Protein AF-A0A661Y2J3-F1 (afdb_monomer_lite)

Foldseek 3Di:
DDDDDDDDDDDDDDDDDDDDDDDDPDDDPPDDDDDPPDPPPPPPDPDPPDPPPDDDDDDDDDDDDDDDDDDDDDDDDDDDDDDDDDDDDDDDDDDDDPPVVVVVVVVVVVVVVVVVVVVVVVVVVVCVVPCLLVQFDLVLLVVLLLVLLDDDDPLLVLLLVLLLQLLVCQLVVHVPSNLVSLLSHSLVSLLLQCLVCLLQLNPVSNVSSVVSNVVSLVSSLVSLLVNCLVVPHPDGGPLLVVQLAAALVLLVLLQVLLLQQSSCCRRPVGGDSVSSSSLSVQASSLSSQLSNCVNVVNVSSNVRSVVSNVLSSLSSSNSSNVNCVVSPRHHDDDPDPVVRVVSNVVSVVVVVVSVPVNVVVSVVNVVVVLLVVLVVVLCVPQPCPDQKDFLDWDWADDPQAIEIETEIEGDDDDPVSLVVSQVCCVVSVRPRYHYHYDYPVVPPPDPCPVVVVVSNVVSVVVVVVVVVVVVVVVVVVVVVVVVVVVVVVVVVDDPPVVVFVVLCVVPVQWDDKDKDWDWDQDPVRDTDTAIEMETETDPPPPDDPVVVVVSQVVSQVVVCVVVVHPHYHYHYDD

Secondary structure (DSSP, 8-state):
--------------------------SSSSSS-S---SSSSS-SSSSSS---S---------------------------------------------HHHHHHHHHHHHHHHHHHHHHHHHHHHHHHHT-GGGG--HHHHHHHHHHHT---THHHHHHHHHHHHHHHHHHTT-HHHHHHHHHH--THHHHHHHHHHHHHT-HHHHHHHHHHHHHHHHHHHHHHHHHHHHS--SS--HHHHTTSS--HHHHHHHHHHHHHHHHHHHHHSS--HHHHHHHHHTTHHHHHHHHHHHHTT-HHHHHHHHHHHHHHHHHHHHHHHHHHHHTTPPPPPPSSHHHHHHHHHHHHHHHHHHHHHHHHHHHHHHHHHHHHHHHHHHIIIIITTSSEEEEEEEEEE-SS-EEEEEEEEESPPPHHHHHHHHHHGGGGT-TTEEEEEEETTTTTTSTTHHHHHHHHHHHHHHHHHHHHHHHHHHHHHHHHHHHHHHHHHHHHS--HHHHHHHHHHH-TTEEEEEEEEEEEE-TTS-EEEEEEEEEEETTTTTS-HHHHHHHHHHHHHHHHHHHT-S-EEEEE--

Radius of gyration: 40.14 Å; chains: 1; bounding box: 110×110×109 Å

Sequence (574 aa):
MADSKDPTIPEENNSNANKSDDKKKEGFSDQFKTDDNSADKKKEGYSDQFKAEDDSAGKSKSVDNKIESGETEKKKDDKDEKKSKLKVSPKSFDKDKTEEQKETEKIKKRMGNSFSAFFSNLYALLTDILDIRSGSNVEKTNEAILDDIEFRGANVWALVASIIIASIGLNINSTAVVIGAMLISPLMGPIIGVGWSVAVNDLDALKKSVKNFMVMVIISIITSTVYFFISPLSSPSAELIGRTSPTILDLFIAFFGGVAGIVSMSKTGKVNVILGVAIATALIPPLCTAGYGLAEGRMDFFVGAAYLFLINSVFISLASFIMIRYLRFPLKEYLDPKKDKKVKRLLFYFGILVMIPSAYTFYNSIMLFRFNSEAERFVKTEINHNGSKVLKMETITGDSINVIELYMIGVGIDSLTLARWNNKLSDYKLQNTMLHVYQDKDLSSGDLSGDLEHIVKTGIIEDLYRKNQDELETKDQQIRFLERTIAGYKSQALPIVDIGPEAKSIIPLIDKIALGESYTVNDSGRVDTIYSIMVTWQDDKKIRKKQKNEAKEKLGRWISVRLKKDTVLVLDVN

Structure (mmCIF, N/CA/C/O backbone):
data_AF-A0A661Y2J3-F1
#
_entry.id   AF-A0A661Y2J3-F1
#
loop_
_atom_site.group_PDB
_atom_site.id
_atom_site.type_symbol
_atom_site.label_atom_id
_atom_site.label_alt_id
_atom_site.label_comp_id
_atom_site.label_asym_id
_atom_site.label_entity_id
_atom_site.label_seq_id
_atom_site.pdbx_PDB_ins_code
_atom_site.Cartn_x
_atom_site.Cartn_y
_atom_site.Cartn_z
_atom_site.occupancy
_atom_site.B_iso_or_equiv
_atom_site.auth_seq_id
_atom_site.auth_comp_id
_atom_site.auth_asym_id
_atom_site.auth_atom_id
_atom_site.pdbx_PDB_model_num
ATOM 1 N N . MET A 1 1 ? -11.317 -51.327 -37.654 1.00 32.72 1 MET A N 1
ATOM 2 C CA . MET A 1 1 ? -9.883 -51.452 -37.987 1.00 32.72 1 MET A CA 1
ATOM 3 C C . MET A 1 1 ? -9.622 -50.546 -39.175 1.00 32.72 1 MET A C 1
ATOM 5 O O . MET A 1 1 ? -10.481 -50.490 -40.043 1.00 32.72 1 MET A O 1
ATOM 9 N N . ALA A 1 2 ? -8.531 -49.787 -39.087 1.00 36.66 2 ALA A N 1
ATOM 10 C CA . ALA A 1 2 ? -8.078 -48.681 -39.938 1.00 36.66 2 ALA A CA 1
ATOM 11 C C . ALA A 1 2 ? -8.082 -49.004 -41.460 1.00 36.66 2 ALA A C 1
ATOM 13 O O . ALA A 1 2 ? -8.162 -50.170 -41.825 1.00 36.66 2 ALA A O 1
ATOM 14 N N . ASP A 1 3 ? -7.990 -48.074 -42.412 1.00 34.38 3 ASP A N 1
ATOM 15 C CA . ASP A 1 3 ? -7.374 -46.749 -42.372 1.00 34.38 3 ASP A CA 1
ATOM 16 C C . ASP A 1 3 ? -7.780 -45.887 -43.593 1.00 34.38 3 ASP A C 1
ATOM 18 O O . ASP A 1 3 ? -8.351 -46.375 -44.568 1.00 34.38 3 ASP A O 1
ATOM 22 N N . SER A 1 4 ? -7.439 -44.607 -43.470 1.00 34.09 4 SER A N 1
ATOM 23 C CA . SER A 1 4 ? -7.637 -43.402 -44.290 1.00 34.09 4 SER A CA 1
ATOM 24 C C . SER A 1 4 ? -7.710 -43.453 -45.835 1.00 34.09 4 SER A C 1
ATOM 26 O O . SER A 1 4 ? -6.963 -44.139 -46.531 1.00 34.09 4 SER A O 1
ATOM 28 N N . LYS A 1 5 ? -8.543 -42.542 -46.369 1.00 32.00 5 LYS A N 1
ATOM 29 C CA . LYS A 1 5 ? -8.341 -41.814 -47.633 1.00 32.00 5 LYS A CA 1
ATOM 30 C C . LYS A 1 5 ? -8.809 -40.363 -47.465 1.00 32.00 5 LYS A C 1
ATOM 32 O O . LYS A 1 5 ? -9.936 -40.127 -47.042 1.00 32.00 5 LYS A O 1
ATOM 37 N N . ASP A 1 6 ? -7.928 -39.436 -47.823 1.00 39.19 6 ASP A N 1
ATOM 38 C CA . ASP A 1 6 ? -8.223 -38.043 -48.194 1.00 39.19 6 ASP A CA 1
ATOM 39 C C . ASP A 1 6 ? -9.244 -38.020 -49.357 1.00 39.19 6 ASP A C 1
ATOM 41 O O . ASP A 1 6 ? -9.241 -38.976 -50.153 1.00 39.19 6 ASP A O 1
ATOM 45 N N . PRO A 1 7 ? -10.134 -37.010 -49.492 1.00 45.25 7 PRO A N 1
ATOM 46 C CA . PRO A 1 7 ? -9.803 -35.919 -50.422 1.00 45.25 7 PRO A CA 1
ATOM 47 C C . PRO A 1 7 ? -10.486 -34.541 -50.193 1.00 45.25 7 PRO A C 1
ATOM 49 O O . PRO A 1 7 ? -11.571 -34.410 -49.631 1.00 45.25 7 PRO A O 1
ATOM 52 N N . THR A 1 8 ? -9.853 -33.523 -50.783 1.00 39.31 8 THR A N 1
ATOM 53 C CA . THR A 1 8 ? -10.383 -32.263 -51.357 1.00 39.31 8 THR A CA 1
ATOM 54 C C . THR A 1 8 ? -11.903 -32.138 -51.579 1.00 39.31 8 THR A C 1
ATOM 56 O O . THR A 1 8 ? -12.514 -33.007 -52.201 1.00 39.31 8 THR A O 1
ATOM 59 N N . ILE A 1 9 ? -12.467 -30.963 -51.249 1.00 32.31 9 ILE A N 1
ATOM 60 C CA . ILE A 1 9 ? -13.803 -30.495 -51.675 1.00 32.31 9 ILE A CA 1
ATOM 61 C C . ILE A 1 9 ? -13.719 -29.038 -52.193 1.00 32.31 9 ILE A C 1
ATOM 63 O O . ILE A 1 9 ? -13.176 -28.192 -51.478 1.00 32.31 9 ILE A O 1
ATOM 67 N N . PRO A 1 10 ? -14.267 -28.730 -53.389 1.00 35.34 10 PRO A N 1
ATOM 68 C CA . PRO A 1 10 ? -14.556 -27.380 -53.876 1.00 35.34 10 PRO A CA 1
ATOM 69 C C . PRO A 1 10 ? -16.052 -26.997 -53.759 1.00 35.34 10 PRO A C 1
ATOM 71 O O . PRO A 1 10 ? -16.905 -27.821 -53.439 1.00 35.34 10 PRO A O 1
ATOM 74 N N . GLU A 1 11 ? -16.321 -25.715 -54.024 1.00 33.22 11 GLU A N 1
ATOM 75 C CA . GLU A 1 11 ? -17.603 -24.988 -54.030 1.00 33.22 11 GLU A CA 1
ATOM 76 C C . GLU A 1 11 ? -18.765 -25.656 -54.793 1.00 33.22 11 GLU A C 1
ATOM 78 O O . GLU A 1 11 ? -18.551 -26.203 -55.870 1.00 33.22 11 GLU A O 1
ATOM 83 N N . GLU A 1 12 ? -20.011 -25.439 -54.334 1.00 28.33 12 GLU A N 1
ATOM 84 C CA . GLU A 1 12 ? -21.115 -25.076 -55.241 1.00 28.33 12 GLU A CA 1
ATOM 85 C C . GLU A 1 12 ? -22.329 -24.410 -54.551 1.00 28.33 12 GLU A C 1
ATOM 87 O O . GLU A 1 12 ? -22.697 -24.700 -53.413 1.00 28.33 12 GLU A O 1
ATOM 92 N N . ASN A 1 13 ? -22.927 -23.496 -55.318 1.00 28.88 13 ASN A N 1
ATOM 93 C CA . ASN A 1 13 ? -24.131 -22.686 -55.117 1.00 28.88 13 ASN A CA 1
ATOM 94 C C . ASN A 1 13 ? -25.420 -23.486 -54.845 1.00 28.88 13 ASN A C 1
ATOM 96 O O . ASN A 1 13 ? -25.621 -24.532 -55.451 1.00 28.88 13 ASN A O 1
ATOM 100 N N . ASN A 1 14 ? -26.410 -22.867 -54.175 1.00 27.14 14 ASN A N 1
ATOM 101 C CA . ASN A 1 14 ? -27.689 -22.601 -54.855 1.00 27.14 14 ASN A CA 1
ATOM 102 C C . ASN A 1 14 ? -28.555 -21.504 -54.206 1.00 27.14 14 ASN A C 1
ATOM 104 O O . ASN A 1 14 ? -28.699 -21.390 -52.992 1.00 27.14 14 ASN A O 1
ATOM 108 N N . SER A 1 15 ? -29.158 -20.743 -55.108 1.00 28.70 15 SER A N 1
ATOM 109 C CA . SER A 1 15 ? -30.084 -19.623 -54.998 1.00 28.70 15 SER A CA 1
ATOM 110 C C . SER A 1 15 ? -31.521 -19.986 -54.605 1.00 28.70 15 SER A C 1
ATOM 112 O O . SER A 1 15 ? -31.996 -21.066 -54.947 1.00 28.70 15 SER A O 1
ATOM 114 N N . ASN A 1 16 ? -32.233 -19.018 -54.008 1.00 27.05 16 ASN A N 1
ATOM 115 C CA . ASN A 1 16 ? -33.622 -18.576 -54.289 1.00 27.05 16 ASN A CA 1
ATOM 116 C C . ASN A 1 16 ? -34.169 -17.803 -53.069 1.00 27.05 16 ASN A C 1
ATOM 118 O O . ASN A 1 16 ? -33.815 -18.124 -51.945 1.00 27.05 16 ASN A O 1
ATOM 122 N N . ALA A 1 17 ? -35.122 -16.875 -53.120 1.00 28.19 17 ALA A N 1
ATOM 123 C CA . ALA A 1 17 ? -35.631 -15.922 -54.100 1.00 28.19 17 ALA A CA 1
ATOM 124 C C . ALA A 1 17 ? -36.696 -15.086 -53.345 1.00 28.19 17 ALA A C 1
ATOM 126 O O . ALA A 1 17 ? -37.572 -15.654 -52.703 1.00 28.19 17 ALA A O 1
ATOM 127 N N . ASN A 1 18 ? -36.587 -13.755 -53.420 1.00 26.78 18 ASN A N 1
ATOM 128 C CA . ASN A 1 18 ? -37.645 -12.727 -53.453 1.00 26.78 18 ASN A CA 1
ATOM 129 C C . ASN A 1 18 ? -39.027 -12.978 -52.802 1.00 26.78 18 ASN A C 1
ATOM 131 O O . ASN A 1 18 ? -39.802 -13.794 -53.299 1.00 26.78 18 ASN A O 1
ATOM 135 N N . LYS A 1 19 ? -39.432 -12.071 -51.892 1.00 27.02 19 LYS A N 1
ATOM 136 C CA . LYS A 1 19 ? -40.594 -11.151 -52.048 1.00 27.02 19 LYS A CA 1
ATOM 137 C C . LYS A 1 19 ? -40.919 -10.421 -50.737 1.00 27.02 19 LYS A C 1
ATOM 139 O O . LYS A 1 19 ? -41.319 -11.074 -49.785 1.00 27.02 19 LYS A O 1
ATOM 144 N N . SER A 1 20 ? -40.848 -9.088 -50.746 1.00 27.19 20 SER A N 1
ATOM 145 C CA . SER A 1 20 ? -42.000 -8.179 -50.561 1.00 27.19 20 SER A CA 1
ATOM 146 C C . SER A 1 20 ? -41.533 -6.790 -50.115 1.00 27.19 20 SER A C 1
ATOM 148 O O . SER A 1 20 ? -40.967 -6.638 -49.033 1.00 27.19 20 SER A O 1
ATOM 150 N N . ASP A 1 21 ? -41.812 -5.807 -50.965 1.00 28.44 21 ASP A N 1
ATOM 151 C CA . ASP A 1 21 ? -41.641 -4.377 -50.740 1.00 28.44 21 ASP A CA 1
ATOM 152 C C . ASP A 1 21 ? -42.516 -3.814 -49.608 1.00 28.44 21 ASP A C 1
ATOM 154 O O . ASP A 1 21 ? -43.593 -4.324 -49.297 1.00 28.44 21 ASP A O 1
ATOM 158 N N . ASP A 1 22 ? -42.039 -2.679 -49.092 1.00 27.36 22 ASP A N 1
ATOM 159 C CA . ASP A 1 22 ? -42.801 -1.535 -48.590 1.00 27.36 22 ASP A CA 1
ATOM 160 C C . ASP A 1 22 ? -43.814 -1.737 -47.455 1.00 27.36 22 ASP A C 1
ATOM 162 O O . ASP A 1 22 ? -44.999 -2.007 -47.663 1.00 27.36 22 ASP A O 1
ATOM 166 N N . LYS A 1 23 ? -43.382 -1.363 -46.240 1.00 27.06 23 LYS A N 1
ATOM 167 C CA . LYS A 1 23 ? -44.000 -0.264 -45.467 1.00 27.06 23 LYS A CA 1
ATOM 168 C C . LYS A 1 23 ? -43.235 0.017 -44.168 1.00 27.06 23 LYS A C 1
ATOM 170 O O . LYS A 1 23 ? -42.925 -0.897 -43.415 1.00 27.06 23 LYS A O 1
ATOM 175 N N . LYS A 1 24 ? -43.064 1.314 -43.878 1.00 29.41 24 LYS A N 1
ATOM 176 C CA . LYS A 1 24 ? -42.575 1.934 -42.625 1.00 29.41 24 LYS A CA 1
ATOM 177 C C . LYS A 1 24 ? -41.053 1.984 -42.417 1.00 29.41 24 LYS A C 1
ATOM 179 O O . LYS A 1 24 ? -40.520 1.460 -41.448 1.00 29.41 24 LYS A O 1
ATOM 184 N N . LYS A 1 25 ? -40.375 2.751 -43.276 1.00 28.38 25 LYS A N 1
ATOM 185 C CA . LYS A 1 25 ? -39.227 3.579 -42.867 1.00 28.38 25 LYS A CA 1
ATOM 186 C C . LYS A 1 25 ? -39.737 4.978 -42.506 1.00 28.38 25 LYS A C 1
ATOM 188 O O . LYS A 1 25 ? -39.645 5.892 -43.307 1.00 28.38 25 LYS A O 1
ATOM 193 N N . GLU A 1 26 ? -40.300 5.115 -41.313 1.00 30.78 26 GLU A N 1
ATOM 194 C CA . GLU A 1 26 ? -40.467 6.392 -40.612 1.00 30.78 26 GLU A CA 1
ATOM 195 C C . GLU A 1 26 ? -40.304 6.097 -39.121 1.00 30.78 26 GLU A C 1
ATOM 197 O O . GLU A 1 26 ? -40.976 5.213 -38.588 1.00 30.78 26 GLU A O 1
ATOM 202 N N . GLY A 1 27 ? -39.383 6.810 -38.472 1.00 32.47 27 GLY A N 1
ATOM 203 C CA . GLY A 1 27 ? -39.150 6.723 -37.032 1.00 32.47 27 GLY A CA 1
ATOM 204 C C . GLY A 1 27 ? -37.829 6.066 -36.645 1.00 32.47 27 GLY A C 1
ATOM 205 O O . GLY A 1 27 ? -37.849 4.988 -36.071 1.00 32.47 27 GLY A O 1
ATOM 206 N N . PHE A 1 28 ? -36.700 6.712 -36.959 1.00 28.92 28 PHE A N 1
ATOM 207 C CA . PHE A 1 28 ? -35.539 6.852 -36.056 1.00 28.92 28 PHE A CA 1
ATOM 208 C C . PHE A 1 28 ? -34.475 7.757 -36.714 1.00 28.92 28 PHE A C 1
ATOM 210 O O . PHE A 1 28 ? -33.352 7.351 -36.995 1.00 28.92 28 PHE A O 1
ATOM 217 N N . SER A 1 29 ? -34.852 8.995 -37.040 1.00 28.89 29 SER A N 1
ATOM 218 C CA . SER A 1 29 ? -33.919 10.031 -37.521 1.00 28.89 29 SER A CA 1
ATOM 219 C C . SER A 1 29 ? -34.057 11.353 -36.764 1.00 28.89 29 SER A C 1
ATOM 221 O O . SER A 1 29 ? -33.586 12.373 -37.247 1.00 28.89 29 SER A O 1
ATOM 223 N N . ASP A 1 30 ? -34.652 11.323 -35.569 1.00 31.59 30 ASP A N 1
ATOM 224 C CA . ASP A 1 30 ? -34.814 12.477 -34.681 1.00 31.59 30 ASP A CA 1
ATOM 225 C C . ASP A 1 30 ? -34.463 12.075 -33.246 1.00 31.59 30 ASP A C 1
ATOM 227 O O . ASP A 1 30 ? -35.344 11.866 -32.419 1.00 31.59 30 ASP A O 1
ATOM 231 N N . GLN A 1 31 ? -33.168 11.896 -32.958 1.00 29.05 31 GLN A N 1
ATOM 232 C CA . GLN A 1 31 ? -32.638 11.919 -31.583 1.00 29.05 31 GLN A CA 1
ATOM 233 C C . GLN A 1 31 ? -31.100 11.995 -31.539 1.00 29.05 31 GLN A C 1
ATOM 235 O O . GLN A 1 31 ? -30.454 11.307 -30.768 1.00 29.05 31 GLN A O 1
ATOM 240 N N . PHE A 1 32 ? -30.488 12.837 -32.375 1.00 28.34 32 PHE A N 1
ATOM 241 C CA . PHE A 1 32 ? -29.086 13.260 -32.205 1.00 28.34 32 PHE A CA 1
ATOM 242 C C . PHE A 1 32 ? -28.913 14.696 -32.714 1.00 28.34 32 PHE A C 1
ATOM 244 O O . PHE A 1 32 ? -28.112 14.987 -33.594 1.00 28.34 32 PHE A O 1
ATOM 251 N N . LYS A 1 33 ? -29.735 15.605 -32.186 1.00 33.44 33 LYS A N 1
ATOM 252 C CA . LYS A 1 33 ? -29.551 17.058 -32.273 1.00 33.44 33 LYS A CA 1
ATOM 253 C C . LYS A 1 33 ? -30.217 17.697 -31.062 1.00 33.44 33 LYS A C 1
ATOM 255 O O . LYS A 1 33 ? -31.361 18.103 -31.164 1.00 33.44 33 LYS A O 1
ATOM 260 N N . THR A 1 34 ? -29.497 17.754 -29.950 1.00 29.95 34 THR A N 1
ATOM 261 C CA . THR A 1 34 ? -29.583 18.798 -28.916 1.00 29.95 34 THR A CA 1
ATOM 262 C C . THR A 1 34 ? -28.571 18.457 -27.832 1.00 29.95 34 THR A C 1
ATOM 264 O O . THR A 1 34 ? -28.604 17.349 -27.309 1.00 29.95 34 THR A O 1
ATOM 267 N N . ASP A 1 35 ? -27.695 19.424 -27.560 1.00 29.58 35 ASP A N 1
ATOM 268 C CA . ASP A 1 35 ? -26.847 19.605 -26.366 1.00 29.58 35 ASP A CA 1
ATOM 269 C C . ASP A 1 35 ? -25.351 19.766 -26.672 1.00 29.58 35 ASP A C 1
ATOM 271 O O . ASP A 1 35 ? -24.484 19.277 -25.961 1.00 29.58 35 ASP A O 1
ATOM 275 N N . ASP A 1 36 ? -25.053 20.576 -27.693 1.00 29.14 36 ASP A N 1
ATOM 276 C CA . ASP A 1 36 ? -23.746 21.231 -27.883 1.00 29.14 36 ASP A CA 1
ATOM 277 C C . ASP A 1 36 ? -23.689 22.606 -27.171 1.00 29.14 36 ASP A C 1
ATOM 279 O O . ASP A 1 36 ? -22.925 23.502 -27.519 1.00 29.14 36 ASP A O 1
ATOM 283 N N . ASN A 1 37 ? -24.533 22.791 -26.150 1.00 31.84 37 ASN A N 1
ATOM 284 C CA . ASN A 1 37 ? -24.694 24.032 -25.390 1.00 31.84 37 ASN A CA 1
ATOM 285 C C . ASN A 1 37 ? -24.408 23.804 -23.895 1.00 31.84 37 ASN A C 1
ATOM 287 O O . ASN A 1 37 ? -25.242 24.052 -23.028 1.00 31.84 37 ASN A O 1
ATOM 291 N N . SER A 1 38 ? -23.200 23.341 -23.563 1.00 30.22 38 SER A N 1
ATOM 292 C CA . SER A 1 38 ? -22.682 23.477 -22.189 1.00 30.22 38 SER A CA 1
ATOM 293 C C . SER A 1 38 ? -21.168 23.704 -22.081 1.00 30.22 38 SER A C 1
ATOM 295 O O . SER A 1 38 ? -20.637 23.715 -20.970 1.00 30.22 38 SER A O 1
ATOM 297 N N . ALA A 1 39 ? -20.462 23.923 -23.195 1.00 30.14 39 ALA A N 1
ATOM 298 C CA . ALA A 1 39 ? -19.018 24.183 -23.192 1.00 30.14 39 ALA A CA 1
ATOM 299 C C . ALA A 1 39 ? -18.645 25.681 -23.112 1.00 30.14 39 ALA A C 1
ATOM 301 O O . ALA A 1 39 ? -17.479 26.003 -22.893 1.00 30.14 39 ALA A O 1
ATOM 302 N N . ASP A 1 40 ? -19.621 26.593 -23.198 1.00 31.33 40 ASP A N 1
ATOM 303 C CA . ASP A 1 40 ? -19.382 28.043 -23.335 1.00 31.33 40 ASP A CA 1
ATOM 304 C C . ASP A 1 40 ? -19.633 28.880 -22.062 1.00 31.33 40 ASP A C 1
ATOM 306 O O . ASP A 1 40 ? -19.786 30.097 -22.114 1.00 31.33 40 ASP A O 1
ATOM 310 N N . LYS A 1 41 ? -19.629 28.254 -20.875 1.00 32.38 41 LYS A N 1
ATOM 311 C CA . LYS A 1 41 ? -19.732 28.969 -19.579 1.00 32.38 41 LYS A CA 1
ATOM 312 C C . LYS A 1 41 ? -18.591 28.723 -18.584 1.00 32.38 41 LYS A C 1
ATOM 314 O O . LYS A 1 41 ? -18.729 29.026 -17.404 1.00 32.38 41 LYS A O 1
ATOM 319 N N . LYS A 1 42 ? -17.440 28.211 -19.034 1.00 32.59 42 LYS A N 1
ATOM 320 C CA . LYS A 1 42 ? -16.237 28.036 -18.186 1.00 32.59 42 LYS A CA 1
ATOM 321 C C . LYS A 1 42 ? -14.950 28.608 -18.799 1.00 32.59 42 LYS A C 1
ATOM 323 O O . LYS A 1 42 ? -13.865 28.083 -18.572 1.00 32.59 42 LYS A O 1
ATOM 328 N N . LYS A 1 43 ? -15.063 29.705 -19.552 1.00 30.48 43 LYS A N 1
ATOM 329 C CA . LYS A 1 43 ? -13.925 30.518 -20.021 1.00 30.48 43 LYS A CA 1
ATOM 330 C C . LYS A 1 43 ? -13.945 31.935 -19.436 1.00 30.48 43 LYS A C 1
ATOM 332 O O . LYS A 1 43 ? -13.626 32.896 -20.114 1.00 30.48 43 LYS A O 1
ATOM 337 N N . GLU A 1 44 ? -14.295 32.063 -18.164 1.00 33.66 44 GLU A N 1
ATOM 338 C CA . GLU A 1 44 ? -14.023 33.267 -17.375 1.00 33.66 44 GLU A CA 1
ATOM 339 C C . GLU A 1 44 ? -13.528 32.789 -16.009 1.00 33.66 44 GLU A C 1
ATOM 341 O O . GLU A 1 44 ? -14.267 32.130 -15.281 1.00 33.66 44 GLU A O 1
ATOM 346 N N . GLY A 1 45 ? -12.250 33.027 -15.700 1.00 32.28 45 GLY A N 1
ATOM 347 C CA . GLY A 1 45 ? -11.672 32.667 -14.399 1.00 32.28 45 GLY A CA 1
ATOM 348 C C . GLY A 1 45 ? -10.295 32.002 -14.411 1.00 32.28 45 GLY A C 1
ATOM 349 O O . GLY A 1 45 ? -9.975 31.321 -13.448 1.00 32.28 45 GLY A O 1
ATOM 350 N N . TYR A 1 46 ? -9.481 32.166 -15.457 1.00 31.23 46 TYR A N 1
ATOM 351 C CA . TYR A 1 46 ? -8.063 31.766 -15.440 1.00 31.23 46 TYR A CA 1
ATOM 352 C C . TYR A 1 46 ? -7.229 32.708 -16.325 1.00 31.23 46 TYR A C 1
ATOM 354 O O . TYR A 1 46 ? -6.656 32.308 -17.334 1.00 31.23 46 TYR A O 1
ATOM 362 N N . SER A 1 47 ? -7.205 33.999 -15.989 1.00 28.89 47 SER A N 1
ATOM 363 C CA . SER A 1 47 ? -6.326 34.979 -16.651 1.00 28.89 47 SER A CA 1
ATOM 364 C C . SER A 1 47 ? -5.665 35.989 -15.706 1.00 28.89 47 SER A C 1
ATOM 366 O O . SER A 1 47 ? -5.019 36.906 -16.197 1.00 28.89 47 SER A O 1
ATOM 368 N N . ASP A 1 48 ? -5.752 35.806 -14.382 1.00 33.31 48 ASP A N 1
ATOM 369 C CA . ASP A 1 48 ? -5.267 36.793 -13.396 1.00 33.31 48 ASP A CA 1
ATOM 370 C C . ASP A 1 48 ? -4.231 36.252 -12.395 1.00 33.31 48 ASP A C 1
ATOM 372 O O . ASP A 1 48 ? -4.123 36.736 -11.273 1.00 33.31 48 ASP A O 1
ATOM 376 N N . GLN A 1 49 ? -3.415 35.273 -12.784 1.00 31.80 49 GLN A N 1
ATOM 377 C CA . GLN A 1 49 ? -2.213 34.908 -12.024 1.00 31.80 49 GLN A CA 1
ATOM 378 C C . GLN A 1 49 ? -1.121 34.453 -12.986 1.00 31.80 49 GLN A C 1
ATOM 380 O O . GLN A 1 49 ? -1.014 33.269 -13.245 1.00 31.80 49 GLN A O 1
ATOM 385 N N . PHE A 1 50 ? -0.396 35.400 -13.583 1.00 29.58 50 PHE A N 1
ATOM 386 C CA . PHE A 1 50 ? 1.023 35.316 -13.985 1.00 29.58 50 PHE A CA 1
ATOM 387 C C . PHE A 1 50 ? 1.362 36.601 -14.762 1.00 29.58 50 PHE A C 1
ATOM 389 O O . PHE A 1 50 ? 1.505 36.630 -15.980 1.00 29.58 50 PHE A O 1
ATOM 396 N N . LYS A 1 51 ? 1.413 37.710 -14.021 1.00 31.09 51 LYS A N 1
ATOM 397 C CA . LYS A 1 51 ? 1.977 38.996 -14.445 1.00 31.09 51 LYS A CA 1
ATOM 398 C C . LYS A 1 51 ? 2.710 39.585 -13.242 1.00 31.09 51 LYS A C 1
ATOM 400 O O . LYS A 1 51 ? 2.144 40.395 -12.521 1.00 31.09 51 LYS A O 1
ATOM 405 N N . ALA A 1 52 ? 3.920 39.096 -12.988 1.00 32.56 52 ALA A N 1
ATOM 406 C CA . ALA A 1 52 ? 4.949 39.769 -12.193 1.00 32.56 52 ALA A CA 1
ATOM 407 C C . ALA A 1 52 ? 6.207 38.891 -12.166 1.00 32.56 52 ALA A C 1
ATOM 409 O O . ALA A 1 52 ? 6.460 38.244 -11.162 1.00 32.56 52 ALA A O 1
ATOM 410 N N . GLU A 1 53 ? 6.943 38.826 -13.275 1.00 30.17 53 GLU A N 1
ATOM 411 C CA . GLU A 1 53 ? 8.375 38.477 -13.301 1.00 30.17 53 GLU A CA 1
ATOM 412 C C . GLU A 1 53 ? 8.870 38.592 -14.745 1.00 30.17 53 GLU A C 1
ATOM 414 O O . GLU A 1 53 ? 8.995 37.610 -15.459 1.00 30.17 53 GLU A O 1
ATOM 419 N N . ASP A 1 54 ? 9.038 39.829 -15.205 1.00 26.84 54 ASP A N 1
ATOM 420 C CA . ASP A 1 54 ? 9.974 40.175 -16.278 1.00 26.84 54 ASP A CA 1
ATOM 421 C C . ASP A 1 54 ? 10.048 41.701 -16.346 1.00 26.84 54 ASP A C 1
ATOM 423 O O . ASP A 1 54 ? 9.300 42.347 -17.066 1.00 26.84 54 ASP A O 1
ATOM 427 N N . ASP A 1 55 ? 10.904 42.275 -15.501 1.00 27.08 55 ASP A N 1
ATOM 428 C CA . ASP A 1 55 ? 11.416 43.639 -15.647 1.00 27.08 55 ASP A CA 1
ATOM 429 C C . ASP A 1 55 ? 12.682 43.783 -14.787 1.00 27.08 55 ASP A C 1
ATOM 431 O O . ASP A 1 55 ? 12.643 44.302 -13.676 1.00 27.08 55 ASP A O 1
ATOM 435 N N . SER A 1 56 ? 13.822 43.289 -15.288 1.00 25.48 56 SER A N 1
ATOM 436 C CA . SER A 1 56 ? 15.123 43.970 -15.147 1.00 25.48 56 SER A CA 1
ATOM 437 C C . SER A 1 56 ? 16.255 43.181 -15.819 1.00 25.48 56 SER A C 1
ATOM 439 O O . SER A 1 56 ? 16.959 42.400 -15.181 1.00 25.48 56 SER A O 1
ATOM 441 N N . ALA A 1 57 ? 16.510 43.452 -17.097 1.00 25.92 57 ALA A N 1
ATOM 442 C CA . ALA A 1 57 ? 17.822 43.231 -17.698 1.00 25.92 57 ALA A CA 1
ATOM 443 C C . ALA A 1 57 ? 18.245 44.511 -18.422 1.00 25.92 57 ALA A C 1
ATOM 445 O O . ALA A 1 57 ? 17.647 44.910 -19.417 1.00 25.92 57 ALA A O 1
ATOM 446 N N . GLY A 1 58 ? 19.276 45.183 -17.904 1.00 24.27 58 GLY A N 1
ATOM 447 C CA . GLY A 1 58 ? 19.791 46.396 -18.527 1.00 24.27 58 GLY A CA 1
ATOM 448 C C . GLY A 1 58 ? 20.970 47.024 -17.796 1.00 24.27 58 GLY A C 1
ATOM 449 O O . GLY A 1 58 ? 20.805 48.072 -17.180 1.00 24.27 58 GLY A O 1
ATOM 450 N N . LYS A 1 59 ? 22.157 46.403 -17.894 1.00 25.69 59 LYS A N 1
ATOM 451 C CA . LYS A 1 59 ? 23.458 47.067 -18.153 1.00 25.69 59 LYS A CA 1
ATOM 452 C C . LYS A 1 59 ? 24.610 46.061 -18.055 1.00 25.69 59 LYS A C 1
ATOM 454 O O . LYS A 1 59 ? 25.059 45.719 -16.970 1.00 25.69 59 LYS A O 1
ATOM 459 N N . SER A 1 60 ? 25.117 45.645 -19.214 1.00 23.70 60 SER A N 1
ATOM 460 C CA . SER A 1 60 ? 26.432 45.020 -19.362 1.00 23.70 60 SER A CA 1
ATOM 461 C C . SER A 1 60 ? 27.425 46.082 -19.841 1.00 23.70 60 SER A C 1
ATOM 463 O O . SER A 1 60 ? 27.155 46.789 -20.815 1.00 23.70 60 SER A O 1
ATOM 465 N N . LYS A 1 61 ? 28.560 46.205 -19.148 1.00 27.17 61 LYS A N 1
ATOM 466 C CA . LYS A 1 61 ? 29.793 46.785 -19.686 1.00 27.17 61 LYS A CA 1
ATOM 467 C C . LYS A 1 61 ? 30.952 45.843 -19.359 1.00 27.17 61 LYS A C 1
ATOM 469 O O . LYS A 1 61 ? 31.223 45.554 -18.199 1.00 27.17 61 LYS A O 1
ATOM 474 N N . SER A 1 62 ? 31.568 45.394 -20.446 1.00 24.97 62 SER A N 1
ATOM 475 C CA . SER A 1 62 ? 32.879 44.772 -20.641 1.00 24.97 62 SER A CA 1
ATOM 476 C C . SER A 1 62 ? 33.964 45.119 -19.619 1.00 24.97 62 SER A C 1
ATOM 478 O O . SER A 1 62 ? 34.211 46.306 -19.409 1.00 24.97 62 SER A O 1
ATOM 480 N N . VAL A 1 63 ? 34.710 44.110 -19.152 1.00 27.66 63 VAL A N 1
ATOM 481 C CA . VAL A 1 63 ? 36.165 44.213 -18.935 1.00 27.66 63 VAL A CA 1
ATOM 482 C C . VAL A 1 63 ? 36.826 42.871 -19.265 1.00 27.66 63 VAL A C 1
ATOM 484 O O . VAL A 1 63 ? 36.348 41.810 -18.868 1.00 27.66 63 VAL A O 1
ATOM 487 N N . ASP A 1 64 ? 37.908 42.980 -20.029 1.00 25.70 64 ASP A N 1
ATOM 488 C CA . ASP A 1 64 ? 38.749 41.944 -20.611 1.00 25.70 64 ASP A CA 1
ATOM 489 C C . ASP A 1 64 ? 39.534 41.089 -19.604 1.00 25.70 64 ASP A C 1
ATOM 491 O O . ASP A 1 64 ? 39.988 41.552 -18.557 1.00 25.70 64 ASP A O 1
ATOM 495 N N . ASN A 1 65 ? 39.774 39.841 -20.009 1.00 25.28 65 ASN A N 1
ATOM 496 C CA . ASN A 1 65 ? 40.752 38.928 -19.426 1.00 25.28 65 ASN A CA 1
ATOM 497 C C . ASN A 1 65 ? 42.169 39.305 -19.883 1.00 25.28 65 ASN A C 1
ATOM 499 O O . ASN A 1 65 ? 42.416 39.448 -21.082 1.00 25.28 65 ASN A O 1
ATOM 503 N N . LYS A 1 66 ? 43.129 39.338 -18.952 1.00 24.55 66 LYS A N 1
ATOM 504 C CA . LYS A 1 66 ? 44.555 39.247 -19.282 1.00 24.55 66 LYS A CA 1
ATOM 505 C C . LYS A 1 66 ? 45.273 38.287 -18.336 1.00 24.55 66 LYS A C 1
ATOM 507 O O . LYS A 1 66 ? 45.147 38.363 -17.120 1.00 24.55 66 LYS A O 1
ATOM 512 N N . ILE A 1 67 ? 45.980 37.370 -18.981 1.00 27.50 67 ILE A N 1
ATOM 513 C CA . ILE A 1 67 ? 46.846 36.306 -18.479 1.00 27.50 67 ILE A CA 1
ATOM 514 C C . ILE A 1 67 ? 48.095 36.914 -17.833 1.00 27.50 67 ILE A C 1
ATOM 516 O O . ILE A 1 67 ? 48.688 37.803 -18.439 1.00 27.50 67 ILE A O 1
ATOM 520 N N . GLU A 1 68 ? 48.555 36.366 -16.705 1.00 26.27 68 GLU A N 1
ATOM 521 C CA . GLU A 1 68 ? 49.994 36.224 -16.450 1.00 26.27 68 GLU A CA 1
ATOM 522 C C . GLU A 1 68 ? 50.313 35.091 -15.459 1.00 26.27 68 GLU A C 1
ATOM 524 O O . GLU A 1 68 ? 49.556 34.764 -14.549 1.00 26.27 68 GLU A O 1
ATOM 529 N N . SER A 1 69 ? 51.436 34.455 -15.763 1.00 24.39 69 SER A N 1
ATOM 530 C CA . SER A 1 69 ? 52.036 33.209 -15.291 1.00 24.39 69 SER A CA 1
ATOM 531 C C . SER A 1 69 ? 52.906 33.354 -14.037 1.00 24.39 69 SER A C 1
ATOM 533 O O . SER A 1 69 ? 53.437 34.431 -13.785 1.00 24.39 69 SER A O 1
ATOM 535 N N . GLY A 1 70 ? 53.199 32.239 -13.352 1.00 24.22 70 GLY A N 1
ATOM 536 C CA . GLY A 1 70 ? 54.365 32.151 -12.461 1.00 24.22 70 GLY A CA 1
ATOM 537 C C . GLY A 1 70 ? 54.474 30.859 -11.640 1.00 24.22 70 GLY A C 1
ATOM 538 O O . GLY A 1 70 ? 53.846 30.739 -10.594 1.00 24.22 70 GLY A O 1
ATOM 539 N N . GLU A 1 71 ? 55.305 29.920 -12.105 1.00 27.53 71 GLU A N 1
ATOM 540 C CA . GLU A 1 71 ? 55.923 28.821 -11.331 1.00 27.53 71 GLU A CA 1
ATOM 541 C C . GLU A 1 71 ? 56.775 29.395 -10.169 1.00 27.53 71 GLU A C 1
ATOM 543 O O . GLU A 1 71 ? 57.275 30.511 -10.271 1.00 27.53 71 GLU A O 1
ATOM 548 N N . THR A 1 72 ? 57.031 28.730 -9.034 1.00 26.25 72 THR A N 1
ATOM 549 C CA . THR A 1 72 ? 58.073 27.689 -8.885 1.00 26.25 72 THR A CA 1
ATOM 550 C C . THR A 1 72 ? 58.137 27.135 -7.447 1.00 26.25 72 THR A C 1
ATOM 552 O O . THR A 1 72 ? 57.823 27.810 -6.469 1.00 26.25 72 THR A O 1
ATOM 555 N N . GLU A 1 73 ? 58.602 25.887 -7.344 1.00 25.33 73 GLU A N 1
ATOM 556 C CA . GLU A 1 73 ? 58.968 25.123 -6.142 1.00 25.33 73 GLU A CA 1
ATOM 557 C C . GLU A 1 73 ? 60.148 25.711 -5.327 1.00 25.33 73 GLU A C 1
ATOM 559 O O . GLU A 1 73 ? 61.095 26.218 -5.923 1.00 25.33 73 GLU A O 1
ATOM 564 N N . LYS A 1 74 ? 60.202 25.462 -3.998 1.00 25.30 74 LYS A N 1
ATOM 565 C CA . LYS A 1 74 ? 61.200 24.580 -3.313 1.00 25.30 74 LYS A CA 1
ATOM 566 C C . LYS A 1 74 ? 61.291 24.758 -1.778 1.00 25.30 74 LYS A C 1
ATOM 568 O O . LYS A 1 74 ? 61.511 25.853 -1.288 1.00 25.30 74 LYS A O 1
ATOM 573 N N . LYS A 1 75 ? 61.234 23.600 -1.086 1.00 24.94 75 LYS A N 1
ATOM 574 C CA . LYS A 1 75 ? 62.106 23.054 0.000 1.00 24.94 75 LYS A CA 1
ATOM 575 C C . LYS A 1 75 ? 62.559 23.965 1.168 1.00 24.94 75 LYS A C 1
ATOM 577 O O . LYS A 1 75 ? 63.238 24.951 0.950 1.00 24.94 75 LYS A O 1
ATOM 582 N N . LYS A 1 76 ? 62.157 23.625 2.409 1.00 25.14 76 LYS A N 1
ATOM 583 C CA . LYS A 1 76 ? 62.867 22.818 3.455 1.00 25.14 76 LYS A CA 1
ATOM 584 C C . LYS A 1 76 ? 63.974 23.587 4.200 1.00 25.14 76 LYS A C 1
ATOM 586 O O . LYS A 1 76 ? 64.939 23.979 3.566 1.00 25.14 76 LYS A O 1
ATOM 591 N N . ASP A 1 77 ? 63.869 23.692 5.529 1.00 25.06 77 ASP A N 1
ATOM 592 C CA . ASP A 1 77 ? 64.757 22.977 6.469 1.00 25.06 77 ASP A CA 1
ATOM 593 C C . ASP A 1 77 ? 64.405 23.234 7.951 1.00 25.06 77 ASP A C 1
ATOM 595 O O . ASP A 1 77 ? 63.906 24.292 8.333 1.00 25.06 77 ASP A O 1
ATOM 599 N N . ASP A 1 78 ? 64.649 22.190 8.747 1.00 25.77 78 ASP A N 1
ATOM 600 C CA . ASP A 1 78 ? 64.516 22.050 10.201 1.00 25.77 78 ASP A CA 1
ATOM 601 C C . ASP A 1 78 ? 65.491 22.932 11.006 1.00 25.77 78 ASP A C 1
ATOM 603 O O . ASP A 1 78 ? 66.618 23.160 10.566 1.00 25.77 78 ASP A O 1
ATOM 607 N N . LYS A 1 79 ? 65.131 23.274 12.258 1.00 26.73 79 LYS A N 1
ATOM 608 C CA . LYS A 1 79 ? 65.770 22.735 13.489 1.00 26.73 79 LYS A CA 1
ATOM 609 C C . LYS A 1 79 ? 65.422 23.513 14.769 1.00 26.73 79 LYS A C 1
ATOM 611 O O . LYS A 1 79 ? 65.603 24.721 14.852 1.00 26.73 79 LYS A O 1
ATOM 616 N N . ASP A 1 80 ? 64.965 22.737 15.755 1.00 26.30 80 ASP A N 1
ATOM 617 C CA . ASP A 1 80 ? 65.393 22.670 17.163 1.00 26.30 80 ASP A CA 1
ATOM 618 C C . ASP A 1 80 ? 65.817 23.950 17.917 1.00 26.30 80 ASP A C 1
ATOM 620 O O . ASP A 1 80 ? 66.859 24.520 17.633 1.00 26.30 80 ASP A O 1
ATOM 624 N N . GLU A 1 81 ? 65.149 24.254 19.043 1.00 27.58 81 GLU A N 1
ATOM 625 C CA . GLU A 1 81 ? 65.732 23.975 20.373 1.00 27.58 81 GLU A CA 1
ATOM 626 C C . GLU A 1 81 ? 64.747 24.171 21.546 1.00 27.58 81 GLU A C 1
ATOM 628 O O . GLU A 1 81 ? 63.982 25.130 21.638 1.00 27.58 81 GLU A O 1
ATOM 633 N N . LYS A 1 82 ? 64.818 23.232 22.495 1.00 27.47 82 LYS A N 1
ATOM 634 C CA . LYS A 1 82 ? 64.178 23.239 23.819 1.00 27.47 82 LYS A CA 1
ATOM 635 C C . LYS A 1 82 ? 64.740 24.357 24.709 1.00 27.47 82 LYS A C 1
ATOM 637 O O . LYS A 1 82 ? 65.956 24.489 24.792 1.00 27.47 82 LYS A O 1
ATOM 642 N N . LYS A 1 83 ? 63.908 24.922 25.599 1.00 29.27 83 LYS A N 1
ATOM 643 C CA . LYS A 1 83 ? 64.201 24.938 27.053 1.00 29.27 83 LYS A CA 1
ATOM 644 C C . LYS A 1 83 ? 63.002 25.334 27.922 1.00 29.27 83 LYS A C 1
ATOM 646 O O . LYS A 1 83 ? 62.329 26.334 27.733 1.00 29.27 83 LYS A O 1
ATOM 651 N N . SER A 1 84 ? 62.798 24.483 28.918 1.00 24.25 84 SER A N 1
ATOM 652 C CA . SER A 1 84 ? 61.900 24.562 30.066 1.00 24.25 84 SER A CA 1
ATOM 653 C C . SER A 1 84 ? 62.207 25.725 31.023 1.00 24.25 84 SER A C 1
ATOM 655 O O . SER A 1 84 ? 63.385 25.923 31.318 1.00 24.25 84 SER A O 1
ATOM 657 N N . LYS A 1 85 ? 61.188 26.319 31.668 1.00 26.27 85 LYS A N 1
ATOM 658 C CA . LYS A 1 85 ? 60.904 26.194 33.123 1.00 26.27 85 LYS A CA 1
ATOM 659 C C . LYS A 1 85 ? 59.984 27.302 33.674 1.00 26.27 85 LYS A C 1
ATOM 661 O O . LYS A 1 85 ? 60.175 28.477 33.413 1.00 26.27 85 LYS A O 1
ATOM 666 N N . LEU A 1 86 ? 59.135 26.838 34.596 1.00 24.16 86 LEU A N 1
ATOM 667 C CA . LEU A 1 86 ? 58.586 27.481 35.799 1.00 24.16 86 LEU A CA 1
ATOM 668 C C . LEU A 1 86 ? 57.353 28.411 35.726 1.00 24.16 86 LEU A C 1
ATOM 670 O O . LEU A 1 86 ? 57.352 29.494 35.159 1.00 24.16 86 LEU A O 1
ATOM 674 N N . LYS A 1 87 ? 56.335 27.929 36.457 1.00 28.03 87 LYS A N 1
ATOM 675 C CA . LYS A 1 87 ? 55.154 28.573 37.053 1.00 28.03 87 LYS A CA 1
ATOM 676 C C . LYS A 1 87 ? 55.364 30.036 37.470 1.00 28.03 87 LYS A C 1
ATOM 678 O O . LYS A 1 87 ? 56.383 30.339 38.075 1.00 28.03 87 LYS A O 1
ATOM 683 N N . VAL A 1 88 ? 54.307 30.845 37.343 1.00 27.97 88 VAL A N 1
ATOM 684 C CA . VAL A 1 88 ? 53.502 31.422 38.448 1.00 27.97 88 VAL A CA 1
ATOM 685 C C . VAL A 1 88 ? 52.362 32.250 37.825 1.00 27.97 88 VAL A C 1
ATOM 687 O O . VAL A 1 88 ? 52.593 33.079 36.954 1.00 27.97 88 VAL A O 1
ATOM 690 N N . SER A 1 89 ? 51.125 32.020 38.270 1.00 29.52 89 SER A N 1
ATOM 691 C CA . SER A 1 89 ? 50.021 32.986 38.154 1.00 29.52 89 SER A CA 1
ATOM 692 C C . SER A 1 89 ? 49.852 33.634 39.532 1.00 29.52 89 SER A C 1
ATOM 694 O O . SER A 1 89 ? 50.059 32.939 40.534 1.00 29.52 89 SER A O 1
ATOM 696 N N . PRO A 1 90 ? 49.478 34.922 39.620 1.00 36.34 90 PRO A N 1
ATOM 697 C CA . PRO A 1 90 ? 48.072 35.158 39.946 1.00 36.34 90 PRO A CA 1
ATOM 698 C C . PRO A 1 90 ? 47.440 36.425 39.328 1.00 36.34 90 PRO A C 1
ATOM 700 O O . PRO A 1 90 ? 48.043 37.488 39.269 1.00 36.34 90 PRO A O 1
ATOM 703 N N . LYS A 1 91 ? 46.141 36.280 39.033 1.00 26.89 91 LYS A N 1
ATOM 704 C CA . LYS A 1 91 ? 45.038 37.236 39.279 1.00 26.89 91 LYS A CA 1
ATOM 705 C C . LYS A 1 91 ? 44.959 38.574 38.509 1.00 26.89 91 LYS A C 1
ATOM 707 O O . LYS A 1 91 ? 45.601 39.557 38.841 1.00 26.89 91 LYS A O 1
ATOM 712 N N . SER A 1 92 ? 43.959 38.584 37.618 1.00 30.61 92 SER A N 1
ATOM 713 C CA . SER A 1 92 ? 42.841 39.545 37.506 1.00 30.61 92 SER A CA 1
ATOM 714 C C . SER A 1 92 ? 43.131 41.047 37.407 1.00 30.61 92 SER A C 1
ATOM 716 O O . SER A 1 92 ? 43.358 41.681 38.429 1.00 30.61 92 SER A O 1
ATOM 718 N N . PHE A 1 93 ? 42.868 41.623 36.230 1.00 27.00 93 PHE A N 1
ATOM 719 C CA . PHE A 1 93 ? 42.043 42.828 36.080 1.00 27.00 93 PHE A CA 1
ATOM 720 C C . PHE A 1 93 ? 41.294 42.752 34.740 1.00 27.00 93 PHE A C 1
ATOM 722 O O . PHE A 1 93 ? 41.865 42.420 33.706 1.00 27.00 93 PHE A O 1
ATOM 729 N N . ASP A 1 94 ? 39.985 42.954 34.824 1.00 36.72 94 ASP A N 1
ATOM 730 C CA . ASP A 1 94 ? 38.985 42.833 33.765 1.00 36.72 94 ASP A CA 1
ATOM 731 C C . ASP A 1 94 ? 38.792 44.182 33.043 1.00 36.72 94 ASP A C 1
ATOM 733 O O . ASP A 1 94 ? 39.071 45.231 33.627 1.00 36.72 94 ASP A O 1
ATOM 737 N N . LYS A 1 95 ? 38.184 44.117 31.849 1.00 38.84 95 LYS A N 1
ATOM 738 C CA . LYS A 1 95 ? 37.642 45.198 30.995 1.00 38.84 95 LYS A CA 1
ATOM 739 C C . LYS A 1 95 ? 38.600 45.916 30.035 1.00 38.84 95 LYS A C 1
ATOM 741 O O . LYS A 1 95 ? 39.138 46.966 30.350 1.00 38.84 95 LYS A O 1
ATOM 746 N N . ASP A 1 96 ? 38.574 45.468 28.780 1.00 34.72 96 ASP A N 1
ATOM 747 C CA . ASP A 1 96 ? 37.897 46.268 27.751 1.00 34.72 96 ASP A CA 1
ATOM 748 C C . ASP A 1 96 ? 37.385 45.365 26.614 1.00 34.72 96 ASP A C 1
ATOM 750 O O . ASP A 1 96 ? 38.155 44.761 25.872 1.00 34.72 96 ASP A O 1
ATOM 754 N N . LYS A 1 97 ? 36.058 45.201 26.514 1.00 41.84 97 LYS A N 1
ATOM 755 C CA . LYS A 1 97 ? 3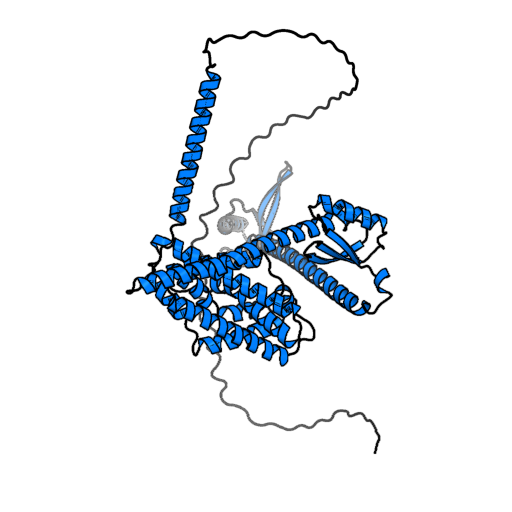5.429 44.558 25.349 1.00 41.84 97 LYS A CA 1
ATOM 756 C C . LYS A 1 97 ? 35.219 45.645 24.300 1.00 41.84 97 LYS A C 1
ATOM 758 O O . LYS A 1 97 ? 34.331 46.481 24.490 1.00 41.84 97 LYS A O 1
ATOM 763 N N . THR A 1 98 ? 36.014 45.598 23.234 1.00 50.94 98 THR A N 1
ATOM 764 C CA . THR A 1 98 ? 35.947 46.466 22.050 1.00 50.94 98 THR A CA 1
ATOM 765 C C . THR A 1 98 ? 34.502 46.599 21.555 1.00 50.94 98 THR A C 1
ATOM 767 O O . THR A 1 98 ? 33.764 45.611 21.523 1.00 50.94 98 THR A O 1
ATOM 770 N N . GLU A 1 99 ? 34.074 47.815 21.202 1.00 51.66 99 GLU A N 1
ATOM 771 C CA . GLU A 1 99 ? 32.685 48.137 20.825 1.00 51.66 99 GLU A CA 1
ATOM 772 C C . GLU A 1 99 ? 32.130 47.232 19.709 1.00 51.66 99 GLU A C 1
ATOM 774 O O . GLU A 1 99 ? 30.970 46.817 19.783 1.00 51.66 99 GLU A O 1
ATOM 779 N N . GLU A 1 100 ? 32.986 46.788 18.786 1.00 47.88 100 GLU A N 1
ATOM 780 C CA . GLU A 1 100 ? 32.672 45.802 17.742 1.00 47.88 100 GLU A CA 1
ATOM 781 C C . GLU A 1 100 ? 32.131 44.469 18.284 1.00 47.88 100 GLU A C 1
ATOM 783 O O . GLU A 1 100 ? 31.202 43.900 17.707 1.00 47.88 100 GLU A O 1
ATOM 788 N N . GLN A 1 101 ? 32.655 43.966 19.410 1.00 49.50 101 GLN A N 1
ATOM 789 C CA . GLN A 1 101 ? 32.205 42.697 20.001 1.00 49.50 101 GLN A CA 1
ATOM 790 C C . GLN A 1 101 ? 30.828 42.828 20.663 1.00 49.50 101 GLN A C 1
ATOM 792 O O . GLN A 1 101 ? 30.028 41.891 20.643 1.00 49.50 101 GLN A O 1
ATOM 797 N N . LYS A 1 102 ? 30.510 44.002 21.225 1.00 51.81 102 LYS A N 1
ATOM 798 C CA . LYS A 1 102 ? 29.178 44.279 21.790 1.00 51.81 102 LYS A CA 1
ATOM 799 C C . LYS A 1 102 ? 28.134 44.463 20.693 1.00 51.81 102 LYS A C 1
ATOM 801 O O . LYS A 1 102 ? 26.974 44.103 20.894 1.00 51.81 102 LYS A O 1
ATOM 806 N N . GLU A 1 103 ? 28.520 45.025 19.552 1.00 54.69 103 GLU A N 1
ATOM 807 C CA . GLU A 1 103 ? 27.622 45.239 18.419 1.00 54.69 103 GLU A CA 1
ATOM 808 C C . GLU A 1 103 ? 27.327 43.931 17.672 1.00 54.69 103 GLU A C 1
ATOM 810 O O . GLU A 1 103 ? 26.161 43.614 17.430 1.00 54.69 103 GLU A O 1
ATOM 815 N N . THR A 1 104 ? 28.339 43.085 17.450 1.00 57.56 104 THR A N 1
ATOM 816 C CA . THR A 1 104 ? 28.151 41.732 16.890 1.00 57.56 104 THR A CA 1
ATOM 817 C C . THR A 1 104 ? 27.365 40.799 17.816 1.00 57.56 104 THR A C 1
ATOM 819 O O . THR A 1 104 ? 26.500 40.066 17.332 1.00 57.56 104 THR A O 1
ATOM 822 N N . GLU A 1 105 ? 27.553 40.851 19.143 1.00 64.00 105 GLU A N 1
ATOM 823 C CA . GLU A 1 105 ? 26.690 40.113 20.084 1.00 64.00 105 GLU A CA 1
ATOM 824 C C . GLU A 1 105 ? 25.238 40.615 20.054 1.00 64.00 105 GLU A C 1
ATOM 826 O O . GLU A 1 105 ? 24.303 39.809 20.073 1.00 64.00 105 GLU A O 1
ATOM 831 N N . LYS A 1 106 ? 25.018 41.934 19.961 1.00 63.38 106 LYS A N 1
ATOM 832 C CA . LYS A 1 106 ? 23.671 42.518 19.840 1.00 63.38 106 LYS A CA 1
ATOM 833 C C . LYS A 1 106 ? 22.996 42.133 18.525 1.00 63.38 106 LYS A C 1
ATOM 835 O O . LYS A 1 106 ? 21.807 41.812 18.547 1.00 63.38 106 LYS A O 1
ATOM 840 N N . ILE A 1 107 ? 23.727 42.118 17.410 1.00 64.69 107 ILE A N 1
ATOM 841 C CA . ILE A 1 107 ? 23.222 41.689 16.097 1.00 64.69 107 ILE A CA 1
ATOM 842 C C . ILE A 1 107 ? 22.902 40.193 16.119 1.00 64.69 107 ILE A C 1
ATOM 844 O O . ILE A 1 107 ? 21.801 39.810 15.738 1.00 64.69 107 ILE A O 1
ATOM 848 N N . LYS A 1 108 ? 23.783 39.344 16.665 1.00 63.91 108 LYS A N 1
ATOM 849 C CA . LYS A 1 108 ? 23.540 37.898 16.803 1.00 63.91 108 LYS A CA 1
ATOM 850 C C . LYS A 1 108 ? 22.335 37.596 17.701 1.00 63.91 108 LYS A C 1
ATOM 852 O O . LYS A 1 108 ? 21.550 36.705 17.390 1.00 63.91 108 LYS A O 1
ATOM 857 N N . LYS A 1 109 ? 22.135 38.376 18.770 1.00 66.12 109 LYS A N 1
ATOM 858 C CA . LYS A 1 109 ? 20.979 38.257 19.673 1.00 66.12 109 LYS A CA 1
ATOM 859 C C . LYS A 1 109 ? 19.679 38.766 19.039 1.00 66.12 109 LYS A C 1
ATOM 861 O O . LYS A 1 109 ? 18.648 38.121 19.188 1.00 66.12 109 LYS A O 1
ATOM 866 N N . ARG A 1 110 ? 19.712 39.876 18.290 1.00 62.78 110 ARG A N 1
ATOM 867 C CA . ARG A 1 110 ? 18.556 40.370 17.514 1.00 62.78 110 ARG A CA 1
ATOM 868 C C . ARG A 1 110 ? 18.179 39.417 16.383 1.00 62.78 110 ARG A C 1
ATOM 870 O O . ARG A 1 110 ? 17.000 39.156 16.191 1.00 62.78 110 ARG A O 1
ATOM 877 N N . MET A 1 111 ? 19.165 38.864 15.686 1.00 60.75 111 MET A N 1
ATOM 878 C CA . MET A 1 111 ? 18.971 37.897 14.610 1.00 60.75 111 MET A CA 1
ATOM 879 C C . MET A 1 111 ? 18.450 36.564 15.162 1.00 60.75 111 MET A C 1
ATOM 881 O O . MET A 1 111 ? 17.471 36.050 14.640 1.00 60.75 111 MET A O 1
ATOM 885 N N . GLY A 1 112 ? 18.988 36.066 16.281 1.00 67.62 112 GLY A N 1
ATOM 886 C CA . GLY A 1 112 ? 18.450 34.894 16.984 1.00 67.62 112 GLY A CA 1
ATOM 887 C C . GLY A 1 112 ? 17.016 35.093 17.488 1.00 67.62 112 GLY A C 1
ATOM 888 O O . GLY A 1 112 ? 16.181 34.209 17.320 1.00 67.62 112 GLY A O 1
ATOM 889 N N . ASN A 1 113 ? 16.691 36.275 18.024 1.00 70.50 113 ASN A N 1
ATOM 890 C CA . ASN A 1 113 ? 15.323 36.608 18.431 1.00 70.50 113 ASN A CA 1
ATOM 891 C C . ASN A 1 113 ? 14.373 36.760 17.230 1.00 70.50 113 ASN A C 1
ATOM 893 O O . ASN A 1 113 ? 13.218 36.370 17.337 1.00 70.50 113 ASN A O 1
ATOM 897 N N . SER A 1 114 ? 14.849 37.280 16.094 1.00 71.56 114 SER A N 1
ATOM 898 C CA . SER A 1 114 ? 14.061 37.425 14.862 1.00 71.56 114 SER A CA 1
ATOM 899 C C . SER A 1 114 ? 13.809 36.077 14.176 1.00 71.56 114 SER A C 1
ATOM 901 O O . SER A 1 114 ? 12.686 35.792 13.778 1.00 71.56 114 SER A O 1
ATOM 903 N N . PHE A 1 115 ? 14.815 35.195 14.122 1.00 68.69 115 PHE A N 1
ATOM 904 C CA . PHE A 1 115 ? 14.655 33.814 13.654 1.00 68.69 115 PHE A CA 1
ATOM 905 C C . PHE A 1 115 ? 13.738 33.007 14.575 1.00 68.69 115 PHE A C 1
ATOM 907 O O . PHE A 1 115 ? 12.885 32.277 14.086 1.00 68.69 115 PHE A O 1
ATOM 914 N N . SER A 1 116 ? 13.869 33.164 15.895 1.00 75.56 116 SER A N 1
ATOM 915 C CA . SER A 1 116 ? 12.967 32.533 16.864 1.00 75.56 116 SER A CA 1
ATOM 916 C C . SER A 1 116 ? 11.529 33.036 16.709 1.00 75.56 116 SER A C 1
ATOM 918 O O . SER A 1 116 ? 10.609 32.228 16.664 1.00 75.56 116 SER A O 1
ATOM 920 N N . ALA A 1 117 ? 11.335 34.347 16.524 1.00 78.25 117 ALA A N 1
ATOM 921 C CA . ALA A 1 117 ? 10.024 34.942 16.265 1.00 78.25 117 ALA A CA 1
ATOM 922 C C . ALA A 1 117 ? 9.429 34.489 14.919 1.00 78.25 117 ALA A C 1
ATOM 924 O O . ALA A 1 117 ? 8.234 34.221 14.822 1.00 78.25 117 ALA A O 1
ATOM 925 N N . PHE A 1 118 ? 10.255 34.353 13.879 1.00 77.69 118 PHE A N 1
ATOM 926 C CA . PHE A 1 118 ? 9.838 33.789 12.598 1.00 77.69 118 PHE A CA 1
ATOM 927 C C . PHE A 1 118 ? 9.427 32.323 12.747 1.00 77.69 118 PHE A C 1
ATOM 929 O O . PHE A 1 118 ? 8.355 31.955 12.288 1.00 77.69 118 PHE A O 1
ATOM 936 N N . PHE A 1 119 ? 10.217 31.500 13.444 1.00 79.44 119 PHE A N 1
ATOM 937 C CA . PHE A 1 119 ? 9.870 30.105 13.713 1.00 79.44 119 PHE A CA 1
ATOM 938 C C . PHE A 1 119 ? 8.629 29.971 14.591 1.00 79.44 119 PHE A C 1
ATOM 940 O O . PHE A 1 119 ? 7.823 29.087 14.335 1.00 79.44 119 PHE A O 1
ATOM 947 N N . SER A 1 120 ? 8.428 30.838 15.586 1.00 80.50 120 SER A N 1
ATOM 948 C CA . SER A 1 120 ? 7.217 30.812 16.408 1.00 80.50 120 SER A CA 1
ATOM 949 C C . SER A 1 120 ? 5.985 31.234 15.616 1.00 80.50 120 SER A C 1
ATOM 951 O O . SER A 1 120 ? 4.934 30.629 15.782 1.00 80.50 120 SER A O 1
ATOM 953 N N . ASN A 1 121 ? 6.109 32.223 14.726 1.00 81.69 121 ASN A N 1
ATOM 954 C CA . ASN A 1 121 ? 5.016 32.661 13.855 1.00 81.69 121 ASN A CA 1
ATOM 955 C C . ASN A 1 121 ? 4.718 31.636 12.755 1.00 81.69 121 ASN A C 1
ATOM 957 O O . ASN A 1 121 ? 3.558 31.378 12.454 1.00 81.69 121 ASN A O 1
ATOM 961 N N . LEU A 1 122 ? 5.753 31.012 12.190 1.00 72.88 122 LEU A N 1
ATOM 962 C CA . LEU A 1 122 ? 5.629 29.916 11.236 1.00 72.88 122 LEU A CA 1
ATOM 963 C C . LEU A 1 122 ? 5.011 28.688 11.905 1.00 72.88 122 LEU A C 1
ATOM 965 O O . LEU A 1 122 ? 4.125 28.075 11.328 1.00 72.88 122 LEU A O 1
ATOM 969 N N . TYR A 1 123 ? 5.426 28.362 13.131 1.00 80.62 123 TYR A N 1
ATOM 970 C CA . TYR A 1 123 ? 4.825 27.300 13.932 1.00 80.62 123 TYR A CA 1
ATOM 971 C C . TYR A 1 123 ? 3.366 27.619 14.261 1.00 80.62 123 TYR A C 1
ATOM 973 O O . TYR A 1 123 ? 2.532 26.741 14.103 1.00 80.62 123 TYR A O 1
ATOM 981 N N . ALA A 1 124 ? 3.043 28.863 14.632 1.00 76.69 124 ALA A N 1
ATOM 982 C CA . ALA A 1 124 ? 1.671 29.303 14.882 1.00 76.69 124 ALA A CA 1
ATOM 983 C C . ALA A 1 124 ? 0.789 29.185 13.626 1.00 76.69 124 ALA A C 1
ATOM 985 O O . ALA A 1 124 ? -0.291 28.605 13.699 1.00 76.69 124 ALA A O 1
ATOM 986 N N . LEU A 1 125 ? 1.271 29.645 12.465 1.00 73.38 125 LEU A N 1
ATOM 987 C CA . LEU A 1 125 ? 0.574 29.495 11.182 1.00 73.38 125 LEU A CA 1
ATOM 988 C C . LEU A 1 125 ? 0.432 28.030 10.763 1.00 73.38 125 LEU A C 1
ATOM 990 O O . LEU A 1 125 ? -0.642 27.622 10.338 1.00 73.38 125 LEU A O 1
ATOM 994 N N . LEU A 1 126 ? 1.486 27.223 10.908 1.00 71.62 126 LEU A N 1
ATOM 995 C CA . LEU A 1 126 ? 1.426 25.782 10.657 1.00 71.62 126 LEU A CA 1
ATOM 996 C C . LEU A 1 126 ? 0.407 25.120 11.576 1.00 71.62 126 LEU A C 1
ATOM 998 O O . LEU A 1 126 ? -0.376 24.307 11.104 1.00 71.62 126 LEU A O 1
ATOM 1002 N N . THR A 1 127 ? 0.389 25.468 12.863 1.00 73.31 127 THR A N 1
ATOM 1003 C CA . THR A 1 127 ? -0.570 24.900 13.811 1.00 73.31 127 THR A CA 1
ATOM 1004 C C . THR A 1 127 ? -2.000 25.322 13.521 1.00 73.31 127 THR A C 1
ATOM 1006 O O . THR A 1 127 ? -2.881 24.504 13.736 1.00 73.31 127 THR A O 1
ATOM 1009 N N . ASP A 1 128 ? -2.224 26.535 13.012 1.00 74.31 128 ASP A N 1
ATOM 1010 C CA . ASP A 1 128 ? -3.549 27.041 12.639 1.00 74.31 128 ASP A CA 1
ATOM 1011 C C . ASP A 1 128 ? -4.055 26.385 11.341 1.00 74.31 128 ASP A C 1
ATOM 1013 O O . ASP A 1 128 ? -5.157 25.845 11.299 1.00 74.31 128 ASP A O 1
ATOM 1017 N N . ILE A 1 129 ? -3.206 26.301 10.309 1.00 72.31 129 ILE A N 1
ATOM 1018 C CA . ILE A 1 129 ? -3.523 25.634 9.032 1.00 72.31 129 ILE A CA 1
ATOM 1019 C C . ILE A 1 129 ? -3.718 24.120 9.216 1.00 72.31 129 ILE A C 1
ATOM 1021 O O . ILE A 1 129 ? -4.569 23.517 8.561 1.00 72.31 129 ILE A O 1
ATOM 1025 N N . LEU A 1 130 ? -2.936 23.491 10.099 1.00 68.50 130 LEU A N 1
ATOM 1026 C CA . LEU A 1 130 ? -3.058 22.068 10.425 1.00 68.50 130 LEU A CA 1
ATOM 1027 C C . LEU A 1 130 ? -4.141 21.787 11.481 1.00 68.50 130 LEU A C 1
ATOM 1029 O O . LEU A 1 130 ? -4.346 20.613 11.807 1.00 68.50 130 LEU A O 1
ATOM 1033 N N . ASP A 1 131 ? -4.852 22.796 12.011 1.00 71.25 131 ASP A N 1
ATOM 1034 C CA . ASP A 1 131 ? -5.911 22.570 13.002 1.00 71.25 131 ASP A CA 1
ATOM 1035 C C . ASP A 1 131 ? -7.206 22.058 12.358 1.00 71.25 131 ASP A C 1
ATOM 1037 O O . ASP A 1 131 ? -8.206 22.754 12.170 1.00 71.25 131 ASP A O 1
ATOM 1041 N N . ILE A 1 132 ? -7.196 20.763 12.064 1.00 69.56 132 ILE A N 1
ATOM 1042 C CA . ILE A 1 132 ? -8.330 20.027 11.499 1.00 69.56 132 ILE A CA 1
ATOM 1043 C C . ILE A 1 132 ? -9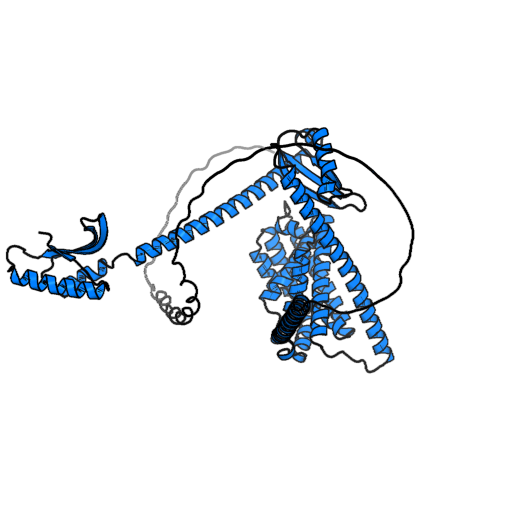.461 19.852 12.537 1.00 69.56 132 ILE A C 1
ATOM 1045 O O . ILE A 1 132 ? -10.583 19.494 12.175 1.00 69.56 132 ILE A O 1
ATOM 1049 N N . ARG A 1 133 ? -9.219 20.138 13.828 1.00 65.69 133 ARG A N 1
ATOM 1050 C CA . ARG A 1 133 ? -10.195 19.903 14.911 1.00 65.69 133 ARG A CA 1
ATOM 1051 C C . ARG A 1 133 ? -11.398 20.838 14.829 1.00 65.69 133 ARG A C 1
ATOM 1053 O O . ARG A 1 133 ? -12.495 20.456 15.221 1.00 65.69 133 ARG A O 1
ATOM 1060 N N . SER A 1 134 ? -11.208 22.046 14.301 1.00 61.72 134 SER A N 1
ATOM 1061 C CA . SER A 1 134 ? -12.257 23.070 14.204 1.00 61.72 134 SER A CA 1
ATOM 1062 C C . SER A 1 134 ? -13.404 22.678 13.258 1.00 61.72 134 SER A C 1
ATOM 1064 O O . SER A 1 134 ? -14.531 23.134 13.437 1.00 61.72 134 SER A O 1
ATOM 1066 N N . GLY A 1 135 ? -13.139 21.798 12.283 1.00 65.25 135 GLY A N 1
ATOM 1067 C CA . GLY A 1 135 ? -14.114 21.311 11.301 1.00 65.25 135 GLY A CA 1
ATOM 1068 C C . GLY A 1 135 ? -14.513 19.837 11.439 1.00 65.25 135 GLY A C 1
ATOM 1069 O O . GLY A 1 135 ? -15.214 19.333 10.560 1.00 65.25 135 GLY A O 1
ATOM 1070 N N . SER A 1 136 ? -14.059 19.128 12.481 1.00 73.56 136 SER A N 1
ATOM 1071 C CA . SER A 1 136 ? -14.337 17.697 12.647 1.00 73.56 136 SER A CA 1
ATOM 1072 C C . SER A 1 136 ? -15.648 17.452 13.392 1.00 73.56 136 SER A C 1
ATOM 1074 O O . SER A 1 136 ? -15.848 17.990 14.479 1.00 73.56 136 SER A O 1
ATOM 1076 N N . ASN A 1 137 ? -16.514 16.598 12.845 1.00 82.12 137 ASN A N 1
ATOM 1077 C CA . ASN A 1 137 ? -17.724 16.133 13.521 1.00 82.12 137 ASN A CA 1
ATOM 1078 C C . ASN A 1 137 ? -17.482 14.742 14.121 1.00 82.12 137 ASN A C 1
ATOM 1080 O O . ASN A 1 137 ? -17.571 13.725 13.430 1.00 82.12 137 ASN A O 1
ATOM 1084 N N . VAL A 1 138 ? -17.127 14.713 15.403 1.00 82.88 138 VAL A N 1
ATOM 1085 C CA . VAL A 1 138 ? -16.685 13.500 16.102 1.00 82.88 138 VAL A CA 1
ATOM 1086 C C . VAL A 1 138 ? -17.806 12.462 16.180 1.00 82.88 138 VAL A C 1
ATOM 1088 O O . VAL A 1 138 ? -17.567 11.288 15.904 1.00 82.88 138 VAL A O 1
ATOM 1091 N N . GLU A 1 139 ? -19.034 12.885 16.477 1.00 83.38 139 GLU A N 1
ATOM 1092 C CA . GLU A 1 139 ? -20.201 12.007 16.588 1.00 83.38 139 GLU A CA 1
ATOM 1093 C C . GLU A 1 139 ? -20.498 11.296 15.265 1.00 83.38 139 GLU A C 1
ATOM 1095 O O . GLU A 1 139 ? -20.529 10.066 15.226 1.00 83.38 139 GLU A O 1
ATOM 1100 N N . LYS A 1 140 ? -20.605 12.049 14.160 1.00 84.75 140 LYS A N 1
ATOM 1101 C CA . LYS A 1 140 ? -20.838 11.466 12.826 1.00 84.75 140 LYS A CA 1
ATOM 1102 C C . LYS A 1 140 ? -19.718 10.524 12.400 1.00 84.75 140 LYS A C 1
ATOM 1104 O O . LYS A 1 140 ? -19.961 9.538 11.715 1.00 84.75 140 LYS A O 1
ATOM 1109 N N . THR A 1 141 ? -18.486 10.832 12.792 1.00 87.00 141 THR A N 1
ATOM 1110 C CA . THR A 1 141 ? -17.319 10.004 12.460 1.00 87.00 141 THR A CA 1
ATOM 1111 C C . THR A 1 141 ? -17.340 8.685 13.217 1.00 87.00 141 THR A C 1
ATOM 1113 O O . THR A 1 141 ? -17.012 7.649 12.647 1.00 87.00 141 THR A O 1
ATOM 1116 N N . ASN A 1 142 ? -17.746 8.707 14.488 1.00 88.50 142 ASN A N 1
ATOM 1117 C CA . ASN A 1 142 ? -17.896 7.497 15.289 1.00 88.50 142 ASN A CA 1
ATOM 1118 C C . ASN A 1 142 ? -18.976 6.579 14.716 1.00 88.50 142 ASN A C 1
ATOM 1120 O O . ASN A 1 142 ? -18.730 5.385 14.575 1.00 88.50 142 ASN A O 1
ATOM 1124 N N . GLU A 1 143 ? -20.137 7.132 14.357 1.00 87.62 143 GLU A N 1
ATOM 1125 C CA . GLU A 1 143 ? -21.217 6.371 13.714 1.00 87.62 143 GLU A CA 1
ATOM 1126 C C . GLU A 1 143 ? -20.746 5.754 12.392 1.00 87.62 143 GLU A C 1
ATOM 1128 O O . GLU A 1 143 ? -20.873 4.547 12.208 1.00 87.62 143 GLU A O 1
ATOM 1133 N N . ALA A 1 144 ? -20.093 6.540 11.529 1.00 88.25 144 ALA A N 1
ATOM 1134 C CA . ALA A 1 144 ? -19.571 6.051 10.254 1.00 88.25 144 ALA A CA 1
ATOM 1135 C C . ALA A 1 144 ? -18.562 4.899 10.418 1.00 88.25 144 ALA A C 1
ATOM 1137 O O . ALA A 1 144 ? -18.651 3.896 9.716 1.00 88.25 144 ALA A O 1
ATOM 1138 N N . ILE A 1 145 ? -17.623 5.002 11.369 1.00 90.00 145 ILE A N 1
ATOM 1139 C CA . ILE A 1 145 ? -16.648 3.930 11.630 1.00 90.00 145 ILE A CA 1
ATOM 1140 C C . ILE A 1 145 ? -17.346 2.673 12.169 1.00 90.00 145 ILE A C 1
ATOM 1142 O O . ILE A 1 145 ? -16.990 1.560 11.786 1.00 90.00 145 ILE A O 1
ATOM 1146 N N . LEU A 1 146 ? -18.328 2.826 13.061 1.00 90.06 146 LEU A N 1
ATOM 1147 C CA . LEU A 1 146 ? -19.069 1.700 13.635 1.00 90.06 146 LEU A CA 1
ATOM 1148 C C . LEU A 1 146 ? -19.917 0.958 12.597 1.00 90.06 146 LEU A C 1
ATOM 1150 O O . LEU A 1 146 ? -19.971 -0.277 12.648 1.00 90.06 146 LEU A O 1
ATOM 1154 N N . ASP A 1 147 ? -20.515 1.693 11.661 1.00 89.06 147 ASP A N 1
ATOM 1155 C CA . ASP A 1 147 ? -21.260 1.139 10.531 1.00 89.06 147 ASP A CA 1
ATOM 1156 C C . ASP A 1 147 ? -20.321 0.413 9.555 1.00 89.06 147 ASP A C 1
ATOM 1158 O O . ASP A 1 147 ? -20.588 -0.728 9.174 1.00 89.06 147 ASP A O 1
ATOM 1162 N N . ASP A 1 148 ? -19.164 1.001 9.237 1.00 88.00 148 ASP A N 1
ATOM 1163 C CA . ASP A 1 148 ? -18.163 0.399 8.344 1.00 88.00 148 ASP A CA 1
ATOM 1164 C C . ASP A 1 148 ? -17.506 -0.867 8.934 1.00 88.00 148 ASP A C 1
ATOM 1166 O O . ASP A 1 148 ? -17.018 -1.730 8.198 1.00 88.00 148 ASP A O 1
ATOM 1170 N N . ILE A 1 149 ? -17.503 -1.034 10.263 1.00 90.38 149 ILE A N 1
ATOM 1171 C CA . ILE A 1 149 ? -17.061 -2.281 10.908 1.00 90.38 149 ILE A CA 1
ATOM 1172 C C . ILE A 1 149 ? -18.031 -3.435 10.596 1.00 90.38 149 ILE A C 1
ATOM 1174 O O . ILE A 1 149 ? -17.632 -4.602 10.672 1.00 90.38 149 ILE A O 1
ATOM 1178 N N . GLU A 1 150 ? -19.304 -3.175 10.280 1.00 86.00 150 GLU A N 1
ATOM 1179 C CA . GLU A 1 150 ? -20.291 -4.230 10.045 1.00 86.00 150 GLU A CA 1
ATOM 1180 C C . GLU A 1 150 ? -20.054 -4.995 8.735 1.00 86.00 150 GLU A C 1
ATOM 1182 O O . GLU A 1 150 ? -20.268 -4.514 7.623 1.00 86.00 150 GLU A O 1
ATOM 1187 N N . PHE A 1 151 ? -19.696 -6.273 8.865 1.00 83.81 151 PHE A N 1
ATOM 1188 C CA . PHE A 1 151 ? -19.542 -7.173 7.728 1.00 83.81 151 PHE A CA 1
ATOM 1189 C C . PHE A 1 151 ? -20.733 -8.135 7.619 1.00 83.81 151 PHE A C 1
ATOM 1191 O O . PHE A 1 151 ? -20.742 -9.207 8.230 1.00 83.81 151 PHE A O 1
ATOM 1198 N N . ARG A 1 152 ? -21.778 -7.733 6.878 1.00 83.94 152 ARG A N 1
ATOM 1199 C CA . ARG A 1 152 ? -22.987 -8.542 6.621 1.00 83.94 152 ARG A CA 1
ATOM 1200 C C . ARG A 1 152 ? -23.565 -8.292 5.226 1.00 83.94 152 ARG A C 1
ATOM 1202 O O . ARG A 1 152 ? -23.444 -7.199 4.681 1.00 83.94 152 ARG A O 1
ATOM 1209 N N . GLY A 1 153 ? -24.239 -9.304 4.675 1.00 87.25 153 GLY A N 1
ATOM 1210 C CA . GLY A 1 153 ? -25.067 -9.184 3.469 1.00 87.25 153 GLY A CA 1
ATOM 1211 C C . GLY A 1 153 ? -24.306 -8.655 2.250 1.00 87.25 153 GLY A C 1
ATOM 1212 O O . GLY A 1 153 ? -23.416 -9.329 1.733 1.00 87.25 153 GLY A O 1
ATOM 1213 N N . ALA A 1 154 ? -24.666 -7.448 1.804 1.00 87.62 154 ALA A N 1
ATOM 1214 C CA . ALA A 1 154 ? -24.115 -6.804 0.610 1.00 87.62 154 ALA A CA 1
ATOM 1215 C C . ALA A 1 154 ? -22.585 -6.648 0.655 1.00 87.62 154 ALA A C 1
ATOM 1217 O O . ALA A 1 154 ? -21.929 -6.887 -0.355 1.00 87.62 154 ALA A O 1
ATOM 1218 N N . ASN A 1 155 ? -22.006 -6.350 1.824 1.00 89.06 155 ASN A N 1
ATOM 1219 C CA . ASN A 1 155 ? -20.555 -6.177 1.976 1.00 89.06 155 ASN A CA 1
ATOM 1220 C C . ASN A 1 155 ? -19.777 -7.474 1.692 1.00 89.06 155 ASN A C 1
ATOM 1222 O O . ASN A 1 155 ? -18.653 -7.426 1.197 1.00 89.06 155 ASN A O 1
ATOM 1226 N N . VAL A 1 156 ? -20.380 -8.641 1.955 1.00 91.75 156 VAL A N 1
ATOM 1227 C CA . VAL A 1 156 ? -19.770 -9.949 1.659 1.00 91.75 156 VAL A CA 1
ATOM 1228 C C . VAL A 1 156 ? -19.724 -10.186 0.153 1.00 91.75 156 VAL A C 1
ATOM 1230 O O . VAL A 1 156 ? -18.679 -10.541 -0.384 1.00 91.75 156 VAL A O 1
ATOM 1233 N N . TRP A 1 157 ? -20.842 -9.948 -0.536 1.00 93.75 157 TRP A N 1
ATOM 1234 C CA . TRP A 1 157 ? -20.925 -10.092 -1.990 1.00 93.75 157 TRP A CA 1
ATOM 1235 C C . TRP A 1 157 ? -20.037 -9.086 -2.720 1.00 93.75 157 TRP A C 1
ATOM 1237 O O . TRP A 1 157 ? -19.351 -9.464 -3.665 1.00 93.75 157 TRP A O 1
ATOM 1247 N N . ALA A 1 158 ? -19.995 -7.837 -2.247 1.00 92.94 158 ALA A N 1
ATOM 1248 C CA . ALA A 1 158 ? -19.094 -6.814 -2.767 1.00 92.94 158 ALA A CA 1
ATOM 1249 C C . ALA A 1 158 ? -17.625 -7.230 -2.612 1.00 92.94 158 ALA A C 1
ATOM 1251 O O . ALA A 1 158 ? -16.854 -7.103 -3.560 1.00 92.94 158 ALA A O 1
ATOM 1252 N N . LEU A 1 159 ? -17.247 -7.795 -1.457 1.00 93.75 159 LEU A N 1
ATOM 1253 C CA . LEU A 1 159 ? -15.899 -8.315 -1.238 1.00 93.75 159 LEU A CA 1
ATOM 1254 C C . LEU A 1 159 ? -15.570 -9.450 -2.215 1.00 93.75 159 LEU A C 1
ATOM 1256 O O . LEU A 1 159 ? -14.571 -9.359 -2.922 1.00 93.75 159 LEU A O 1
ATOM 1260 N N . VAL A 1 160 ? -16.415 -10.480 -2.304 1.00 95.44 160 VAL A N 1
ATOM 1261 C CA . VAL A 1 160 ? -16.202 -11.622 -3.213 1.00 95.44 160 VAL A CA 1
ATOM 1262 C C . VAL A 1 160 ? -16.079 -11.148 -4.663 1.00 95.44 160 VAL A C 1
ATOM 1264 O O . VAL A 1 160 ? -15.118 -11.504 -5.343 1.00 95.44 160 VAL A O 1
ATOM 1267 N N . ALA A 1 161 ? -16.990 -10.284 -5.120 1.00 95.25 161 ALA A N 1
ATOM 1268 C CA . ALA A 1 161 ? -16.933 -9.711 -6.460 1.00 95.25 161 ALA A CA 1
ATOM 1269 C C . ALA A 1 161 ? -15.646 -8.899 -6.682 1.00 95.25 161 ALA A C 1
ATOM 1271 O O . ALA A 1 161 ? -14.983 -9.082 -7.700 1.00 95.25 161 ALA A O 1
ATOM 1272 N N . SER A 1 162 ? -15.250 -8.057 -5.719 1.00 94.81 162 SER A N 1
ATOM 1273 C CA . SER A 1 162 ? -14.015 -7.269 -5.810 1.00 94.81 162 SER A CA 1
ATOM 1274 C C . SER A 1 162 ? -12.771 -8.155 -5.919 1.00 94.81 162 SER A C 1
ATOM 1276 O O . SER A 1 162 ? -11.906 -7.877 -6.740 1.00 94.81 162 SER A O 1
ATOM 1278 N N . ILE A 1 163 ? -12.698 -9.261 -5.173 1.00 95.75 163 ILE A N 1
ATOM 1279 C CA . ILE A 1 163 ? -11.557 -10.183 -5.218 1.00 95.75 163 ILE A CA 1
ATOM 1280 C C . ILE A 1 163 ? -11.496 -10.930 -6.550 1.00 95.75 163 ILE A C 1
ATOM 1282 O O . ILE A 1 163 ? -10.409 -11.088 -7.105 1.00 95.75 163 ILE A O 1
ATOM 1286 N N . ILE A 1 164 ? -12.639 -11.341 -7.104 1.00 95.44 164 ILE A N 1
ATOM 1287 C CA . ILE A 1 164 ? -12.686 -11.963 -8.434 1.00 95.44 164 ILE A CA 1
ATOM 1288 C C . ILE A 1 164 ? -12.231 -10.960 -9.501 1.00 95.44 164 ILE A C 1
ATOM 1290 O O . ILE A 1 164 ? -11.343 -11.276 -10.288 1.00 95.44 164 ILE A O 1
ATOM 1294 N N . ILE A 1 165 ? -12.773 -9.736 -9.503 1.00 94.62 165 ILE A N 1
ATOM 1295 C CA . ILE A 1 165 ? -12.395 -8.694 -10.474 1.00 94.62 165 ILE A CA 1
ATOM 1296 C C . ILE A 1 165 ? -10.911 -8.337 -10.336 1.00 94.62 165 ILE A C 1
ATOM 1298 O O . ILE A 1 165 ? -10.219 -8.216 -11.344 1.00 94.62 165 ILE A O 1
ATOM 1302 N N . ALA A 1 166 ? -10.399 -8.217 -9.109 1.00 93.69 166 ALA A N 1
ATOM 1303 C CA . ALA A 1 166 ? -8.983 -7.970 -8.859 1.00 93.69 166 ALA A CA 1
ATOM 1304 C C . ALA A 1 166 ? -8.113 -9.121 -9.379 1.00 93.69 166 ALA A C 1
ATOM 1306 O O . ALA A 1 166 ? -7.112 -8.868 -10.040 1.00 93.69 166 ALA A O 1
ATOM 1307 N N . SER A 1 167 ? -8.510 -10.374 -9.147 1.00 92.88 167 SER A N 1
ATOM 1308 C CA . SER A 1 167 ? -7.765 -11.548 -9.619 1.00 92.88 167 SER A CA 1
ATOM 1309 C C . SER A 1 167 ? -7.772 -11.656 -11.149 1.00 92.88 167 SER A C 1
ATOM 1311 O O . SER A 1 167 ? -6.752 -11.998 -11.743 1.00 92.88 167 SER A O 1
ATOM 1313 N N . ILE A 1 168 ? -8.879 -11.286 -11.807 1.00 91.38 168 ILE A N 1
ATOM 1314 C CA . ILE A 1 168 ? -8.945 -11.126 -13.269 1.00 91.38 168 ILE A CA 1
ATOM 1315 C C . ILE A 1 168 ? -8.004 -10.013 -13.725 1.00 91.38 168 ILE A C 1
ATOM 1317 O O . ILE A 1 168 ? -7.199 -10.239 -14.621 1.00 91.38 168 ILE A O 1
ATOM 1321 N N . GLY A 1 169 ? -8.065 -8.839 -13.091 1.00 89.75 169 GLY A N 1
ATOM 1322 C CA . GLY A 1 169 ? -7.206 -7.699 -13.404 1.00 89.75 169 GLY A CA 1
ATOM 1323 C C . GLY A 1 169 ? -5.718 -8.029 -13.282 1.00 89.75 169 GLY A C 1
ATOM 1324 O O . GLY A 1 169 ? -4.944 -7.667 -14.161 1.00 89.75 169 GLY A O 1
ATOM 1325 N N . LEU A 1 170 ? -5.329 -8.771 -12.244 1.00 87.88 170 LEU A N 1
ATOM 1326 C CA . LEU A 1 170 ? -3.961 -9.255 -12.050 1.00 87.88 170 LEU A CA 1
ATOM 1327 C C . LEU A 1 170 ? -3.560 -10.301 -13.097 1.00 87.88 170 LEU A C 1
ATOM 1329 O O . LEU A 1 170 ? -2.428 -10.267 -13.574 1.00 87.88 170 LEU A O 1
ATOM 1333 N N . ASN A 1 171 ? -4.477 -11.196 -13.481 1.00 86.75 171 ASN A N 1
ATOM 1334 C CA . ASN A 1 171 ? -4.252 -12.199 -14.526 1.00 86.75 171 ASN A CA 1
ATOM 1335 C C . ASN A 1 171 ? -3.967 -11.524 -15.883 1.00 86.75 171 ASN A C 1
ATOM 1337 O O . ASN A 1 171 ? -2.966 -11.817 -16.528 1.00 86.75 171 ASN A O 1
ATOM 1341 N N . ILE A 1 172 ? -4.772 -10.528 -16.268 1.00 85.62 172 ILE A N 1
ATOM 1342 C CA . ILE A 1 172 ? -4.582 -9.784 -17.527 1.00 85.62 172 ILE A CA 1
ATOM 1343 C C . ILE A 1 172 ? -3.579 -8.621 -17.422 1.00 85.62 172 ILE A C 1
ATOM 1345 O O . ILE A 1 172 ? -3.476 -7.824 -18.354 1.00 85.62 172 ILE A O 1
ATOM 1349 N N . ASN A 1 173 ? -2.876 -8.486 -16.292 1.00 84.19 173 ASN A N 1
ATOM 1350 C CA . ASN A 1 173 ? -1.915 -7.413 -16.019 1.00 84.19 173 ASN A CA 1
ATOM 1351 C C . ASN A 1 173 ? -2.484 -5.989 -16.248 1.00 84.19 173 ASN A C 1
ATOM 1353 O O . ASN A 1 173 ? -1.825 -5.124 -16.822 1.00 84.19 173 ASN A O 1
ATOM 1357 N N . SER A 1 174 ? -3.735 -5.747 -15.832 1.00 86.25 174 SER A N 1
ATOM 1358 C CA . SER A 1 174 ? -4.444 -4.471 -16.000 1.00 86.25 174 SER A CA 1
ATOM 1359 C C . SER A 1 174 ? -4.620 -3.731 -14.676 1.00 86.25 174 SER A C 1
ATOM 1361 O O . SER A 1 174 ? -5.574 -3.963 -13.925 1.00 86.25 174 SER A O 1
ATOM 1363 N N . THR A 1 175 ? -3.748 -2.753 -14.429 1.00 86.12 175 THR A N 1
ATOM 1364 C CA . THR A 1 175 ? -3.798 -1.898 -13.233 1.00 86.12 175 THR A CA 1
ATOM 1365 C C . THR A 1 175 ? -5.133 -1.148 -13.115 1.00 86.12 175 THR A C 1
ATOM 1367 O O . THR A 1 175 ? -5.651 -0.979 -12.015 1.00 86.12 175 THR A O 1
ATOM 1370 N N . ALA A 1 176 ? -5.754 -0.749 -14.234 1.00 87.19 176 ALA A N 1
ATOM 1371 C CA . ALA A 1 176 ? -7.042 -0.047 -14.229 1.00 87.19 176 ALA A CA 1
ATOM 1372 C C . ALA A 1 176 ? -8.190 -0.911 -13.673 1.00 87.19 176 ALA A C 1
ATOM 1374 O O . ALA A 1 176 ? -8.987 -0.435 -12.864 1.00 87.19 176 ALA A O 1
ATOM 1375 N N . VAL A 1 177 ? -8.255 -2.191 -14.059 1.00 88.44 177 VAL A N 1
ATOM 1376 C CA . VAL A 1 177 ? -9.259 -3.139 -13.539 1.00 88.44 177 VAL A CA 1
ATOM 1377 C C . VAL A 1 177 ? -9.012 -3.420 -12.059 1.00 88.44 177 VAL A C 1
ATOM 1379 O O . VAL A 1 177 ? -9.950 -3.443 -11.261 1.00 88.44 177 VAL A O 1
ATOM 1382 N N . VAL A 1 178 ? -7.741 -3.563 -11.682 1.00 88.69 178 VAL A N 1
ATOM 1383 C CA . VAL A 1 178 ? -7.315 -3.758 -10.293 1.00 88.69 178 VAL A CA 1
ATOM 1384 C C . VAL A 1 178 ? -7.723 -2.562 -9.415 1.00 88.69 178 VAL A C 1
ATOM 1386 O O . VAL A 1 178 ? -8.301 -2.760 -8.347 1.00 88.69 178 VAL A O 1
ATOM 1389 N N . ILE A 1 179 ? -7.542 -1.326 -9.893 1.00 87.31 179 ILE A N 1
ATOM 1390 C CA . ILE A 1 179 ? -8.012 -0.103 -9.216 1.00 87.31 179 ILE A CA 1
ATOM 1391 C C . ILE A 1 179 ? -9.547 -0.057 -9.132 1.00 87.31 179 ILE A C 1
ATOM 1393 O O . ILE A 1 179 ? -10.102 0.317 -8.099 1.00 87.31 179 ILE A O 1
ATOM 1397 N N . GLY A 1 180 ? -10.254 -0.469 -10.187 1.00 87.38 180 GLY A N 1
ATOM 1398 C CA . GLY A 1 180 ? -11.717 -0.560 -10.173 1.00 87.38 180 GLY A CA 1
ATOM 1399 C C . GLY A 1 180 ? -12.233 -1.514 -9.091 1.00 87.38 180 GLY A C 1
ATOM 1400 O O . GLY A 1 180 ? -13.147 -1.168 -8.345 1.00 87.38 180 GLY A O 1
ATOM 1401 N N . ALA A 1 181 ? -11.604 -2.682 -8.942 1.00 90.62 181 ALA A N 1
ATOM 1402 C CA . ALA A 1 181 ? -11.921 -3.631 -7.876 1.00 90.62 181 ALA A CA 1
ATOM 1403 C C . ALA A 1 181 ? -11.659 -3.055 -6.476 1.00 90.62 181 ALA A C 1
ATOM 1405 O O . ALA A 1 181 ? -12.446 -3.271 -5.552 1.00 90.62 181 ALA A O 1
ATOM 1406 N N . MET A 1 182 ? -10.576 -2.289 -6.325 1.00 90.44 182 MET A N 1
ATOM 1407 C CA . MET A 1 182 ? -10.202 -1.654 -5.062 1.00 90.44 182 MET A CA 1
ATOM 1408 C C . MET A 1 182 ? -11.249 -0.691 -4.520 1.00 90.44 182 MET A C 1
ATOM 1410 O O . MET A 1 182 ? -11.474 -0.650 -3.314 1.00 90.44 182 MET A O 1
ATOM 1414 N N . LEU A 1 183 ? -11.922 0.036 -5.411 1.00 85.56 183 LEU A N 1
ATOM 1415 C CA . LEU A 1 183 ? -12.969 0.993 -5.061 1.00 85.56 183 LEU A CA 1
ATOM 1416 C C . LEU A 1 183 ? -14.239 0.356 -4.497 1.00 85.56 183 LEU A C 1
ATOM 1418 O O . LEU A 1 183 ? -14.991 1.010 -3.779 1.00 85.56 183 LEU A O 1
ATOM 1422 N N . ILE A 1 184 ? -14.490 -0.902 -4.847 1.00 86.94 184 ILE A N 1
ATOM 1423 C CA . ILE A 1 184 ? -15.708 -1.625 -4.470 1.00 86.94 184 ILE A CA 1
ATOM 1424 C C . ILE A 1 184 ? -15.549 -2.279 -3.090 1.00 86.94 184 ILE A C 1
ATOM 1426 O O . ILE A 1 184 ? -16.533 -2.534 -2.397 1.00 86.94 184 ILE A O 1
ATOM 1430 N N . SER A 1 185 ? -14.314 -2.585 -2.689 1.00 86.75 185 SER A N 1
ATOM 1431 C CA . SER A 1 185 ? -14.047 -3.453 -1.547 1.00 86.75 185 SER A CA 1
ATOM 1432 C C . SER A 1 185 ? -14.246 -2.754 -0.192 1.00 86.75 185 SER A C 1
ATOM 1434 O O . SER A 1 185 ? -13.619 -1.726 0.071 1.00 86.75 185 SER A O 1
ATOM 1436 N N . PRO A 1 186 ? -15.014 -3.348 0.741 1.00 86.56 186 PRO A N 1
ATOM 1437 C CA . PRO A 1 186 ? -15.262 -2.767 2.064 1.00 86.56 186 PRO A CA 1
ATOM 1438 C C . PRO A 1 186 ? -14.154 -3.058 3.098 1.00 86.56 186 PRO A C 1
ATOM 1440 O O . PRO A 1 186 ? -14.368 -2.918 4.300 1.00 86.56 186 PRO A O 1
ATOM 1443 N N . LEU A 1 187 ? -12.965 -3.499 2.672 1.00 85.75 187 LEU A N 1
ATOM 1444 C CA . LEU A 1 187 ? -11.936 -4.057 3.565 1.00 85.75 187 LEU A CA 1
ATOM 1445 C C . LEU A 1 187 ? -11.344 -3.045 4.567 1.00 85.75 187 LEU A C 1
ATOM 1447 O O . LEU A 1 187 ? -10.775 -3.434 5.585 1.00 85.75 187 LEU A O 1
ATOM 1451 N N . MET A 1 188 ? -11.515 -1.746 4.315 1.00 87.31 188 MET A N 1
ATOM 1452 C CA . MET A 1 188 ? -10.982 -0.680 5.171 1.00 87.31 188 MET A CA 1
ATOM 1453 C C . MET A 1 188 ? -11.700 -0.525 6.499 1.00 87.31 188 MET A C 1
ATOM 1455 O O . MET A 1 188 ? -11.049 -0.199 7.491 1.00 87.31 188 MET A O 1
ATOM 1459 N N . GLY A 1 189 ? -13.017 -0.739 6.520 1.00 89.00 189 GLY A N 1
ATOM 1460 C CA . GLY A 1 189 ? -13.857 -0.442 7.677 1.00 89.00 189 GLY A CA 1
ATOM 1461 C C . GLY A 1 189 ? -13.348 -1.117 8.950 1.00 89.00 189 GLY A C 1
ATOM 1462 O O . GLY A 1 189 ? -12.986 -0.427 9.905 1.00 89.00 189 GLY A O 1
ATOM 1463 N N . PRO A 1 190 ? -13.182 -2.453 8.954 1.00 92.50 190 PRO A N 1
ATOM 1464 C CA . PRO A 1 190 ? -12.631 -3.157 10.106 1.00 92.50 190 PRO A CA 1
ATOM 1465 C C . PRO A 1 190 ? -11.192 -2.765 10.470 1.00 92.50 190 PRO A C 1
ATOM 1467 O O . PRO A 1 190 ? -10.873 -2.746 11.655 1.00 92.50 190 PRO A O 1
ATOM 1470 N N . ILE A 1 191 ? -10.324 -2.422 9.509 1.00 93.38 191 ILE A N 1
ATOM 1471 C CA . ILE A 1 191 ? -8.931 -2.017 9.795 1.00 93.38 191 ILE A CA 1
ATOM 1472 C C . ILE A 1 191 ? -8.900 -0.673 10.531 1.00 93.38 191 ILE A C 1
ATOM 1474 O O . ILE A 1 191 ? -8.257 -0.542 11.575 1.00 93.38 191 ILE A O 1
ATOM 1478 N N . ILE A 1 192 ? -9.630 0.315 10.009 1.00 92.31 192 ILE A N 1
ATOM 1479 C CA . ILE A 1 192 ? -9.806 1.621 10.652 1.00 92.31 192 ILE A CA 1
ATOM 1480 C C . ILE A 1 192 ? -10.472 1.436 12.022 1.00 92.31 192 ILE A C 1
ATOM 1482 O O . ILE A 1 192 ? -10.046 2.032 13.014 1.00 92.31 192 ILE A O 1
ATOM 1486 N N . GLY A 1 193 ? -11.460 0.541 12.096 1.00 93.06 193 GLY A N 1
ATOM 1487 C CA . GLY A 1 193 ? -12.163 0.165 13.313 1.00 93.06 193 GLY A CA 1
ATOM 1488 C C . GLY A 1 193 ? -11.259 -0.385 14.413 1.00 93.06 193 GLY A C 1
ATOM 1489 O O . GLY A 1 193 ? -11.445 -0.025 15.576 1.00 93.06 193 GLY A O 1
ATOM 1490 N N . VAL A 1 194 ? -10.238 -1.188 14.086 1.00 94.56 194 VAL A N 1
ATOM 1491 C CA . VAL A 1 194 ? -9.234 -1.645 15.067 1.00 94.56 194 VAL A CA 1
ATOM 1492 C C . VAL A 1 194 ? -8.493 -0.450 15.671 1.00 94.56 194 VAL A C 1
ATOM 1494 O O . VAL A 1 194 ? -8.449 -0.319 16.896 1.00 94.56 194 VAL A O 1
ATOM 1497 N N . GLY A 1 195 ? -7.973 0.454 14.836 1.00 93.44 195 GLY A N 1
ATOM 1498 C CA . GLY A 1 195 ? -7.256 1.647 15.297 1.00 93.44 195 GLY A CA 1
ATOM 1499 C C . GLY A 1 195 ? -8.130 2.570 16.147 1.00 93.44 195 GLY A C 1
ATOM 1500 O O . GLY A 1 195 ? -7.708 3.025 17.214 1.00 93.44 195 GLY A O 1
ATOM 1501 N N . TRP A 1 196 ? -9.377 2.779 15.719 1.00 94.38 196 TRP A N 1
ATOM 1502 C CA . TRP A 1 196 ? -10.372 3.566 16.447 1.00 94.38 196 TRP A CA 1
ATOM 1503 C C . TRP A 1 196 ? -10.734 2.956 17.800 1.00 94.38 196 TRP A C 1
ATOM 1505 O O . TRP A 1 196 ? -10.702 3.646 18.819 1.00 94.38 196 TRP A O 1
ATOM 1515 N N . SER A 1 197 ? -10.987 1.648 17.839 1.00 94.25 197 SER A N 1
ATOM 1516 C CA . SER A 1 197 ? -11.389 0.940 19.058 1.00 94.25 197 SER A CA 1
ATOM 1517 C C . SER A 1 197 ? -10.315 1.017 20.145 1.00 94.25 197 SER A C 1
ATOM 1519 O O . SER A 1 197 ? -10.622 1.224 21.321 1.00 94.25 197 SER A O 1
ATOM 1521 N N . VAL A 1 198 ? -9.039 0.904 19.757 1.00 93.06 198 VAL A N 1
ATOM 1522 C CA . VAL A 1 198 ? -7.907 1.063 20.683 1.00 93.06 198 VAL A CA 1
ATOM 1523 C C . VAL A 1 198 ? -7.772 2.518 21.143 1.00 93.06 198 VAL A C 1
ATOM 1525 O O . VAL A 1 198 ? -7.505 2.756 22.318 1.00 93.06 198 VAL A O 1
ATOM 1528 N N . ALA A 1 199 ? -7.994 3.498 20.260 1.00 92.06 199 ALA A N 1
ATOM 1529 C CA . ALA A 1 199 ? -7.885 4.919 20.601 1.00 92.06 199 ALA A CA 1
ATOM 1530 C C . ALA A 1 199 ? -8.983 5.397 21.567 1.00 92.06 199 ALA A C 1
ATOM 1532 O O . ALA A 1 199 ? -8.701 6.191 22.465 1.00 92.06 199 ALA A O 1
ATOM 1533 N N . VAL A 1 200 ? -10.210 4.895 21.401 1.00 91.94 200 VAL A N 1
ATOM 1534 C CA . VAL A 1 200 ? -11.404 5.264 22.188 1.00 91.94 200 VAL A CA 1
ATOM 1535 C C . VAL A 1 200 ? -11.587 4.392 23.441 1.00 91.94 200 VAL A C 1
ATOM 1537 O O . VAL A 1 200 ? -12.418 4.684 24.294 1.00 91.94 200 VAL A O 1
ATOM 1540 N N . ASN A 1 201 ? -10.763 3.362 23.634 1.00 91.62 201 ASN A N 1
ATOM 1541 C CA . ASN A 1 201 ? -10.892 2.365 24.702 1.00 91.62 201 ASN A CA 1
ATOM 1542 C C . ASN A 1 201 ? -12.148 1.459 24.620 1.00 91.62 201 ASN A C 1
ATOM 1544 O O . ASN A 1 201 ? -12.670 0.996 25.642 1.00 91.62 201 ASN A O 1
ATOM 1548 N N . ASP A 1 202 ? -12.630 1.157 23.412 1.00 93.00 202 ASP A N 1
ATOM 1549 C CA . ASP A 1 202 ? -13.790 0.283 23.203 1.00 93.00 202 ASP A CA 1
ATOM 1550 C C . ASP A 1 202 ? -13.382 -1.167 22.884 1.00 93.00 202 ASP A C 1
ATOM 1552 O O . ASP A 1 202 ? -12.981 -1.504 21.771 1.00 93.00 202 ASP A O 1
ATOM 1556 N N . LEU A 1 203 ? -13.509 -2.063 23.869 1.00 92.31 203 LEU A N 1
ATOM 1557 C CA . LEU A 1 203 ? -13.155 -3.473 23.704 1.00 92.31 203 LEU A CA 1
ATOM 1558 C C . LEU A 1 203 ? -14.164 -4.243 22.845 1.00 92.31 203 LEU A C 1
ATOM 1560 O O . LEU A 1 203 ? -13.784 -5.202 22.170 1.00 92.31 203 LEU A O 1
ATOM 1564 N N . ASP A 1 204 ? -15.440 -3.865 22.886 1.00 92.38 204 ASP A N 1
ATOM 1565 C CA . ASP A 1 204 ? -16.485 -4.564 22.139 1.00 92.38 204 ASP A CA 1
ATOM 1566 C C . ASP A 1 204 ? -16.337 -4.269 20.646 1.00 92.38 204 ASP A C 1
ATOM 1568 O O . ASP A 1 204 ? -16.349 -5.190 19.821 1.00 92.38 204 ASP A O 1
ATOM 1572 N N . ALA A 1 205 ? -16.077 -3.002 20.314 1.00 93.06 205 ALA A N 1
ATOM 1573 C CA . ALA A 1 205 ? -15.743 -2.594 18.957 1.00 93.06 205 ALA A CA 1
ATOM 1574 C C . ALA A 1 205 ? -14.424 -3.217 18.477 1.00 93.06 205 ALA A C 1
ATOM 1576 O O . ALA A 1 205 ? -14.369 -3.696 17.342 1.00 93.06 205 ALA A O 1
ATOM 1577 N N . LEU A 1 206 ? -13.401 -3.328 19.339 1.00 94.69 206 LEU A N 1
ATOM 1578 C CA . LEU A 1 206 ? -12.142 -3.985 18.972 1.00 94.69 206 LEU A CA 1
ATOM 1579 C C . LEU A 1 206 ? -12.377 -5.447 18.582 1.00 94.69 206 LEU A C 1
ATOM 1581 O O . LEU A 1 206 ? -11.929 -5.892 17.527 1.00 94.69 206 LEU A O 1
ATOM 1585 N N . LYS A 1 207 ? -13.111 -6.201 19.410 1.00 94.75 207 LYS A N 1
ATOM 1586 C CA . LYS A 1 207 ? -13.433 -7.609 19.130 1.00 94.75 207 LYS A CA 1
ATOM 1587 C C . LYS A 1 207 ? -14.226 -7.763 17.837 1.00 94.75 207 LYS A C 1
ATOM 1589 O O . LYS A 1 207 ? -13.936 -8.671 17.061 1.00 94.75 207 LYS A O 1
ATOM 1594 N N . LYS A 1 208 ? -15.214 -6.891 17.605 1.00 94.81 208 LYS A N 1
ATOM 1595 C CA . LYS A 1 208 ? -16.027 -6.891 16.381 1.00 94.81 208 LYS A CA 1
ATOM 1596 C C . LYS A 1 208 ? -15.161 -6.605 15.150 1.00 94.81 208 LYS A C 1
ATOM 1598 O O . LYS A 1 208 ? -15.232 -7.361 14.185 1.00 94.81 208 LYS A O 1
ATOM 1603 N N . SER A 1 209 ? -14.296 -5.593 15.228 1.00 95.06 209 SER A N 1
ATOM 1604 C CA . SER A 1 209 ? -13.377 -5.187 14.157 1.00 95.06 209 SER A CA 1
ATOM 1605 C C . SER A 1 209 ? -12.386 -6.295 13.811 1.00 95.06 209 SER A C 1
ATOM 1607 O O . SER A 1 209 ? -12.315 -6.708 12.660 1.00 95.06 209 SER A O 1
ATOM 1609 N N . VAL A 1 210 ? -11.690 -6.860 14.805 1.00 95.12 210 VAL A N 1
ATOM 1610 C CA . VAL A 1 210 ? -10.728 -7.957 14.586 1.00 95.12 210 VAL A CA 1
ATOM 1611 C C . VAL A 1 210 ? -11.421 -9.198 14.024 1.00 95.12 210 VAL A C 1
ATOM 1613 O O . VAL A 1 210 ? -10.913 -9.814 13.090 1.00 95.12 210 VAL A O 1
ATOM 1616 N N . LYS A 1 211 ? -12.597 -9.565 14.553 1.00 95.62 211 LYS A N 1
ATOM 1617 C CA . LYS A 1 211 ? -13.359 -10.717 14.054 1.00 95.62 211 LYS A CA 1
ATOM 1618 C C . LYS A 1 211 ? -13.757 -10.527 12.591 1.00 95.62 211 LYS A C 1
ATOM 1620 O O . LYS A 1 211 ? -13.526 -11.425 11.788 1.00 95.62 211 LYS A O 1
ATOM 1625 N N . ASN A 1 212 ? -14.350 -9.384 12.249 1.00 94.75 212 ASN A N 1
ATOM 1626 C CA . ASN A 1 212 ? -14.806 -9.119 10.886 1.00 94.75 212 ASN A CA 1
ATOM 1627 C C . ASN A 1 212 ? -13.625 -9.002 9.920 1.00 94.75 212 ASN A C 1
ATOM 1629 O O . ASN A 1 212 ? -13.671 -9.610 8.857 1.00 94.75 212 ASN A O 1
ATOM 1633 N N . PHE A 1 213 ? -12.538 -8.339 10.324 1.00 94.56 213 PHE A N 1
ATOM 1634 C CA . PHE A 1 213 ? -11.291 -8.293 9.560 1.00 94.56 213 PHE A CA 1
ATOM 1635 C C . PHE A 1 213 ? -10.780 -9.700 9.217 1.00 94.56 213 PHE A C 1
ATOM 1637 O O . PHE A 1 213 ? -10.565 -10.005 8.048 1.00 94.56 213 PHE A O 1
ATOM 1644 N N . MET A 1 214 ? -10.669 -10.593 10.207 1.00 95.31 214 MET A N 1
ATOM 1645 C CA . MET A 1 214 ? -10.202 -11.967 9.974 1.00 95.31 214 MET A CA 1
ATOM 1646 C C . MET A 1 214 ? -11.130 -12.754 9.044 1.00 95.31 214 MET A C 1
ATOM 1648 O O . MET A 1 214 ? -10.657 -13.467 8.163 1.00 95.31 214 MET A O 1
ATOM 1652 N N . VAL A 1 215 ? -12.449 -12.600 9.194 1.00 94.75 215 VAL A N 1
ATOM 1653 C CA . VAL A 1 215 ? -13.422 -13.231 8.289 1.00 94.75 215 VAL A CA 1
ATOM 1654 C C . VAL A 1 215 ? -13.249 -12.721 6.854 1.00 94.75 215 VAL A C 1
ATOM 1656 O O . VAL A 1 215 ? -13.248 -13.525 5.926 1.00 94.75 215 VAL A O 1
ATOM 1659 N N . MET A 1 216 ? -13.053 -11.414 6.660 1.00 94.56 216 MET A N 1
ATOM 1660 C CA . MET A 1 216 ? -12.829 -10.826 5.334 1.00 94.56 216 MET A CA 1
ATOM 1661 C C . MET A 1 216 ? -11.535 -11.323 4.695 1.00 94.56 216 MET A C 1
ATOM 1663 O O . MET A 1 216 ? -11.536 -11.651 3.511 1.00 94.56 216 MET A O 1
ATOM 1667 N N . VAL A 1 217 ? -10.452 -11.430 5.467 1.00 95.38 217 VAL A N 1
ATOM 1668 C CA . VAL A 1 217 ? -9.172 -11.980 4.997 1.00 95.38 217 VAL A CA 1
ATOM 1669 C C . VAL A 1 217 ? -9.342 -13.422 4.533 1.00 95.38 217 VAL A C 1
ATOM 1671 O O . VAL A 1 217 ? -8.957 -13.751 3.415 1.00 95.38 217 VAL A O 1
ATOM 1674 N N . ILE A 1 218 ? -9.983 -14.265 5.347 1.00 96.06 218 ILE A N 1
ATOM 1675 C CA . ILE A 1 218 ? -10.219 -15.675 5.015 1.00 96.06 218 ILE A CA 1
ATOM 1676 C C . ILE A 1 218 ? -11.071 -15.799 3.748 1.00 96.06 218 ILE A C 1
ATOM 1678 O O . ILE A 1 218 ? -10.700 -16.532 2.836 1.00 96.06 218 ILE A O 1
ATOM 1682 N N . ILE A 1 219 ? -12.179 -15.057 3.653 1.00 95.75 219 ILE A N 1
ATOM 1683 C CA . ILE A 1 219 ? -13.038 -15.069 2.460 1.00 95.75 219 ILE A CA 1
ATOM 1684 C C . ILE A 1 219 ? -12.260 -14.606 1.230 1.00 95.75 219 ILE A C 1
ATOM 1686 O O . ILE A 1 219 ? -12.387 -15.219 0.173 1.00 95.75 219 ILE A O 1
ATOM 1690 N N . SER A 1 220 ? -11.444 -13.559 1.361 1.00 95.81 220 SER A N 1
ATOM 1691 C CA . SER A 1 220 ? -10.649 -13.027 0.252 1.00 95.81 220 SER A CA 1
ATOM 1692 C C . SER A 1 220 ? -9.643 -14.053 -0.253 1.00 95.81 220 SER A C 1
ATOM 1694 O O . SER A 1 220 ? -9.627 -14.336 -1.444 1.00 95.81 220 SER A O 1
ATOM 1696 N N . ILE A 1 221 ? -8.871 -14.664 0.652 1.00 96.50 221 ILE A N 1
ATOM 1697 C CA . ILE A 1 221 ? -7.880 -15.689 0.307 1.00 96.50 221 ILE A CA 1
ATOM 1698 C C . ILE A 1 221 ? -8.562 -16.905 -0.321 1.00 96.50 221 ILE A C 1
ATOM 1700 O O . ILE A 1 221 ? -8.109 -17.379 -1.356 1.00 96.50 221 ILE A O 1
ATOM 1704 N N . ILE A 1 222 ? -9.665 -17.400 0.252 1.00 97.06 222 ILE A N 1
ATOM 1705 C CA . ILE A 1 222 ? -10.405 -18.537 -0.319 1.00 97.06 222 ILE A CA 1
ATOM 1706 C C . ILE A 1 222 ? -10.910 -18.189 -1.721 1.00 97.06 222 ILE A C 1
ATOM 1708 O O . ILE A 1 222 ? -10.746 -18.982 -2.642 1.00 97.06 222 ILE A O 1
ATOM 1712 N N . THR A 1 223 ? -11.493 -17.003 -1.901 1.00 96.25 223 THR A N 1
ATOM 1713 C CA . THR A 1 223 ? -12.063 -16.576 -3.186 1.00 96.25 223 THR A CA 1
ATOM 1714 C C . THR A 1 223 ? -10.989 -16.469 -4.268 1.00 96.25 223 THR A C 1
ATOM 1716 O O . THR A 1 223 ? -11.177 -17.012 -5.356 1.00 96.25 223 THR A O 1
ATOM 1719 N N . SER A 1 224 ? -9.858 -15.814 -3.985 1.00 95.38 224 SER A N 1
ATOM 1720 C CA . SER A 1 224 ? -8.754 -15.713 -4.947 1.00 95.38 224 SER A CA 1
ATOM 1721 C C . SER A 1 224 ? -8.105 -17.072 -5.213 1.00 95.38 224 SER A C 1
ATOM 1723 O O . SER A 1 224 ? -7.847 -17.394 -6.368 1.00 95.38 224 SER A O 1
ATOM 1725 N N . THR A 1 225 ? -7.926 -17.910 -4.186 1.00 95.06 225 THR A N 1
ATOM 1726 C CA . THR A 1 225 ? -7.402 -19.280 -4.347 1.00 95.06 225 THR A CA 1
ATOM 1727 C C . THR A 1 225 ? -8.297 -20.104 -5.271 1.00 95.06 225 THR A C 1
ATOM 1729 O O . THR A 1 225 ? -7.802 -20.714 -6.210 1.00 95.06 225 THR A O 1
ATOM 1732 N N . VAL A 1 226 ? -9.618 -20.094 -5.056 1.00 95.81 226 VAL A N 1
ATOM 1733 C CA . VAL A 1 226 ? -10.577 -20.813 -5.914 1.00 95.81 226 VAL A CA 1
ATOM 1734 C C . VAL A 1 226 ? -10.524 -20.295 -7.349 1.00 95.81 226 VAL A C 1
ATOM 1736 O O . VAL A 1 226 ? -10.526 -21.093 -8.282 1.00 95.81 226 VAL A O 1
ATOM 1739 N N . TYR A 1 227 ? -10.439 -18.977 -7.540 1.00 94.69 227 TYR A N 1
ATOM 1740 C CA . TYR A 1 227 ? -10.315 -18.390 -8.872 1.00 94.69 227 TYR A CA 1
ATOM 1741 C C . TYR A 1 227 ? -9.047 -18.864 -9.599 1.00 94.69 227 TYR A C 1
ATOM 1743 O O . TYR A 1 227 ? -9.150 -19.362 -10.718 1.00 94.69 227 TYR A O 1
ATOM 1751 N N . PHE A 1 228 ? -7.870 -18.758 -8.974 1.00 91.75 228 PHE A N 1
ATOM 1752 C CA . PHE A 1 228 ? -6.603 -19.159 -9.600 1.00 91.75 228 PHE A CA 1
ATOM 1753 C C . PHE A 1 228 ? -6.477 -20.674 -9.764 1.00 91.75 228 PHE A C 1
ATOM 1755 O O . PHE A 1 228 ? -5.889 -21.130 -10.735 1.00 91.75 228 PHE A O 1
ATOM 1762 N N . PHE A 1 229 ? -7.104 -21.458 -8.888 1.00 91.06 229 PHE A N 1
ATOM 1763 C CA . PHE A 1 229 ? -7.172 -22.908 -9.044 1.00 91.06 229 PHE A CA 1
ATOM 1764 C C . PHE A 1 229 ? -7.998 -23.326 -10.274 1.00 91.06 229 PHE A C 1
ATOM 1766 O O . PHE A 1 229 ? -7.663 -24.299 -10.945 1.00 91.06 229 PHE A O 1
ATOM 1773 N N . ILE A 1 230 ? -9.077 -22.596 -10.589 1.00 90.75 230 ILE A N 1
ATOM 1774 C CA . ILE A 1 230 ? -9.915 -22.853 -11.776 1.00 90.75 230 ILE A CA 1
ATOM 1775 C C . ILE A 1 230 ? -9.292 -22.255 -13.045 1.00 90.75 230 ILE A C 1
ATOM 1777 O O . ILE A 1 230 ? -9.446 -22.813 -14.130 1.00 90.75 230 ILE A O 1
ATOM 1781 N N . SER A 1 231 ? -8.601 -21.122 -12.915 1.00 85.94 231 SER A N 1
ATOM 1782 C CA . SER A 1 231 ? -7.922 -20.410 -13.998 1.00 85.94 231 SER A CA 1
ATOM 1783 C C . SER A 1 231 ? -6.400 -20.448 -13.793 1.00 85.94 231 SER A C 1
ATOM 1785 O O . SER A 1 231 ? -5.816 -19.394 -13.506 1.00 85.94 231 SER A O 1
ATOM 1787 N N . PRO A 1 232 ? -5.752 -21.621 -13.936 1.00 70.69 232 PRO A N 1
ATOM 1788 C CA . PRO A 1 232 ? -4.316 -21.740 -13.733 1.00 70.69 232 PRO A CA 1
ATOM 1789 C C . PRO A 1 232 ? -3.566 -20.856 -14.731 1.00 70.69 232 PRO A C 1
ATOM 1791 O O . PRO A 1 232 ? -3.828 -20.861 -15.938 1.00 70.69 232 PRO A O 1
ATOM 1794 N N . LEU A 1 233 ? -2.640 -20.068 -14.200 1.00 67.94 233 LEU A N 1
ATOM 1795 C CA . LEU A 1 233 ? -1.769 -19.186 -14.964 1.00 67.94 233 LEU A CA 1
ATOM 1796 C C . LEU A 1 233 ? -0.547 -19.978 -15.426 1.00 67.94 233 LEU A C 1
ATOM 1798 O O . LEU A 1 233 ? 0.116 -20.619 -14.622 1.00 67.94 233 LEU A O 1
ATOM 1802 N N . SER A 1 234 ? -0.180 -19.883 -16.705 1.00 59.75 234 SER A N 1
ATOM 1803 C CA . SER A 1 234 ? 1.069 -20.497 -17.186 1.00 59.75 234 SER A CA 1
ATOM 1804 C C . SER A 1 234 ? 2.320 -19.777 -16.662 1.00 59.75 234 SER A C 1
ATOM 1806 O O . SER A 1 234 ? 3.405 -20.352 -16.655 1.00 59.75 234 SER A O 1
ATOM 1808 N N . SER A 1 235 ? 2.201 -18.510 -16.244 1.00 68.12 235 SER A N 1
ATOM 1809 C CA . SER A 1 235 ? 3.294 -17.718 -15.667 1.00 68.12 235 SER A CA 1
ATOM 1810 C C . SER A 1 235 ? 2.755 -16.593 -14.769 1.00 68.12 235 SER A C 1
ATOM 1812 O O . SER A 1 235 ? 1.726 -16.000 -15.104 1.00 68.12 235 SER A O 1
ATOM 1814 N N . PRO A 1 236 ? 3.427 -16.264 -13.647 1.00 73.19 236 PRO A N 1
ATOM 1815 C CA . PRO A 1 236 ? 3.024 -15.158 -12.780 1.00 73.19 236 PRO A CA 1
ATOM 1816 C C . PRO A 1 236 ? 3.180 -13.812 -13.504 1.00 73.19 236 PRO A C 1
ATOM 1818 O O . PRO A 1 236 ? 4.233 -13.531 -14.076 1.00 73.19 236 PRO A O 1
ATOM 1821 N N . SER A 1 237 ? 2.149 -12.965 -13.460 1.00 74.88 237 SER A N 1
ATOM 1822 C CA . SER A 1 237 ? 2.197 -11.618 -14.042 1.00 74.88 237 SER A CA 1
ATOM 1823 C C . SER A 1 237 ? 3.100 -10.677 -13.234 1.00 74.88 237 SER A C 1
ATOM 1825 O O . SER A 1 237 ? 3.302 -10.862 -12.030 1.00 74.88 237 SER A O 1
ATOM 1827 N N . ALA A 1 238 ? 3.630 -9.637 -13.886 1.00 72.44 238 ALA A N 1
ATOM 1828 C CA . ALA A 1 238 ? 4.494 -8.642 -13.244 1.00 72.44 238 ALA A CA 1
ATOM 1829 C C . ALA A 1 238 ? 3.795 -7.940 -12.064 1.00 72.44 238 ALA A C 1
ATOM 1831 O O . ALA A 1 238 ? 4.394 -7.768 -11.002 1.00 72.44 238 ALA A O 1
ATOM 1832 N N . GLU A 1 239 ? 2.501 -7.624 -12.205 1.00 75.69 239 GLU A N 1
ATOM 1833 C CA . GLU A 1 239 ? 1.680 -7.074 -11.117 1.00 75.69 239 GLU A CA 1
ATOM 1834 C C . GLU A 1 239 ? 1.549 -8.029 -9.922 1.00 75.69 239 GLU A C 1
ATOM 1836 O O . GLU A 1 239 ? 1.385 -7.576 -8.792 1.00 75.69 239 GLU A O 1
ATOM 1841 N N . LEU A 1 240 ? 1.650 -9.346 -10.127 1.00 77.94 240 LEU A N 1
ATOM 1842 C CA . LEU A 1 240 ? 1.636 -10.318 -9.036 1.00 77.94 240 LEU A CA 1
ATOM 1843 C C . LEU A 1 240 ? 2.973 -10.352 -8.292 1.00 77.94 240 LEU A C 1
ATOM 1845 O O . LEU A 1 240 ? 3.003 -10.331 -7.060 1.00 77.94 240 LEU A O 1
ATOM 1849 N N . ILE A 1 241 ? 4.069 -10.384 -9.055 1.00 78.06 241 ILE A N 1
ATOM 1850 C CA . ILE A 1 241 ? 5.446 -10.438 -8.547 1.00 78.06 241 ILE A CA 1
ATOM 1851 C C . ILE A 1 241 ? 5.764 -9.170 -7.748 1.00 78.06 241 ILE A C 1
ATOM 1853 O O . ILE A 1 241 ? 6.321 -9.243 -6.657 1.00 78.06 241 ILE A O 1
ATOM 1857 N N . GLY A 1 242 ? 5.327 -8.001 -8.225 1.00 75.94 242 GLY A N 1
ATOM 1858 C CA . GLY A 1 242 ? 5.514 -6.728 -7.524 1.00 75.94 242 GLY A CA 1
ATOM 1859 C C . GLY A 1 242 ? 4.810 -6.634 -6.162 1.00 75.94 242 GLY A C 1
ATOM 1860 O O . GLY A 1 242 ? 4.993 -5.651 -5.450 1.00 75.94 242 GLY A O 1
ATOM 1861 N N . ARG A 1 243 ? 3.997 -7.631 -5.780 1.00 82.62 243 ARG A N 1
ATOM 1862 C CA . ARG A 1 243 ? 3.205 -7.654 -4.536 1.00 82.62 243 ARG A CA 1
ATOM 1863 C C . ARG A 1 243 ? 3.605 -8.780 -3.582 1.00 82.62 243 ARG A C 1
ATOM 1865 O O . ARG A 1 243 ? 2.862 -9.064 -2.646 1.00 82.62 243 ARG A O 1
ATOM 1872 N N . THR A 1 244 ? 4.763 -9.410 -3.792 1.00 79.25 244 THR A N 1
ATOM 1873 C CA . THR A 1 244 ? 5.297 -10.454 -2.898 1.00 79.25 244 THR A CA 1
ATOM 1874 C C . THR A 1 244 ? 6.279 -9.924 -1.861 1.00 79.25 244 THR A C 1
ATOM 1876 O O . THR A 1 244 ? 6.538 -10.608 -0.878 1.00 79.25 244 THR A O 1
ATOM 1879 N N . SER A 1 245 ? 6.826 -8.723 -2.045 1.00 75.19 245 SER A N 1
ATOM 1880 C CA . SER A 1 245 ? 7.882 -8.194 -1.179 1.00 75.19 245 SER A CA 1
ATOM 1881 C C . SER A 1 245 ? 7.491 -6.824 -0.637 1.00 75.19 245 SER A C 1
ATOM 1883 O O . SER A 1 245 ? 7.183 -5.932 -1.426 1.00 75.19 245 SER A O 1
ATOM 1885 N N . PRO A 1 246 ? 7.496 -6.617 0.690 1.00 77.12 246 PRO A N 1
ATOM 1886 C CA . PRO A 1 246 ? 7.144 -5.328 1.255 1.00 77.12 246 PRO A CA 1
ATOM 1887 C C . PRO A 1 246 ? 8.226 -4.285 1.015 1.00 77.12 246 PRO A C 1
ATOM 1889 O O . PRO A 1 246 ? 9.402 -4.506 1.309 1.00 77.12 246 PRO A O 1
ATOM 1892 N N . THR A 1 247 ? 7.809 -3.108 0.558 1.00 82.38 247 THR A N 1
ATOM 1893 C CA . THR A 1 247 ? 8.694 -1.953 0.425 1.00 82.38 247 THR A CA 1
ATOM 1894 C C . THR A 1 247 ? 8.407 -0.913 1.501 1.00 82.38 247 THR A C 1
ATOM 1896 O O . THR A 1 247 ? 7.318 -0.836 2.074 1.00 82.38 247 THR A O 1
ATOM 1899 N N . ILE A 1 248 ? 9.389 -0.052 1.770 1.00 84.25 248 ILE A N 1
ATOM 1900 C CA . ILE A 1 248 ? 9.167 1.095 2.655 1.00 84.25 248 ILE A CA 1
ATOM 1901 C C . ILE A 1 248 ? 8.155 2.094 2.070 1.00 84.25 248 ILE A C 1
ATOM 1903 O O . ILE A 1 248 ? 7.488 2.813 2.813 1.00 84.25 248 ILE A O 1
ATOM 1907 N N . LEU A 1 249 ? 8.016 2.134 0.742 1.00 84.31 249 LEU A N 1
ATOM 1908 C CA . LEU A 1 249 ? 7.074 3.019 0.064 1.00 84.31 249 LEU A CA 1
ATOM 1909 C C . LEU A 1 249 ? 5.630 2.583 0.323 1.00 84.31 249 LEU A C 1
ATOM 1911 O O . LEU A 1 249 ? 4.808 3.431 0.668 1.00 84.31 249 LEU A O 1
ATOM 1915 N N . ASP A 1 250 ? 5.344 1.278 0.260 1.00 84.62 250 ASP A N 1
ATOM 1916 C CA . ASP A 1 250 ? 4.021 0.726 0.597 1.00 84.62 250 ASP A CA 1
ATOM 1917 C C . ASP A 1 250 ? 3.600 1.121 2.015 1.00 84.62 250 ASP A C 1
ATOM 1919 O O . ASP A 1 250 ? 2.452 1.487 2.266 1.00 84.62 250 ASP A O 1
ATOM 1923 N N . LEU A 1 251 ? 4.566 1.137 2.932 1.00 86.50 251 LEU A N 1
ATOM 1924 C CA . LEU A 1 251 ? 4.350 1.498 4.322 1.00 86.50 251 LEU A CA 1
ATOM 1925 C C . LEU A 1 251 ? 3.976 2.968 4.517 1.00 86.50 251 LEU A C 1
ATOM 1927 O O . LEU A 1 251 ? 3.067 3.288 5.287 1.00 86.50 251 LEU A O 1
ATOM 1931 N N . PHE A 1 252 ? 4.673 3.869 3.820 1.00 88.12 252 PHE A N 1
ATOM 1932 C CA . PHE A 1 252 ? 4.336 5.289 3.834 1.00 88.12 252 PHE A CA 1
ATOM 1933 C C . PHE A 1 252 ? 2.963 5.531 3.211 1.00 88.12 252 PHE A C 1
ATOM 1935 O O . PHE A 1 252 ? 2.171 6.286 3.776 1.00 88.12 252 PHE A O 1
ATOM 1942 N N . ILE A 1 253 ? 2.655 4.856 2.100 1.00 88.44 253 ILE A N 1
ATOM 1943 C CA . ILE A 1 253 ? 1.341 4.932 1.453 1.00 88.44 253 ILE A CA 1
ATOM 1944 C C . ILE A 1 253 ? 0.248 4.462 2.421 1.00 88.44 253 ILE A C 1
ATOM 1946 O O . ILE A 1 253 ? -0.739 5.171 2.611 1.00 88.44 253 ILE A O 1
ATOM 1950 N N . ALA A 1 254 ? 0.440 3.328 3.099 1.00 89.44 254 ALA A N 1
ATOM 1951 C CA . ALA A 1 254 ? -0.500 2.798 4.085 1.00 89.44 254 ALA A CA 1
ATOM 1952 C C . ALA A 1 254 ? -0.701 3.756 5.275 1.00 89.44 254 ALA A C 1
ATOM 1954 O O . ALA A 1 254 ? -1.836 4.040 5.669 1.00 89.44 254 ALA A O 1
ATOM 1955 N N . PHE A 1 255 ? 0.387 4.301 5.826 1.00 90.94 255 PHE A N 1
ATOM 1956 C CA . PHE A 1 255 ? 0.336 5.224 6.959 1.00 90.94 255 PHE A CA 1
ATOM 1957 C C . PHE A 1 255 ? -0.368 6.539 6.607 1.00 90.94 255 PHE A C 1
ATOM 1959 O O . PHE A 1 255 ? -1.347 6.916 7.253 1.00 90.94 255 PHE A O 1
ATOM 1966 N N . PHE A 1 256 ? 0.094 7.239 5.567 1.00 90.56 256 PHE A N 1
ATOM 1967 C CA . PHE A 1 256 ? -0.493 8.519 5.166 1.00 90.56 256 PHE A CA 1
ATOM 1968 C C . PHE A 1 256 ? -1.893 8.350 4.574 1.00 90.56 256 PHE A C 1
ATOM 1970 O O . PHE A 1 256 ? -2.746 9.206 4.802 1.00 90.56 256 PHE A O 1
ATOM 1977 N N . GLY A 1 257 ? -2.160 7.227 3.901 1.00 89.06 257 GLY A N 1
ATOM 1978 C CA . GLY A 1 257 ? -3.501 6.823 3.494 1.00 89.06 257 GLY A CA 1
ATOM 1979 C C . GLY A 1 257 ? -4.434 6.715 4.699 1.00 89.06 257 GLY A C 1
ATOM 1980 O O . GLY A 1 257 ? -5.484 7.350 4.707 1.00 89.06 257 GLY A O 1
ATOM 1981 N N . GLY A 1 258 ? -4.023 6.015 5.762 1.00 89.75 258 GLY A N 1
ATOM 1982 C CA . GLY A 1 258 ? -4.786 5.925 7.012 1.00 89.75 258 GLY A CA 1
ATOM 1983 C C . GLY A 1 258 ? -5.031 7.284 7.682 1.00 89.75 258 GLY A C 1
ATOM 1984 O O . GLY A 1 258 ? -6.161 7.576 8.079 1.00 89.75 258 GLY A O 1
ATOM 1985 N N . VAL A 1 259 ? -4.011 8.152 7.750 1.00 90.62 259 VAL A N 1
ATOM 1986 C CA . VAL A 1 259 ? -4.159 9.529 8.267 1.00 90.62 259 VAL A CA 1
ATOM 1987 C C . VAL A 1 259 ? -5.197 10.299 7.449 1.00 90.62 259 VAL A C 1
ATOM 1989 O O . VAL A 1 259 ? -6.148 10.846 8.010 1.00 90.62 259 VAL A O 1
ATOM 1992 N N . ALA A 1 260 ? -5.048 10.314 6.124 1.00 88.75 260 ALA A N 1
ATOM 1993 C CA . ALA A 1 260 ? -5.953 11.017 5.224 1.00 88.75 260 ALA A CA 1
ATOM 1994 C C . ALA A 1 260 ? -7.379 10.439 5.277 1.00 88.75 260 ALA A C 1
ATOM 1996 O O . ALA A 1 260 ? -8.349 11.195 5.231 1.00 88.75 260 ALA A O 1
ATOM 1997 N N . GLY A 1 261 ? -7.513 9.120 5.438 1.00 88.31 261 GLY A N 1
ATOM 1998 C CA . GLY A 1 261 ? -8.785 8.427 5.623 1.00 88.31 261 GLY A CA 1
ATOM 1999 C C . GLY A 1 261 ? -9.544 8.943 6.843 1.00 88.31 261 GLY A C 1
ATOM 2000 O O . GLY A 1 261 ? -10.690 9.372 6.707 1.00 88.31 261 GLY A O 1
ATOM 2001 N N . ILE A 1 262 ? -8.889 9.009 8.010 1.00 89.06 262 ILE A N 1
ATOM 2002 C CA . ILE A 1 262 ? -9.499 9.578 9.222 1.00 89.06 262 ILE A CA 1
ATOM 2003 C C . ILE A 1 262 ? -9.804 11.065 9.056 1.00 89.06 262 ILE A C 1
ATOM 2005 O O . ILE A 1 262 ? -10.880 11.501 9.458 1.00 89.06 262 ILE A O 1
ATOM 2009 N N . VAL A 1 263 ? -8.905 11.854 8.461 1.00 87.50 263 VAL A N 1
ATOM 2010 C CA . VAL A 1 263 ? -9.138 13.290 8.215 1.00 87.50 263 VAL A CA 1
ATOM 2011 C C . VAL A 1 263 ? -10.374 13.505 7.335 1.00 87.50 263 VAL A C 1
ATOM 2013 O O . VAL A 1 263 ? -11.232 14.329 7.653 1.00 87.50 263 VAL A O 1
ATOM 2016 N N . SER A 1 264 ? -10.500 12.736 6.252 1.00 85.88 264 SER A N 1
ATOM 2017 C CA . SER A 1 264 ? -11.649 12.790 5.344 1.00 85.88 264 SER A CA 1
ATOM 2018 C C . SER A 1 264 ? -12.944 12.383 6.039 1.00 85.88 264 SER A C 1
ATOM 2020 O O . SER A 1 264 ? -13.955 13.086 5.918 1.00 85.88 264 SER A O 1
ATOM 2022 N N . MET A 1 265 ? -12.901 11.278 6.788 1.00 85.44 265 MET A N 1
ATOM 2023 C CA . MET A 1 265 ? -14.041 10.778 7.552 1.00 85.44 265 MET A CA 1
ATOM 2024 C C . MET A 1 265 ? -14.487 11.811 8.591 1.00 85.44 265 MET A C 1
ATOM 2026 O O . MET A 1 265 ? -15.670 12.120 8.680 1.00 85.44 265 MET A O 1
ATOM 2030 N N . SER A 1 266 ? -13.527 12.441 9.273 1.00 84.88 266 SER A N 1
ATOM 2031 C CA . SER A 1 266 ? -13.766 13.460 10.302 1.00 84.88 266 SER A CA 1
ATOM 2032 C C . SER A 1 266 ? -14.517 14.684 9.783 1.00 84.88 266 SER A C 1
ATOM 2034 O O . SER A 1 266 ? -15.266 15.316 10.528 1.00 84.88 266 SER A O 1
ATOM 2036 N N . LYS A 1 267 ? -14.331 15.024 8.503 1.00 82.06 267 LYS A N 1
ATOM 2037 C CA . LYS A 1 267 ? -14.952 16.193 7.871 1.00 82.06 267 LYS A CA 1
ATOM 2038 C C . LYS A 1 267 ? -16.290 15.878 7.202 1.00 82.06 267 LYS A C 1
ATOM 2040 O O . LYS A 1 267 ? -17.206 16.692 7.251 1.00 82.06 267 LYS A O 1
ATOM 2045 N N . THR A 1 268 ? -16.393 14.734 6.527 1.00 75.69 268 THR A N 1
ATOM 2046 C CA . THR A 1 268 ? -17.523 14.433 5.624 1.00 75.69 268 THR A CA 1
ATOM 2047 C C . THR A 1 268 ? -18.396 13.266 6.081 1.00 75.69 268 THR A C 1
ATOM 2049 O O . THR A 1 268 ? -19.451 13.038 5.496 1.00 75.69 268 THR A O 1
ATOM 2052 N N . GLY A 1 269 ? -17.981 12.533 7.118 1.00 73.00 269 GLY A N 1
ATOM 2053 C CA . GLY A 1 269 ? -18.625 11.293 7.555 1.00 73.00 269 GLY A CA 1
ATOM 2054 C C . GLY A 1 269 ? -18.423 10.117 6.594 1.00 73.00 269 GLY A C 1
ATOM 2055 O O . GLY A 1 269 ? -19.059 9.088 6.779 1.00 73.00 269 GLY A O 1
ATOM 2056 N N . LYS A 1 270 ? -17.586 10.264 5.552 1.00 73.44 270 LYS A N 1
ATOM 2057 C CA . LYS A 1 270 ? -17.201 9.194 4.618 1.00 73.44 270 LYS A CA 1
ATOM 2058 C C . LYS A 1 270 ? -15.714 9.282 4.267 1.00 73.44 270 LYS A C 1
ATOM 2060 O O . LYS A 1 270 ? -15.123 10.368 4.230 1.00 73.44 270 LYS A O 1
ATOM 2065 N N . VAL A 1 271 ? -15.096 8.144 3.957 1.00 72.75 271 VAL A N 1
ATOM 2066 C CA . VAL A 1 271 ? -13.769 8.144 3.327 1.00 72.75 271 VAL A CA 1
ATOM 2067 C C . VAL A 1 271 ? -13.923 8.655 1.895 1.00 72.75 271 VAL A C 1
ATOM 2069 O O . VAL A 1 271 ? -14.773 8.179 1.145 1.00 72.75 271 VAL A O 1
ATOM 2072 N N . ASN A 1 272 ? -13.113 9.639 1.501 1.00 76.12 272 ASN A N 1
ATOM 2073 C CA . ASN A 1 272 ? -13.059 10.081 0.113 1.00 76.12 272 ASN A CA 1
ATOM 2074 C C . ASN A 1 272 ? -12.630 8.900 -0.765 1.00 76.12 272 ASN A C 1
ATOM 2076 O O . ASN A 1 272 ? -11.596 8.288 -0.508 1.00 76.12 272 ASN A O 1
ATOM 2080 N N . VAL A 1 273 ? -13.403 8.631 -1.816 1.00 72.50 273 VAL A N 1
ATOM 2081 C CA . VAL A 1 273 ? -13.178 7.560 -2.797 1.00 72.50 273 VAL A CA 1
ATOM 2082 C C . VAL A 1 273 ? -11.721 7.515 -3.269 1.00 72.50 273 VAL A C 1
ATOM 2084 O O . VAL A 1 273 ? -11.133 6.444 -3.317 1.00 72.50 273 VAL A O 1
ATOM 2087 N N . ILE A 1 274 ? -11.100 8.671 -3.524 1.00 67.56 274 ILE A N 1
ATOM 2088 C CA . ILE A 1 274 ? -9.704 8.766 -3.987 1.00 67.56 274 ILE A CA 1
ATOM 2089 C C . ILE A 1 274 ? -8.717 8.258 -2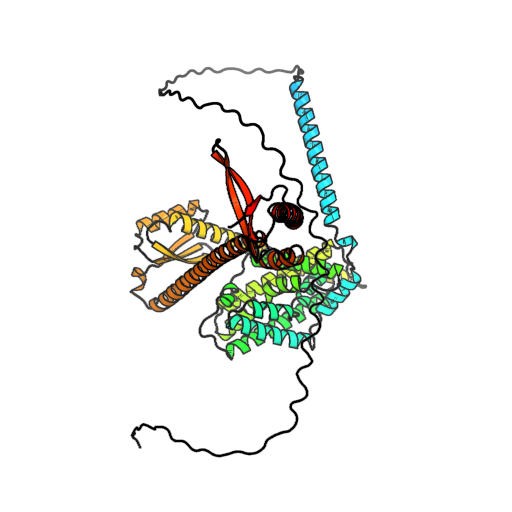.923 1.00 67.56 274 ILE A C 1
ATOM 2091 O O . ILE A 1 274 ? -7.766 7.547 -3.238 1.00 67.56 274 ILE A O 1
ATOM 2095 N N . LEU A 1 275 ? -8.956 8.580 -1.651 1.00 74.44 275 LEU A N 1
ATOM 2096 C CA . LEU A 1 275 ? -8.141 8.086 -0.535 1.00 74.44 275 LEU A CA 1
ATOM 2097 C C . LEU A 1 275 ? -8.409 6.598 -0.276 1.00 74.44 275 LEU A C 1
ATOM 2099 O O . LEU A 1 275 ? -7.489 5.849 0.048 1.00 74.44 275 LEU A O 1
ATOM 2103 N N . GLY A 1 276 ? -9.652 6.167 -0.501 1.00 75.00 276 GLY A N 1
ATOM 2104 C CA . GLY A 1 276 ? -10.041 4.763 -0.553 1.00 75.00 276 GLY A CA 1
ATOM 2105 C C . GLY A 1 276 ? -9.339 3.988 -1.675 1.00 75.00 276 GLY A C 1
ATOM 2106 O O . GLY A 1 276 ? -9.035 2.819 -1.506 1.00 75.00 276 GLY A O 1
ATOM 2107 N N . VAL A 1 277 ? -8.963 4.605 -2.796 1.00 71.38 277 VAL A N 1
ATOM 2108 C CA . VAL A 1 277 ? -8.093 3.912 -3.766 1.00 71.38 277 VAL A CA 1
ATOM 2109 C C . VAL A 1 277 ? -6.723 3.656 -3.147 1.00 71.38 277 VAL A C 1
ATOM 2111 O O . VAL A 1 277 ? -6.280 2.515 -3.111 1.00 71.38 277 VAL A O 1
ATOM 2114 N N . ALA A 1 278 ? -6.072 4.694 -2.615 1.00 72.56 278 ALA A N 1
ATOM 2115 C CA . ALA A 1 278 ? -4.692 4.612 -2.124 1.00 72.56 278 ALA A CA 1
ATOM 2116 C C . ALA A 1 278 ? -4.505 3.615 -0.962 1.00 72.56 278 ALA A C 1
ATOM 2118 O O . ALA A 1 278 ? -3.473 2.956 -0.842 1.00 72.56 278 ALA A O 1
ATOM 2119 N N . ILE A 1 279 ? -5.509 3.473 -0.096 1.00 76.81 279 ILE A N 1
ATOM 2120 C CA . ILE A 1 279 ? -5.462 2.481 0.983 1.00 76.81 279 ILE A CA 1
ATOM 2121 C C . ILE A 1 279 ? -5.727 1.071 0.419 1.00 76.81 279 ILE A C 1
ATOM 2123 O O . ILE A 1 279 ? -5.043 0.118 0.788 1.00 76.81 279 ILE A O 1
ATOM 2127 N N . ALA A 1 280 ? -6.674 0.915 -0.513 1.00 79.31 280 ALA A N 1
ATOM 2128 C CA . ALA A 1 280 ? -7.012 -0.386 -1.092 1.00 79.31 280 ALA A CA 1
ATOM 2129 C C . ALA A 1 280 ? -5.925 -0.915 -2.041 1.00 79.31 280 ALA A C 1
ATOM 2131 O O . ALA A 1 280 ? -5.740 -2.135 -2.119 1.00 79.31 280 ALA A O 1
ATOM 2132 N N . THR A 1 281 ? -5.149 -0.024 -2.680 1.00 75.06 281 THR A N 1
ATOM 2133 C CA . THR A 1 281 ? -3.967 -0.382 -3.483 1.00 75.06 281 THR A CA 1
ATOM 2134 C C . THR A 1 281 ? -2.956 -1.202 -2.703 1.00 75.06 281 THR A C 1
ATOM 2136 O O . THR A 1 281 ? -2.327 -2.100 -3.257 1.00 75.06 281 THR A O 1
ATOM 2139 N N . ALA A 1 282 ? -2.854 -0.943 -1.401 1.00 81.06 282 ALA A N 1
ATOM 2140 C CA . ALA A 1 282 ? -1.920 -1.610 -0.510 1.00 81.06 282 ALA A CA 1
ATOM 2141 C C . ALA A 1 282 ? -2.454 -2.941 0.062 1.00 81.06 282 ALA A C 1
ATOM 2143 O O . ALA A 1 282 ? -1.703 -3.656 0.724 1.00 81.06 282 ALA A O 1
ATOM 2144 N N . LEU A 1 283 ? -3.733 -3.285 -0.148 1.00 88.88 283 LEU A N 1
ATOM 2145 C CA . LEU A 1 283 ? -4.393 -4.385 0.571 1.00 88.88 283 LEU A CA 1
ATOM 2146 C C . LEU A 1 283 ? -4.911 -5.504 -0.336 1.00 88.88 283 LEU A C 1
ATOM 2148 O O . LEU A 1 283 ? -4.648 -6.677 -0.078 1.00 88.88 283 LEU A O 1
ATOM 2152 N N . ILE A 1 284 ? -5.646 -5.165 -1.395 1.00 92.25 284 ILE A N 1
ATOM 2153 C CA . ILE A 1 284 ? -6.341 -6.171 -2.213 1.00 92.25 284 ILE A CA 1
ATOM 2154 C C . ILE A 1 284 ? -5.387 -6.988 -3.088 1.00 92.25 284 ILE A C 1
ATOM 2156 O O . ILE A 1 284 ? -5.517 -8.214 -3.077 1.00 92.25 284 ILE A O 1
ATOM 2160 N N . PRO A 1 285 ? -4.415 -6.387 -3.804 1.00 91.62 285 PRO A N 1
ATOM 2161 C CA . PRO A 1 285 ? -3.484 -7.157 -4.616 1.00 91.62 285 PRO A CA 1
ATOM 2162 C C . PRO A 1 285 ? -2.668 -8.139 -3.780 1.00 91.62 285 PRO A C 1
ATOM 2164 O O . PRO A 1 285 ? -2.669 -9.308 -4.144 1.00 91.62 285 PRO A O 1
ATOM 2167 N N . PRO A 1 286 ? -2.086 -7.757 -2.622 1.00 92.75 286 PRO A N 1
ATOM 2168 C CA . PRO A 1 286 ? -1.413 -8.723 -1.758 1.00 92.75 286 PRO A CA 1
ATOM 2169 C C . PRO A 1 286 ? -2.310 -9.887 -1.302 1.00 92.75 286 PRO A C 1
ATOM 2171 O O . PRO A 1 286 ? -1.863 -11.029 -1.292 1.00 92.75 286 PRO A O 1
ATOM 2174 N N . LEU A 1 287 ? -3.593 -9.656 -0.995 1.00 94.06 287 LEU A N 1
ATOM 2175 C CA . LEU A 1 287 ? -4.529 -10.750 -0.677 1.00 94.06 287 LEU A CA 1
ATOM 2176 C C . LEU A 1 287 ? -4.794 -11.678 -1.873 1.00 94.06 287 LEU A C 1
ATOM 2178 O O . LEU A 1 287 ? -4.909 -12.895 -1.706 1.00 94.06 287 LEU A O 1
ATOM 2182 N N . CYS A 1 288 ? -4.891 -11.121 -3.080 1.00 94.19 288 CYS A N 1
ATOM 2183 C CA . CYS A 1 288 ? -5.074 -11.906 -4.299 1.00 94.19 288 CYS A CA 1
ATOM 2184 C C . CYS A 1 288 ? -3.808 -12.708 -4.635 1.00 94.19 288 CYS A C 1
ATOM 2186 O O . CYS A 1 288 ? -3.906 -13.904 -4.901 1.00 94.19 288 CYS A O 1
ATOM 2188 N N . THR A 1 289 ? -2.627 -12.090 -4.531 1.00 92.44 289 THR A N 1
ATOM 2189 C CA . THR A 1 289 ? -1.318 -12.742 -4.689 1.00 92.44 289 THR A CA 1
ATOM 2190 C C . THR A 1 289 ? -1.103 -13.839 -3.647 1.00 92.44 289 THR A C 1
ATOM 2192 O O . THR A 1 289 ? -0.581 -14.901 -3.979 1.00 92.44 289 THR A O 1
ATOM 2195 N N . ALA A 1 290 ? -1.553 -13.637 -2.405 1.00 94.44 290 ALA A N 1
ATOM 2196 C CA . ALA A 1 290 ? -1.497 -14.672 -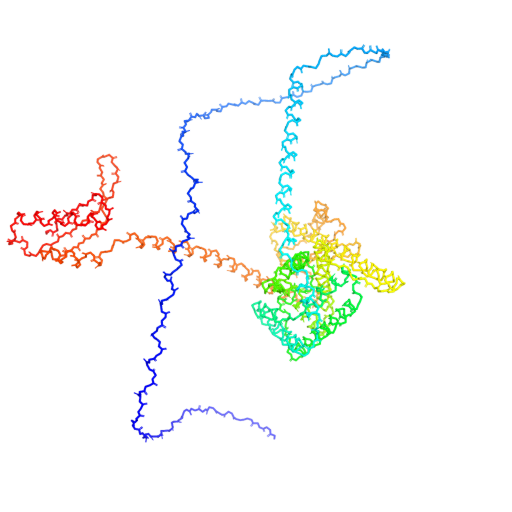1.380 1.00 94.44 290 ALA A CA 1
ATOM 2197 C C . ALA A 1 290 ? -2.355 -15.892 -1.765 1.00 94.44 290 ALA A C 1
ATOM 2199 O O . ALA A 1 290 ? -1.882 -17.024 -1.684 1.00 94.44 290 ALA A O 1
ATOM 2200 N N . GLY A 1 291 ? -3.587 -15.676 -2.240 1.00 94.38 291 GLY A N 1
ATOM 2201 C CA . GLY A 1 291 ? -4.433 -16.774 -2.719 1.00 94.38 291 GLY A CA 1
ATOM 2202 C C . GLY A 1 291 ? -3.890 -17.468 -3.969 1.00 94.38 291 GLY A C 1
ATOM 2203 O O . GLY A 1 291 ? -3.966 -18.688 -4.063 1.00 94.38 291 GLY A O 1
ATOM 2204 N N . TYR A 1 292 ? -3.259 -16.729 -4.885 1.00 92.19 292 TYR A N 1
ATOM 2205 C CA . TYR A 1 292 ? -2.504 -17.326 -5.990 1.00 92.19 292 TYR A CA 1
ATOM 2206 C C . TYR A 1 292 ? -1.369 -18.228 -5.488 1.00 92.19 292 TYR A C 1
ATOM 2208 O O . TYR A 1 292 ? -1.230 -19.357 -5.948 1.00 92.19 292 TYR A O 1
ATOM 2216 N N . GLY A 1 293 ? -0.581 -17.756 -4.514 1.00 90.88 293 GLY A N 1
ATOM 2217 C CA . GLY A 1 293 ? 0.500 -18.539 -3.916 1.00 90.88 293 GLY A CA 1
ATOM 2218 C C . GLY A 1 293 ? 0.006 -19.860 -3.321 1.00 90.88 293 GLY A C 1
ATOM 2219 O O . GLY A 1 293 ? 0.665 -20.883 -3.479 1.00 90.88 293 GLY A O 1
ATOM 2220 N N . LEU A 1 294 ? -1.181 -19.870 -2.705 1.00 93.69 294 LEU A N 1
ATOM 2221 C CA . LEU A 1 294 ? -1.814 -21.106 -2.233 1.00 93.69 294 LEU A CA 1
ATOM 2222 C C . LEU A 1 294 ? -2.313 -21.997 -3.375 1.00 93.69 294 LEU A C 1
ATOM 2224 O O . LEU A 1 294 ? -2.145 -23.211 -3.291 1.00 93.69 294 LEU A O 1
ATOM 2228 N N . ALA A 1 295 ? -2.911 -21.420 -4.421 1.00 91.81 295 ALA A N 1
ATOM 2229 C CA . ALA A 1 295 ? -3.436 -22.171 -5.562 1.00 91.81 295 ALA A CA 1
ATOM 2230 C C . ALA A 1 295 ? -2.328 -22.909 -6.334 1.00 91.81 295 ALA A C 1
ATOM 2232 O O . ALA A 1 295 ? -2.496 -24.076 -6.672 1.00 91.81 295 ALA A O 1
ATOM 2233 N N . GLU A 1 296 ? -1.184 -22.253 -6.541 1.00 88.50 296 GLU A N 1
ATOM 2234 C CA . GLU A 1 296 ? -0.020 -22.802 -7.255 1.00 88.50 296 GLU A CA 1
ATOM 2235 C C . GLU A 1 296 ? 0.964 -23.559 -6.338 1.00 88.50 296 GLU A C 1
ATOM 2237 O O . GLU A 1 296 ? 2.015 -24.017 -6.780 1.00 88.50 296 GLU A O 1
ATOM 2242 N N . GLY A 1 297 ? 0.686 -23.654 -5.031 1.00 88.06 297 GLY A N 1
ATOM 2243 C CA . GLY A 1 297 ? 1.588 -24.286 -4.057 1.00 88.06 297 GLY A CA 1
ATOM 2244 C C . GLY A 1 297 ? 2.896 -23.520 -3.791 1.00 88.06 297 GLY A C 1
ATOM 2245 O O . GLY A 1 297 ? 3.814 -24.052 -3.165 1.00 88.06 297 GLY A O 1
ATOM 2246 N N . ARG A 1 298 ? 2.995 -22.261 -4.231 1.00 87.06 298 ARG A N 1
ATOM 2247 C CA . ARG A 1 298 ? 4.159 -21.384 -4.050 1.00 87.06 298 ARG A CA 1
ATOM 2248 C C . ARG A 1 298 ? 4.100 -20.646 -2.714 1.00 87.06 298 ARG A C 1
ATOM 2250 O O . ARG A 1 298 ? 3.593 -19.525 -2.619 1.00 87.06 298 ARG A O 1
ATOM 2257 N N . MET A 1 299 ? 4.683 -21.257 -1.686 1.00 89.75 299 MET A N 1
ATOM 2258 C CA . MET A 1 299 ? 4.692 -20.695 -0.329 1.00 89.75 299 MET A CA 1
ATOM 2259 C C . MET A 1 299 ? 5.420 -19.352 -0.227 1.00 89.75 299 MET A C 1
ATOM 2261 O O . MET A 1 299 ? 4.990 -18.506 0.554 1.00 89.75 299 MET A O 1
ATOM 2265 N N . ASP A 1 300 ? 6.435 -19.103 -1.056 1.00 83.62 300 ASP A N 1
ATOM 2266 C CA . ASP A 1 300 ? 7.146 -17.817 -1.073 1.00 83.62 300 ASP A CA 1
ATOM 2267 C C . ASP A 1 300 ? 6.207 -16.655 -1.431 1.00 83.62 300 ASP A C 1
ATOM 2269 O O . ASP A 1 300 ? 6.233 -15.598 -0.800 1.00 83.62 300 ASP A O 1
ATOM 2273 N N . PHE A 1 301 ? 5.311 -16.875 -2.401 1.00 86.81 301 PHE A N 1
ATOM 2274 C CA . PHE A 1 301 ? 4.321 -15.882 -2.825 1.00 86.81 301 PHE A CA 1
ATOM 2275 C C . PHE A 1 301 ? 3.266 -15.673 -1.744 1.00 86.81 301 PHE A C 1
ATOM 2277 O O . PHE A 1 301 ? 2.907 -14.535 -1.445 1.00 86.81 301 PHE A O 1
ATOM 2284 N N . PHE A 1 302 ? 2.799 -16.764 -1.130 1.00 92.00 302 PHE A N 1
ATOM 2285 C CA . PHE A 1 302 ? 1.826 -16.694 -0.047 1.00 92.00 302 PHE A CA 1
ATOM 2286 C C . PHE A 1 302 ? 2.369 -15.921 1.158 1.00 92.00 302 PHE A C 1
ATOM 2288 O O . PHE A 1 302 ? 1.744 -14.956 1.594 1.00 92.00 302 PHE A O 1
ATOM 2295 N N . VAL A 1 303 ? 3.534 -16.317 1.679 1.00 90.00 303 VAL A N 1
ATOM 2296 C CA . VAL A 1 303 ? 4.128 -15.715 2.879 1.00 90.00 303 VAL A CA 1
ATOM 2297 C C . VAL A 1 303 ? 4.497 -14.259 2.622 1.00 90.00 303 VAL A C 1
ATOM 2299 O O . VAL A 1 303 ? 4.150 -13.400 3.431 1.00 90.00 303 VAL A O 1
ATOM 2302 N N . GLY A 1 304 ? 5.137 -13.965 1.488 1.00 87.50 304 GLY A N 1
ATOM 2303 C CA . GLY A 1 304 ? 5.540 -12.608 1.136 1.00 87.50 304 GLY A CA 1
ATOM 2304 C C . GLY A 1 304 ? 4.353 -11.649 0.988 1.00 87.50 304 GLY A C 1
ATOM 2305 O O . GLY A 1 304 ? 4.319 -10.582 1.610 1.00 87.50 304 GLY A O 1
ATOM 2306 N N . ALA A 1 305 ? 3.321 -12.057 0.244 1.00 91.38 305 ALA A N 1
ATOM 2307 C CA . ALA A 1 305 ? 2.138 -11.229 0.029 1.00 91.38 305 ALA A CA 1
ATOM 2308 C C . ALA A 1 305 ? 1.258 -11.108 1.288 1.00 91.38 305 ALA A C 1
ATOM 2310 O O . ALA A 1 305 ? 0.760 -10.023 1.595 1.00 91.38 305 ALA A O 1
ATOM 2311 N N . ALA A 1 306 ? 1.109 -12.184 2.071 1.00 91.62 306 ALA A N 1
ATOM 2312 C CA . ALA A 1 306 ? 0.409 -12.134 3.355 1.00 91.62 306 ALA A CA 1
ATOM 2313 C C . ALA A 1 306 ? 1.129 -11.218 4.356 1.00 91.62 306 ALA A C 1
ATOM 2315 O O . ALA A 1 306 ? 0.478 -10.471 5.090 1.00 91.62 306 ALA A O 1
ATOM 2316 N N . TYR A 1 307 ? 2.463 -11.235 4.361 1.00 89.44 307 TYR A N 1
ATOM 2317 C CA . TYR A 1 307 ? 3.273 -10.349 5.189 1.00 89.44 307 TYR A CA 1
ATOM 2318 C C . TYR A 1 307 ? 3.099 -8.881 4.780 1.00 89.44 307 TYR A C 1
ATOM 2320 O O . TYR A 1 307 ? 2.791 -8.051 5.637 1.00 89.44 307 TYR A O 1
ATOM 2328 N N . LEU A 1 308 ? 3.182 -8.564 3.481 1.00 89.62 308 LEU A N 1
ATOM 2329 C CA . LEU A 1 308 ? 2.905 -7.220 2.958 1.00 89.62 308 LEU A CA 1
ATOM 2330 C C . LEU A 1 308 ? 1.498 -6.730 3.348 1.00 89.62 308 LEU A C 1
ATOM 2332 O O . LEU A 1 308 ? 1.345 -5.633 3.889 1.00 89.62 308 LEU A O 1
ATOM 2336 N N . PHE A 1 309 ? 0.474 -7.565 3.154 1.00 92.25 309 PHE A N 1
ATOM 2337 C CA . PHE A 1 309 ? -0.901 -7.259 3.557 1.00 92.25 309 PHE A CA 1
ATOM 2338 C C . PHE A 1 309 ? -1.026 -6.943 5.058 1.00 92.25 309 PHE A C 1
ATOM 2340 O O . PHE A 1 309 ? -1.667 -5.958 5.450 1.00 92.25 309 PHE A O 1
ATOM 2347 N N . LEU A 1 310 ? -0.428 -7.786 5.905 1.00 91.06 310 LEU A N 1
ATOM 2348 C CA . LEU A 1 310 ? -0.497 -7.660 7.358 1.00 91.06 310 LEU A CA 1
ATOM 2349 C C . LEU A 1 310 ? 0.142 -6.349 7.821 1.00 91.06 310 LEU A C 1
ATOM 2351 O O . LEU A 1 310 ? -0.458 -5.613 8.606 1.00 91.06 310 LEU A O 1
ATOM 2355 N N . ILE A 1 311 ? 1.336 -6.041 7.312 1.00 88.88 311 ILE A N 1
ATOM 2356 C CA . ILE A 1 311 ? 2.067 -4.822 7.661 1.00 88.88 311 ILE A CA 1
ATOM 2357 C C . ILE A 1 311 ? 1.264 -3.584 7.266 1.00 88.88 311 ILE A C 1
ATOM 2359 O O . ILE A 1 311 ? 1.080 -2.685 8.089 1.00 88.88 311 ILE A O 1
ATOM 2363 N N . ASN A 1 312 ? 0.735 -3.549 6.042 1.00 91.06 312 ASN A N 1
ATOM 2364 C CA . ASN A 1 312 ? -0.056 -2.415 5.569 1.00 91.06 312 ASN A CA 1
ATOM 2365 C C . ASN A 1 312 ? -1.298 -2.204 6.444 1.00 91.06 312 ASN A C 1
ATOM 2367 O O . ASN A 1 312 ? -1.567 -1.085 6.883 1.00 91.06 312 ASN A O 1
ATOM 2371 N N . SER A 1 313 ? -2.003 -3.286 6.788 1.00 92.06 313 SER A N 1
ATOM 2372 C CA . SER A 1 313 ? -3.165 -3.242 7.688 1.00 92.06 313 SER A CA 1
ATOM 2373 C C . SER A 1 313 ? -2.805 -2.675 9.065 1.00 92.06 313 SER A C 1
ATOM 2375 O O . SER A 1 313 ? -3.520 -1.835 9.617 1.00 92.06 313 SER A O 1
ATOM 2377 N N . VAL A 1 314 ? -1.664 -3.094 9.613 1.00 91.31 314 VAL A N 1
ATOM 2378 C CA . VAL A 1 314 ? -1.158 -2.611 10.899 1.00 91.31 314 VAL A CA 1
ATOM 2379 C C . VAL A 1 314 ? -0.829 -1.115 10.849 1.00 91.31 314 VAL A C 1
ATOM 2381 O O . VAL A 1 314 ? -1.214 -0.382 11.761 1.00 91.31 314 VAL A O 1
ATOM 2384 N N . PHE A 1 315 ? -0.189 -0.631 9.783 1.00 91.25 315 PHE A N 1
ATOM 2385 C CA . PHE A 1 315 ? 0.155 0.788 9.646 1.00 91.25 315 PHE A CA 1
ATOM 2386 C C . PHE A 1 315 ? -1.064 1.686 9.423 1.00 91.25 315 PHE A C 1
ATOM 2388 O O . PHE A 1 315 ? -1.106 2.783 9.981 1.00 91.25 315 PHE A O 1
ATOM 2395 N N . ILE A 1 316 ? -2.090 1.212 8.712 1.00 92.31 316 ILE A N 1
ATOM 2396 C CA . ILE A 1 316 ? -3.379 1.916 8.596 1.00 92.31 316 ILE A CA 1
ATOM 2397 C C . ILE A 1 316 ? -4.061 2.012 9.969 1.00 92.31 316 ILE A C 1
ATOM 2399 O O . ILE A 1 316 ? -4.537 3.082 10.358 1.00 92.31 316 ILE A O 1
ATOM 2403 N N . SER A 1 317 ? -4.080 0.917 10.738 1.00 92.38 317 SER A N 1
ATOM 2404 C CA . SER A 1 317 ? -4.631 0.905 12.099 1.00 92.38 317 SER A CA 1
ATOM 2405 C C . SER A 1 317 ? -3.843 1.827 13.040 1.00 92.38 317 SER A C 1
ATOM 2407 O O . SER A 1 317 ? -4.438 2.535 13.853 1.00 92.38 317 SER A O 1
ATOM 2409 N N . LEU A 1 318 ? -2.511 1.849 12.935 1.00 91.81 318 LEU A N 1
ATOM 2410 C CA . LEU A 1 318 ? -1.641 2.726 13.722 1.00 91.81 318 LEU A CA 1
ATOM 2411 C C . LEU A 1 318 ? -1.876 4.203 13.383 1.00 91.81 318 LEU A C 1
ATOM 2413 O O . LEU A 1 318 ? -2.039 5.021 14.288 1.00 91.81 318 LEU A O 1
ATOM 2417 N N . ALA A 1 319 ? -1.940 4.539 12.095 1.00 92.06 319 ALA A N 1
ATOM 2418 C CA . ALA A 1 319 ? -2.272 5.880 11.626 1.00 92.06 319 ALA A CA 1
ATOM 2419 C C . ALA A 1 319 ? -3.645 6.328 12.141 1.00 92.06 319 ALA A C 1
ATOM 2421 O O . ALA A 1 319 ? -3.786 7.438 12.658 1.00 92.06 319 ALA A O 1
ATOM 2422 N N . SER A 1 320 ? -4.633 5.429 12.079 1.00 92.00 320 SER A N 1
ATOM 2423 C CA . SER A 1 320 ? -5.979 5.684 12.591 1.00 92.00 320 SER A CA 1
ATOM 2424 C C . SER A 1 320 ? -5.959 5.978 14.091 1.00 92.00 320 SER A C 1
ATOM 2426 O O . SER A 1 320 ? -6.504 6.990 14.529 1.00 92.00 320 SER A O 1
ATOM 2428 N N . PHE A 1 321 ? -5.254 5.156 14.876 1.00 92.50 321 PHE A N 1
ATOM 2429 C CA . PHE A 1 321 ? -5.079 5.362 16.315 1.00 92.50 321 PHE A CA 1
ATOM 2430 C C . PHE A 1 321 ? -4.464 6.734 16.638 1.00 92.50 321 PHE A C 1
ATOM 2432 O O . PHE A 1 321 ? -5.004 7.480 17.461 1.00 92.50 321 PHE A O 1
ATOM 2439 N N . ILE A 1 322 ? -3.351 7.082 15.978 1.00 91.62 322 ILE A N 1
ATOM 2440 C CA . ILE A 1 322 ? -2.641 8.350 16.199 1.00 91.62 322 ILE A CA 1
ATOM 2441 C C . ILE A 1 322 ? -3.557 9.530 15.869 1.00 91.62 322 ILE A C 1
ATOM 2443 O O . ILE A 1 322 ? -3.678 10.457 16.673 1.00 91.62 322 ILE A O 1
ATOM 2447 N N . MET A 1 323 ? -4.230 9.484 14.718 1.00 90.94 323 MET A N 1
ATOM 2448 C CA . MET A 1 323 ? -5.059 10.589 14.247 1.00 90.94 323 MET A CA 1
ATOM 2449 C C . MET A 1 323 ? -6.294 10.801 15.131 1.00 90.94 323 MET A C 1
ATOM 2451 O O . MET A 1 323 ? -6.606 11.929 15.504 1.00 90.94 323 MET A O 1
ATOM 2455 N N . ILE A 1 324 ? -6.961 9.728 15.555 1.00 90.81 324 ILE A N 1
ATOM 2456 C CA . ILE A 1 324 ? -8.123 9.803 16.454 1.00 90.81 324 ILE A CA 1
ATOM 2457 C C . ILE A 1 324 ? -7.721 10.366 17.821 1.00 90.81 324 ILE A C 1
ATOM 2459 O O . ILE A 1 324 ? -8.424 11.200 18.402 1.00 90.81 324 ILE A O 1
ATOM 2463 N N . ARG A 1 325 ? -6.547 9.971 18.332 1.00 89.38 325 ARG A N 1
ATOM 2464 C CA . ARG A 1 325 ? -6.025 10.511 19.590 1.00 89.38 325 ARG A CA 1
ATOM 2465 C C . ARG A 1 325 ? -5.636 11.984 19.466 1.00 89.38 325 ARG A C 1
ATOM 2467 O O . ARG A 1 325 ? -5.874 12.740 20.412 1.00 89.38 325 ARG A O 1
ATOM 2474 N N . TYR A 1 326 ? -5.088 12.385 18.319 1.00 88.56 326 TYR A N 1
ATOM 2475 C CA . TYR A 1 326 ? -4.782 13.777 17.984 1.00 88.56 326 TYR A CA 1
ATOM 2476 C C . TYR A 1 326 ? -6.050 14.645 17.924 1.00 88.56 326 TYR A C 1
ATOM 2478 O O . TYR A 1 326 ? -6.074 15.735 18.501 1.00 88.56 326 TYR A O 1
ATOM 2486 N N . LEU A 1 327 ? -7.131 14.125 17.333 1.00 86.44 327 LEU A N 1
ATOM 2487 C CA . LEU A 1 327 ? -8.447 14.774 17.279 1.00 86.44 327 LEU A CA 1
ATOM 2488 C C . LEU A 1 327 ? -9.211 14.750 18.618 1.00 86.44 327 LEU A C 1
ATOM 2490 O O . LEU A 1 327 ? -10.252 15.386 18.731 1.00 86.44 327 LEU A O 1
ATOM 2494 N N . ARG A 1 328 ? -8.679 14.076 19.650 1.00 85.81 328 ARG A N 1
ATOM 2495 C CA . ARG A 1 328 ? -9.233 14.016 21.019 1.00 85.81 328 ARG A CA 1
ATOM 2496 C C . ARG A 1 328 ? -10.659 13.461 21.093 1.00 85.81 328 ARG A C 1
ATOM 2498 O O . ARG A 1 328 ? -11.501 14.004 21.804 1.00 85.81 328 ARG A O 1
ATOM 2505 N N . PHE A 1 329 ? -10.906 12.353 20.403 1.00 85.38 329 PHE A N 1
ATOM 2506 C CA . PHE A 1 329 ? -12.190 11.658 20.491 1.00 85.38 329 PHE A CA 1
ATOM 2507 C C . PHE A 1 329 ? -12.499 11.241 21.947 1.00 85.38 329 PHE A C 1
ATOM 2509 O O . PHE A 1 329 ? -11.567 10.916 22.696 1.00 85.38 329 PHE A O 1
ATOM 2516 N N . PRO A 1 330 ? -13.780 11.259 22.367 1.00 84.75 330 PRO A N 1
ATOM 2517 C CA . PRO A 1 330 ? -14.174 10.903 23.725 1.00 84.75 330 PRO A CA 1
ATOM 2518 C C . PRO A 1 330 ? -13.843 9.438 24.004 1.00 84.75 330 PRO A C 1
ATOM 2520 O O . PRO A 1 330 ? -14.053 8.575 23.157 1.00 84.75 330 PRO A O 1
ATOM 2523 N N . LEU A 1 331 ? -13.317 9.157 25.196 1.00 87.56 331 LEU A N 1
ATOM 2524 C CA . LEU A 1 331 ? -12.999 7.795 25.621 1.00 87.56 331 LEU A CA 1
ATOM 2525 C C . LEU A 1 331 ? -14.255 7.117 26.174 1.00 87.56 331 LEU A C 1
ATOM 2527 O O . LEU A 1 331 ? -15.009 7.727 26.931 1.00 87.56 331 LEU A O 1
ATOM 2531 N N . LYS A 1 332 ? -14.449 5.838 25.855 1.00 86.31 332 LYS A N 1
ATOM 2532 C CA . LYS A 1 332 ? -15.515 5.023 26.436 1.00 86.31 332 LYS A CA 1
ATOM 2533 C C . LYS A 1 332 ? -15.195 4.716 27.897 1.00 86.31 332 LYS A C 1
ATOM 2535 O O . LYS A 1 332 ? -14.161 4.120 28.205 1.00 86.31 332 LYS A O 1
ATOM 2540 N N . GLU A 1 333 ? -16.102 5.098 28.789 1.00 83.19 333 GLU A N 1
ATOM 2541 C CA . GLU A 1 333 ? -16.039 4.762 30.210 1.00 83.19 333 GLU A CA 1
ATOM 2542 C C . GLU A 1 333 ? -16.985 3.600 30.523 1.00 83.19 333 GLU A C 1
ATOM 2544 O O . GLU A 1 333 ? -18.142 3.583 30.101 1.00 83.19 333 GLU A O 1
ATOM 2549 N N . TYR A 1 334 ? -16.496 2.608 31.269 1.00 82.00 334 TYR A N 1
ATOM 2550 C CA . TYR A 1 334 ? -17.328 1.498 31.736 1.00 82.00 334 TYR A CA 1
ATOM 2551 C C . TYR A 1 334 ? -17.847 1.793 33.144 1.00 82.00 334 TYR A C 1
ATOM 2553 O O . TYR A 1 334 ? -17.076 2.158 34.028 1.00 82.00 334 TYR A O 1
ATOM 2561 N N . LEU A 1 335 ? -19.140 1.540 33.371 1.00 81.75 335 LEU A N 1
ATOM 2562 C CA . LEU A 1 335 ? -19.807 1.757 34.666 1.00 81.75 335 LEU A CA 1
ATOM 2563 C C . LEU A 1 335 ? -19.148 0.990 35.832 1.00 81.75 335 LEU A C 1
ATOM 2565 O O . LEU A 1 335 ? -19.195 1.436 36.974 1.00 81.75 335 LEU A O 1
ATOM 2569 N N . ASP A 1 336 ? -18.539 -0.169 35.559 1.00 88.75 336 ASP A N 1
ATOM 2570 C CA . ASP A 1 336 ? -17.828 -0.969 36.563 1.00 88.75 336 ASP A CA 1
ATOM 2571 C C . ASP A 1 336 ? -16.322 -0.622 36.571 1.00 88.75 336 ASP A C 1
ATOM 2573 O O . ASP A 1 336 ? -15.613 -0.960 35.612 1.00 88.75 336 ASP A O 1
ATOM 2577 N N . PRO A 1 337 ? -15.781 -0.043 37.664 1.00 85.75 337 PRO A N 1
ATOM 2578 C CA . PRO A 1 337 ? -14.385 0.393 37.738 1.00 85.75 337 PRO A CA 1
ATOM 2579 C C . PRO A 1 337 ? -13.375 -0.763 37.664 1.00 85.75 337 PRO A C 1
ATOM 2581 O O . PRO A 1 337 ? -12.218 -0.560 37.279 1.00 85.75 337 PRO A O 1
ATOM 2584 N N . LYS A 1 338 ? -13.771 -1.995 38.020 1.00 87.44 338 LYS A N 1
ATOM 2585 C CA . LYS A 1 338 ? -12.904 -3.176 37.865 1.00 87.44 338 LYS A CA 1
ATOM 2586 C C . LYS A 1 338 ? -12.830 -3.604 36.404 1.00 87.44 338 LYS A C 1
ATOM 2588 O O . LYS A 1 338 ? -11.753 -4.000 35.951 1.00 87.44 338 LYS A O 1
ATOM 2593 N N . LYS A 1 339 ? -13.947 -3.536 35.671 1.00 85.88 339 LYS A N 1
ATOM 2594 C CA . LYS A 1 339 ? -13.976 -3.814 34.226 1.00 85.88 339 LYS A CA 1
ATOM 2595 C C . LYS A 1 339 ? -13.231 -2.734 33.453 1.00 85.88 339 LYS A C 1
ATOM 2597 O O . LYS A 1 339 ? -12.388 -3.092 32.641 1.00 85.88 339 LYS A O 1
ATOM 2602 N N . ASP A 1 340 ? -13.433 -1.461 33.782 1.00 86.94 340 ASP A N 1
ATOM 2603 C CA . ASP A 1 340 ? -12.749 -0.331 33.144 1.00 86.94 340 ASP A CA 1
ATOM 2604 C C . ASP A 1 340 ? -11.215 -0.469 33.197 1.00 86.94 340 ASP A C 1
ATOM 2606 O O . ASP A 1 340 ? -10.539 -0.473 32.166 1.00 86.94 340 ASP A O 1
ATOM 2610 N N . LYS A 1 341 ? -10.650 -0.720 34.389 1.00 88.81 341 LYS A N 1
ATOM 2611 C CA . LYS A 1 341 ? -9.200 -0.939 34.551 1.00 88.81 341 LYS A CA 1
ATOM 2612 C C . LYS A 1 341 ? -8.690 -2.160 33.783 1.00 88.81 341 LYS A C 1
ATOM 2614 O O . LYS A 1 341 ? -7.582 -2.123 33.248 1.00 88.81 341 LYS A O 1
ATOM 2619 N N . LYS A 1 342 ? -9.465 -3.251 33.745 1.00 89.75 342 LYS A N 1
ATOM 2620 C CA . LYS A 1 342 ? -9.104 -4.463 32.988 1.00 89.75 342 LYS A CA 1
ATOM 2621 C C . LYS A 1 342 ? -9.111 -4.200 31.484 1.00 89.75 342 LYS A C 1
ATOM 2623 O O . LYS A 1 342 ? -8.170 -4.610 30.813 1.00 89.75 342 LYS A O 1
ATOM 2628 N N . VAL A 1 343 ? -10.127 -3.504 30.976 1.00 89.62 343 VAL A N 1
ATOM 2629 C CA . VAL A 1 343 ? -10.249 -3.140 29.559 1.00 89.62 343 VAL A CA 1
ATOM 2630 C C . VAL A 1 343 ? -9.100 -2.231 29.143 1.00 89.62 343 VAL A C 1
ATOM 2632 O O . VAL A 1 343 ? -8.378 -2.572 28.212 1.00 89.62 343 VAL A O 1
ATOM 2635 N N . LYS A 1 344 ? -8.851 -1.142 29.879 1.00 89.44 344 LYS A N 1
ATOM 2636 C CA . LYS A 1 344 ? -7.734 -0.224 29.602 1.00 89.44 344 LYS A CA 1
ATOM 2637 C C . LYS A 1 344 ? -6.388 -0.948 29.589 1.00 89.44 344 LYS A C 1
ATOM 2639 O O . LYS A 1 344 ? -5.573 -0.717 28.704 1.00 89.44 344 LYS A O 1
ATOM 2644 N N . ARG A 1 345 ? -6.166 -1.874 30.530 1.00 91.25 345 ARG A N 1
ATOM 2645 C CA . ARG A 1 345 ? -4.951 -2.702 30.561 1.00 91.25 345 ARG A CA 1
ATOM 2646 C C . ARG A 1 345 ? -4.848 -3.625 29.344 1.00 91.25 345 ARG A C 1
ATOM 2648 O O . ARG A 1 345 ? -3.776 -3.730 28.760 1.00 91.25 345 ARG A O 1
ATOM 2655 N N . LEU A 1 346 ? -5.942 -4.287 28.967 1.00 91.25 346 LEU A N 1
ATOM 2656 C CA . LEU A 1 346 ? -5.978 -5.173 27.803 1.00 91.25 346 LEU A CA 1
ATOM 2657 C C . LEU A 1 346 ? -5.691 -4.406 26.506 1.00 91.25 346 LEU A C 1
ATOM 2659 O O . LEU A 1 346 ? -4.884 -4.859 25.703 1.00 91.25 346 LEU A O 1
ATOM 2663 N N . LEU A 1 347 ? -6.300 -3.232 26.334 1.00 89.50 347 LEU A N 1
ATOM 2664 C CA . LEU A 1 347 ? -6.091 -2.372 25.169 1.00 89.50 347 LEU A CA 1
ATOM 2665 C C . LEU A 1 347 ? -4.681 -1.782 25.131 1.00 89.50 347 LEU A C 1
ATOM 2667 O O . LEU A 1 347 ? -4.085 -1.713 24.063 1.00 89.50 347 LEU A O 1
ATOM 2671 N N . PHE A 1 348 ? -4.110 -1.441 26.287 1.00 89.56 348 PHE A N 1
ATOM 2672 C CA . PHE A 1 348 ? -2.713 -1.025 26.384 1.00 89.56 348 PHE A CA 1
ATOM 2673 C C . PHE A 1 348 ? -1.753 -2.134 25.930 1.00 89.56 348 PHE A C 1
ATOM 2675 O O . PHE A 1 348 ? -0.882 -1.887 25.098 1.00 89.56 348 PHE A O 1
ATOM 2682 N N . TYR A 1 349 ? -1.937 -3.369 26.413 1.00 92.56 349 TYR A N 1
ATOM 2683 C CA . TYR A 1 349 ? -1.118 -4.500 25.965 1.00 92.56 349 TYR A CA 1
ATOM 2684 C C . TYR A 1 349 ? -1.330 -4.829 24.489 1.00 92.56 349 TYR A C 1
ATOM 2686 O O . TYR A 1 349 ? -0.360 -5.125 23.801 1.00 92.56 349 TYR A O 1
ATOM 2694 N N . PHE A 1 350 ? -2.562 -4.733 23.986 1.00 89.94 350 PHE A N 1
ATOM 2695 C CA . PHE A 1 350 ? -2.843 -4.889 22.560 1.00 89.94 350 PHE A CA 1
ATOM 2696 C C . PHE A 1 350 ? -2.134 -3.811 21.724 1.00 89.94 350 PHE A C 1
ATOM 2698 O O . PHE A 1 350 ? -1.506 -4.125 20.720 1.00 89.94 350 PHE A O 1
ATOM 2705 N N . GLY A 1 351 ? -2.156 -2.552 22.170 1.00 86.12 351 GLY A N 1
ATOM 2706 C CA . GLY A 1 351 ? -1.425 -1.461 21.526 1.00 86.12 351 GLY A CA 1
ATOM 2707 C C . GLY A 1 351 ? 0.083 -1.718 21.473 1.00 86.12 351 GLY A C 1
ATOM 2708 O O . GLY A 1 351 ? 0.688 -1.565 20.416 1.00 86.12 351 GLY A O 1
ATOM 2709 N N . ILE A 1 352 ? 0.684 -2.183 22.574 1.00 89.50 352 ILE A N 1
ATOM 2710 C CA . ILE A 1 352 ? 2.102 -2.583 22.609 1.00 89.50 352 ILE A CA 1
ATOM 2711 C C . ILE A 1 352 ? 2.376 -3.748 21.650 1.00 89.50 352 ILE A C 1
ATOM 2713 O O . ILE A 1 352 ? 3.352 -3.703 20.900 1.00 89.50 352 ILE A O 1
ATOM 2717 N N . LEU A 1 353 ? 1.511 -4.767 21.653 1.00 89.12 353 LEU A N 1
ATOM 2718 C CA . LEU A 1 353 ? 1.621 -5.943 20.789 1.00 89.12 353 LEU A CA 1
ATOM 2719 C C . LEU A 1 353 ? 1.630 -5.565 19.306 1.00 89.12 353 LEU A C 1
ATOM 2721 O O . LEU A 1 353 ? 2.338 -6.196 18.536 1.00 89.12 353 LEU A O 1
ATOM 2725 N N . VAL A 1 354 ? 0.870 -4.544 18.906 1.00 85.06 354 VAL A N 1
ATOM 2726 C CA . VAL A 1 354 ? 0.851 -4.050 17.523 1.00 85.06 354 VAL A CA 1
ATOM 2727 C C . VAL A 1 354 ? 2.041 -3.121 17.249 1.00 85.06 354 VAL A C 1
ATOM 2729 O O . VAL A 1 354 ? 2.667 -3.202 16.193 1.00 85.06 354 VAL A O 1
ATOM 2732 N N . MET A 1 355 ? 2.403 -2.256 18.199 1.00 85.69 355 MET A N 1
ATOM 2733 C CA . MET A 1 355 ? 3.438 -1.235 18.009 1.00 85.69 355 MET A CA 1
ATOM 2734 C C . MET A 1 355 ? 4.857 -1.821 17.914 1.00 85.69 355 MET A C 1
ATOM 2736 O O . MET A 1 355 ? 5.636 -1.360 17.081 1.00 85.69 355 MET A O 1
ATOM 2740 N N . ILE A 1 356 ? 5.200 -2.841 18.713 1.00 89.00 356 ILE A N 1
ATOM 2741 C CA . ILE A 1 356 ? 6.555 -3.428 18.712 1.00 89.00 356 ILE A CA 1
ATOM 2742 C C . ILE A 1 356 ? 6.902 -4.073 17.353 1.00 89.00 356 ILE A C 1
ATOM 2744 O O . ILE A 1 356 ? 7.916 -3.682 16.770 1.00 89.00 356 ILE A O 1
ATOM 2748 N N . PRO A 1 357 ? 6.088 -4.992 16.789 1.00 83.31 357 PRO A N 1
ATOM 2749 C CA . PRO A 1 357 ? 6.353 -5.572 15.473 1.00 83.31 357 PRO A CA 1
ATOM 2750 C C . PRO A 1 357 ? 6.339 -4.529 14.357 1.00 83.31 357 PRO A C 1
ATOM 2752 O O . PRO A 1 357 ? 7.127 -4.637 13.422 1.00 83.31 357 PRO A O 1
ATOM 2755 N N . SER A 1 358 ? 5.499 -3.493 14.467 1.00 83.75 358 SER A N 1
ATOM 2756 C CA . SER A 1 358 ? 5.474 -2.383 13.503 1.00 83.75 358 SER A CA 1
ATOM 2757 C C . SER A 1 358 ? 6.801 -1.634 13.467 1.00 83.75 358 SER A C 1
ATOM 2759 O O . SER A 1 358 ? 7.345 -1.392 12.394 1.00 83.75 358 SER A O 1
ATOM 2761 N N . ALA A 1 359 ? 7.336 -1.283 14.640 1.00 87.06 359 ALA A N 1
ATOM 2762 C CA . ALA A 1 359 ? 8.606 -0.576 14.757 1.00 87.06 359 ALA A CA 1
ATOM 2763 C C . ALA A 1 359 ? 9.777 -1.436 14.261 1.00 87.06 359 ALA A C 1
ATOM 2765 O O . ALA A 1 359 ? 10.638 -0.941 13.536 1.00 87.06 359 ALA A O 1
ATOM 2766 N N . TYR A 1 360 ? 9.775 -2.727 14.603 1.00 87.38 360 TYR A N 1
ATOM 2767 C CA . TYR A 1 360 ? 10.758 -3.689 14.108 1.00 87.38 360 TYR A CA 1
ATOM 2768 C C . TYR A 1 360 ? 10.703 -3.827 12.580 1.00 87.38 360 TYR A C 1
ATOM 2770 O O . TYR A 1 360 ? 11.720 -3.693 11.906 1.00 87.38 360 TYR A O 1
ATOM 2778 N N . THR A 1 361 ? 9.507 -4.008 12.020 1.00 83.50 361 THR A N 1
ATOM 2779 C CA . THR A 1 361 ? 9.299 -4.109 10.569 1.00 83.50 361 THR A CA 1
ATOM 2780 C C . THR A 1 361 ? 9.758 -2.844 9.860 1.00 83.50 361 THR A C 1
ATOM 2782 O O . THR A 1 361 ? 10.483 -2.927 8.878 1.00 83.50 361 THR A O 1
ATOM 2785 N N . PHE A 1 362 ? 9.391 -1.669 10.376 1.00 84.31 362 PHE A N 1
ATOM 2786 C CA . PHE A 1 362 ? 9.821 -0.394 9.809 1.00 84.31 362 PHE A CA 1
ATOM 2787 C C . PHE A 1 362 ? 11.342 -0.269 9.769 1.00 84.31 362 PHE A C 1
ATOM 2789 O O . PHE A 1 362 ? 11.911 0.148 8.759 1.00 84.31 362 PHE A O 1
ATOM 2796 N N . TYR A 1 363 ? 11.998 -0.666 10.860 1.00 87.56 363 TYR A N 1
ATOM 2797 C CA . TYR A 1 363 ? 13.449 -0.688 10.941 1.00 87.56 363 TYR A CA 1
ATOM 2798 C C . TYR A 1 363 ? 14.066 -1.659 9.920 1.00 87.56 363 TYR A C 1
ATOM 2800 O O . TYR A 1 363 ? 15.007 -1.304 9.211 1.00 87.56 363 TYR A O 1
ATOM 2808 N N . ASN A 1 364 ? 13.507 -2.857 9.774 1.00 84.56 364 ASN A N 1
ATOM 2809 C CA . ASN A 1 364 ? 13.980 -3.810 8.774 1.00 84.56 364 ASN A CA 1
ATOM 2810 C C . ASN A 1 364 ? 13.768 -3.289 7.348 1.00 84.56 364 ASN A C 1
ATOM 2812 O O . ASN A 1 364 ? 14.679 -3.372 6.530 1.00 84.56 364 ASN A O 1
ATOM 2816 N N . SER A 1 365 ? 12.616 -2.683 7.053 1.00 83.50 365 SER A N 1
ATOM 2817 C CA . SER A 1 365 ? 12.325 -2.110 5.737 1.00 83.50 365 SER A CA 1
ATOM 2818 C C . SER A 1 365 ? 13.253 -0.945 5.388 1.00 83.50 365 SER A C 1
ATOM 2820 O O . SER A 1 365 ? 13.685 -0.857 4.241 1.00 83.50 365 SER A O 1
ATOM 2822 N N . ILE A 1 366 ? 13.612 -0.069 6.342 1.00 85.19 366 ILE A N 1
ATOM 2823 C CA . ILE A 1 366 ? 14.584 1.006 6.068 1.00 85.19 366 ILE A CA 1
ATOM 2824 C C . ILE A 1 366 ? 15.990 0.440 5.849 1.00 85.19 366 ILE A C 1
ATOM 2826 O O . ILE A 1 366 ? 16.708 0.926 4.977 1.00 85.19 366 ILE A O 1
ATOM 2830 N N . MET A 1 367 ? 16.384 -0.591 6.601 1.00 85.00 367 MET A N 1
ATOM 2831 C CA . MET A 1 367 ? 17.688 -1.236 6.434 1.00 85.00 367 MET A CA 1
ATOM 2832 C C . MET A 1 367 ? 17.781 -1.954 5.087 1.00 85.00 367 MET A C 1
ATOM 2834 O O . MET A 1 367 ? 18.751 -1.743 4.362 1.00 85.00 367 MET A O 1
ATOM 2838 N N . LEU A 1 368 ? 16.743 -2.703 4.707 1.00 84.00 368 LEU A N 1
ATOM 2839 C CA . LEU A 1 368 ? 16.642 -3.371 3.410 1.00 84.00 368 LEU A CA 1
ATOM 2840 C C . LEU A 1 368 ? 16.646 -2.365 2.252 1.00 84.00 368 LEU A C 1
ATOM 2842 O O . LEU A 1 368 ? 17.398 -2.529 1.297 1.00 84.00 368 LEU A O 1
ATOM 2846 N N . PHE A 1 369 ? 15.866 -1.283 2.354 1.00 83.81 369 PHE A N 1
ATOM 2847 C CA . PHE A 1 369 ? 15.846 -0.226 1.341 1.00 83.81 369 PHE A CA 1
ATOM 2848 C C . PHE A 1 369 ? 17.225 0.422 1.166 1.00 83.81 369 PHE A C 1
ATOM 2850 O O . PHE A 1 369 ? 17.686 0.613 0.043 1.00 83.81 369 PHE A O 1
ATOM 2857 N N . ARG A 1 370 ? 17.912 0.727 2.275 1.00 86.56 370 ARG A N 1
ATOM 2858 C CA . ARG A 1 370 ? 19.273 1.278 2.236 1.00 86.56 370 ARG A CA 1
ATOM 2859 C C . ARG A 1 370 ? 20.265 0.298 1.619 1.00 86.56 370 ARG A C 1
ATOM 2861 O O . ARG A 1 370 ? 21.083 0.727 0.815 1.00 86.56 370 ARG A O 1
ATOM 2868 N N . PHE A 1 371 ? 20.188 -0.983 1.977 1.00 88.00 371 PHE A N 1
ATOM 2869 C CA . PHE A 1 371 ? 21.040 -2.026 1.410 1.00 88.00 371 PHE A CA 1
ATOM 2870 C C . PHE A 1 371 ? 20.848 -2.140 -0.105 1.00 88.00 371 PHE A C 1
ATOM 2872 O O . PHE A 1 371 ? 21.817 -2.018 -0.848 1.00 88.00 371 PHE A O 1
ATOM 2879 N N . ASN A 1 372 ? 19.600 -2.273 -0.566 1.00 86.50 372 ASN A N 1
ATOM 2880 C CA . ASN A 1 372 ? 19.277 -2.372 -1.990 1.00 86.50 372 ASN A CA 1
ATOM 2881 C C . ASN A 1 372 ? 19.722 -1.124 -2.759 1.00 86.50 372 ASN A C 1
ATOM 2883 O O . ASN A 1 372 ? 20.331 -1.240 -3.816 1.00 86.50 372 ASN A O 1
ATOM 2887 N N . SER A 1 373 ? 19.494 0.069 -2.203 1.00 87.38 373 SER A N 1
ATOM 2888 C CA . SER A 1 373 ? 19.898 1.323 -2.841 1.00 87.38 373 SER A CA 1
ATOM 2889 C C . SER A 1 373 ? 21.421 1.453 -2.988 1.00 87.38 373 SER A C 1
ATOM 2891 O O . SER A 1 373 ? 21.900 1.890 -4.036 1.00 87.38 373 SER A O 1
ATOM 2893 N N . GLU A 1 374 ? 22.201 1.054 -1.980 1.00 88.62 374 GLU A N 1
ATOM 2894 C CA . GLU A 1 374 ? 23.667 1.073 -2.079 1.00 88.62 374 GLU A CA 1
ATOM 2895 C C . GLU A 1 374 ? 24.199 -0.064 -2.971 1.00 88.62 374 GLU A C 1
ATOM 2897 O O . GLU A 1 374 ? 25.165 0.150 -3.702 1.00 88.62 374 GLU A O 1
ATOM 2902 N N . ALA A 1 375 ? 23.550 -1.236 -2.986 1.00 87.94 375 ALA A N 1
ATOM 2903 C CA . ALA A 1 375 ? 23.872 -2.336 -3.899 1.00 87.94 375 ALA A CA 1
ATOM 2904 C C . ALA A 1 375 ? 23.657 -1.933 -5.366 1.00 87.94 375 ALA A C 1
ATOM 2906 O O . ALA A 1 375 ? 24.565 -2.079 -6.185 1.00 87.94 375 ALA A O 1
ATOM 2907 N N . GLU A 1 376 ? 22.515 -1.324 -5.698 1.00 87.00 376 GLU A N 1
ATOM 2908 C CA . GLU A 1 376 ? 22.261 -0.777 -7.036 1.00 87.00 376 GLU A CA 1
ATOM 2909 C C . GLU A 1 376 ? 23.296 0.282 -7.422 1.00 87.00 376 GLU A C 1
ATOM 2911 O O . GLU A 1 376 ? 23.804 0.300 -8.548 1.00 87.00 376 GLU A O 1
ATOM 2916 N N . ARG A 1 377 ? 23.647 1.164 -6.479 1.00 87.81 377 ARG A N 1
ATOM 2917 C CA . ARG A 1 377 ? 24.660 2.199 -6.695 1.00 87.81 377 ARG A CA 1
ATOM 2918 C C . ARG A 1 377 ? 26.037 1.595 -6.969 1.00 87.81 377 ARG A C 1
ATOM 2920 O O . ARG A 1 377 ? 26.721 2.070 -7.879 1.00 87.81 377 ARG A O 1
ATOM 2927 N N . PHE A 1 378 ? 26.425 0.560 -6.227 1.00 89.25 378 PHE A N 1
ATOM 2928 C CA . PHE A 1 378 ? 27.662 -0.189 -6.439 1.00 89.25 378 PHE A CA 1
ATOM 2929 C C . PHE A 1 378 ? 27.691 -0.822 -7.834 1.00 89.25 378 PHE A C 1
ATOM 2931 O O . PHE A 1 378 ? 28.609 -0.557 -8.611 1.00 89.25 378 PHE A O 1
ATOM 2938 N N . VAL A 1 379 ? 26.648 -1.573 -8.201 1.00 87.19 379 VAL A N 1
ATOM 2939 C CA . VAL A 1 379 ? 26.545 -2.238 -9.509 1.00 87.19 379 VAL A CA 1
ATOM 2940 C C . VAL A 1 379 ? 26.613 -1.223 -10.653 1.00 87.19 379 VAL A C 1
ATOM 2942 O O . VAL A 1 379 ? 27.362 -1.396 -11.618 1.00 87.19 379 VAL A O 1
ATOM 2945 N N . LYS A 1 380 ? 25.877 -0.115 -10.536 1.00 83.81 380 LYS A N 1
ATOM 2946 C CA . LYS A 1 380 ? 25.844 0.924 -11.567 1.00 83.81 380 LYS A CA 1
ATOM 2947 C C . LYS A 1 380 ? 27.190 1.629 -11.746 1.00 83.81 380 LYS A C 1
ATOM 2949 O O . LYS A 1 380 ? 27.513 1.989 -12.873 1.00 83.81 380 LYS A O 1
ATOM 2954 N N . THR A 1 381 ? 27.945 1.827 -10.665 1.00 84.00 381 THR A N 1
ATOM 2955 C CA . THR A 1 381 ? 29.195 2.608 -10.675 1.00 84.00 381 THR A CA 1
ATOM 2956 C C . THR A 1 381 ? 30.423 1.759 -11.004 1.00 84.00 381 THR A C 1
ATOM 2958 O O . THR A 1 381 ? 31.339 2.243 -11.657 1.00 84.00 381 THR A O 1
ATOM 2961 N N . GLU A 1 382 ? 30.467 0.501 -10.563 1.00 81.81 382 GLU A N 1
ATOM 2962 C CA . GLU A 1 382 ? 31.680 -0.329 -10.631 1.00 81.81 382 GLU A CA 1
ATOM 2963 C C . GLU A 1 382 ? 31.612 -1.442 -11.687 1.00 81.81 382 GLU A C 1
ATOM 2965 O O . GLU A 1 382 ? 32.655 -1.909 -12.147 1.00 81.81 382 GLU A O 1
ATOM 2970 N N . ILE A 1 383 ? 30.408 -1.883 -12.075 1.00 79.25 383 ILE A N 1
ATOM 2971 C CA . ILE A 1 383 ? 30.221 -3.114 -12.865 1.00 79.25 383 ILE A CA 1
ATOM 2972 C C . ILE A 1 383 ? 29.799 -2.827 -14.313 1.00 79.25 383 ILE A C 1
ATOM 2974 O O . ILE A 1 383 ? 30.302 -3.465 -15.239 1.00 79.25 383 ILE A O 1
ATOM 2978 N N . ASN A 1 384 ? 28.949 -1.824 -14.552 1.00 68.81 384 ASN A N 1
ATOM 2979 C CA . ASN A 1 384 ? 28.407 -1.514 -15.888 1.00 68.81 384 ASN A CA 1
ATOM 2980 C C . ASN A 1 384 ? 29.418 -0.925 -16.904 1.00 68.81 384 ASN A C 1
ATOM 2982 O O . ASN A 1 384 ? 29.020 -0.527 -17.999 1.00 68.81 384 ASN A O 1
ATOM 2986 N N . HIS A 1 385 ? 30.717 -0.875 -16.588 1.00 60.88 385 HIS A N 1
ATOM 2987 C CA . HIS A 1 385 ? 31.742 -0.226 -17.419 1.00 60.88 385 HIS A CA 1
ATOM 2988 C C . HIS A 1 385 ? 32.702 -1.186 -18.151 1.00 60.88 385 HIS A C 1
ATOM 2990 O O . HIS A 1 385 ? 33.519 -0.724 -18.944 1.00 60.88 385 HIS A O 1
ATOM 2996 N N . ASN A 1 386 ? 32.583 -2.508 -17.964 1.00 61.03 386 ASN A N 1
ATOM 2997 C CA . ASN A 1 386 ? 33.607 -3.475 -18.405 1.00 61.03 386 ASN A CA 1
ATOM 2998 C C . ASN A 1 386 ? 33.209 -4.363 -19.605 1.00 61.03 386 ASN A C 1
ATOM 3000 O O . ASN A 1 386 ? 33.769 -5.441 -19.790 1.00 61.03 386 ASN A O 1
ATOM 3004 N N . GLY A 1 387 ? 32.243 -3.947 -20.432 1.00 64.50 387 GLY A N 1
ATOM 3005 C CA . GLY A 1 387 ? 31.773 -4.763 -21.569 1.00 64.50 387 GLY A CA 1
ATOM 3006 C C . GLY A 1 387 ? 30.905 -5.965 -21.166 1.00 64.50 387 GLY A C 1
ATOM 3007 O O . GLY A 1 387 ? 30.633 -6.846 -21.980 1.00 64.50 387 GLY A O 1
ATOM 3008 N N . SER A 1 388 ? 30.456 -5.988 -19.911 1.00 72.50 388 SER A N 1
ATOM 3009 C CA . SER A 1 388 ? 29.469 -6.913 -19.361 1.00 72.50 388 SER A CA 1
ATOM 3010 C C . SER A 1 388 ? 28.233 -6.128 -18.923 1.00 72.50 388 SER A C 1
ATOM 3012 O O . SER A 1 388 ? 28.371 -5.119 -18.229 1.00 72.50 388 SER A O 1
ATOM 3014 N N . LYS A 1 389 ? 27.035 -6.573 -19.314 1.00 74.62 389 LYS A N 1
ATOM 3015 C CA . LYS A 1 389 ? 25.762 -5.956 -18.913 1.00 74.62 389 LYS A CA 1
ATOM 3016 C C . LYS A 1 389 ? 25.121 -6.798 -17.813 1.00 74.62 389 LYS A C 1
ATOM 3018 O O . LYS A 1 389 ? 24.998 -8.015 -17.955 1.00 74.62 389 LYS A O 1
ATOM 3023 N N . VAL A 1 390 ? 24.696 -6.144 -16.737 1.00 79.94 390 VAL A N 1
ATOM 3024 C CA . VAL A 1 390 ? 23.866 -6.771 -15.702 1.00 79.94 390 VAL A CA 1
ATOM 3025 C C . VAL A 1 390 ? 22.435 -6.868 -16.222 1.00 79.94 390 VAL A C 1
ATOM 3027 O O . VAL A 1 390 ? 21.864 -5.864 -16.647 1.00 79.94 390 VAL A O 1
ATOM 3030 N N . LEU A 1 391 ? 21.880 -8.078 -16.231 1.00 72.81 391 LEU A N 1
ATOM 3031 C CA . LEU A 1 391 ? 20.498 -8.337 -16.629 1.00 72.81 391 LEU A CA 1
ATOM 3032 C C . LEU A 1 391 ? 19.544 -8.298 -15.445 1.00 72.81 391 LEU A C 1
ATOM 3034 O O . LEU A 1 391 ? 18.458 -7.738 -15.546 1.00 72.81 391 LEU A O 1
ATOM 3038 N N . LYS A 1 392 ? 19.954 -8.903 -14.331 1.00 75.81 392 LYS A N 1
ATOM 3039 C CA . LYS A 1 392 ? 19.165 -8.970 -13.108 1.00 75.81 392 LYS A CA 1
ATOM 3040 C C . LYS A 1 392 ? 20.096 -8.896 -11.911 1.00 75.81 392 LYS A C 1
ATOM 3042 O O . LYS A 1 392 ? 21.182 -9.475 -11.929 1.00 75.81 392 LYS A O 1
ATOM 3047 N N . MET A 1 393 ? 19.655 -8.172 -10.894 1.00 82.25 393 MET A N 1
ATOM 3048 C CA . MET A 1 393 ? 20.265 -8.169 -9.575 1.00 82.25 393 MET A CA 1
ATOM 3049 C C . MET A 1 393 ? 19.225 -8.689 -8.596 1.00 82.25 393 MET A C 1
ATOM 3051 O O . MET A 1 393 ? 18.100 -8.192 -8.574 1.00 82.25 393 MET A O 1
ATOM 3055 N N . GLU A 1 394 ? 19.617 -9.657 -7.783 1.00 79.44 394 GLU A N 1
ATOM 3056 C CA . GLU A 1 394 ? 18.833 -10.100 -6.641 1.00 79.44 394 GLU A CA 1
ATOM 3057 C C . GLU A 1 394 ? 19.643 -9.888 -5.368 1.00 79.44 394 GLU A C 1
ATOM 3059 O O . GLU A 1 394 ? 20.860 -10.080 -5.331 1.00 79.44 394 GLU A O 1
ATOM 3064 N N . THR A 1 395 ? 18.965 -9.433 -4.322 1.00 80.75 395 THR A N 1
ATOM 3065 C CA . THR A 1 395 ? 19.563 -9.217 -3.012 1.00 80.75 395 THR A CA 1
ATOM 3066 C C . THR A 1 395 ? 18.922 -10.164 -2.016 1.00 80.75 395 THR A C 1
ATOM 3068 O O . THR A 1 395 ? 17.718 -10.121 -1.769 1.00 80.75 395 THR A O 1
ATOM 3071 N N . ILE A 1 396 ? 19.744 -11.026 -1.428 1.00 79.31 396 ILE A N 1
ATOM 3072 C CA . ILE A 1 396 ? 19.320 -11.990 -0.420 1.00 79.31 396 ILE A CA 1
ATOM 3073 C C . ILE A 1 396 ? 19.934 -11.547 0.901 1.00 79.31 396 ILE A C 1
ATOM 3075 O O . ILE A 1 396 ? 21.142 -11.643 1.113 1.00 79.31 396 ILE A O 1
ATOM 3079 N N . THR A 1 397 ? 19.108 -11.023 1.800 1.00 74.06 397 THR A N 1
ATOM 3080 C CA . THR A 1 397 ? 19.560 -10.648 3.142 1.00 74.06 397 THR A CA 1
ATOM 3081 C C . THR A 1 397 ? 19.474 -11.853 4.070 1.00 74.06 397 THR A C 1
ATOM 3083 O O . THR A 1 397 ? 18.372 -12.324 4.352 1.00 74.06 397 THR A O 1
ATOM 3086 N N . GLY A 1 398 ? 20.621 -12.356 4.528 1.00 69.44 398 GLY A N 1
ATOM 3087 C CA . GLY A 1 398 ? 20.713 -13.410 5.539 1.00 69.44 398 GLY A CA 1
ATOM 3088 C C . GLY A 1 398 ? 20.987 -12.853 6.938 1.00 69.44 398 GLY A C 1
ATOM 3089 O O . GLY A 1 398 ? 21.350 -11.689 7.0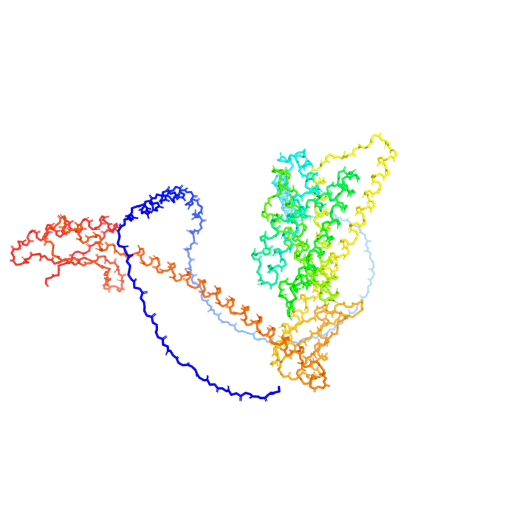98 1.00 69.44 398 GLY A O 1
ATOM 3090 N N . ASP A 1 399 ? 20.865 -13.702 7.962 1.00 67.06 399 ASP A N 1
ATOM 3091 C CA . ASP A 1 399 ? 21.053 -13.300 9.368 1.00 67.06 399 ASP A CA 1
ATOM 3092 C C . ASP A 1 399 ? 22.485 -12.824 9.694 1.00 67.06 399 ASP A C 1
ATOM 3094 O O . ASP A 1 399 ? 22.688 -12.051 10.630 1.00 67.06 399 ASP A O 1
ATOM 3098 N N . SER A 1 400 ? 23.493 -13.285 8.945 1.00 72.50 400 SER A N 1
ATOM 3099 C CA . SER A 1 400 ? 24.915 -12.995 9.204 1.00 72.50 400 SER A CA 1
ATOM 3100 C C . SER A 1 400 ? 25.693 -12.491 7.987 1.00 72.50 400 SER A C 1
ATOM 3102 O O . SER A 1 400 ? 26.646 -11.727 8.151 1.00 72.50 400 SER A O 1
ATOM 3104 N N . ILE A 1 401 ? 25.296 -12.901 6.781 1.00 82.06 401 ILE A N 1
ATOM 3105 C CA . ILE A 1 401 ? 25.913 -12.508 5.513 1.00 82.06 401 ILE A CA 1
ATOM 3106 C C . ILE A 1 401 ? 24.792 -12.168 4.532 1.00 82.06 401 ILE A C 1
ATOM 3108 O O . ILE A 1 401 ? 23.865 -12.956 4.348 1.00 82.06 401 ILE A O 1
ATOM 3112 N N . ASN A 1 402 ? 24.891 -11.003 3.899 1.00 85.81 402 ASN A N 1
ATOM 3113 C CA . ASN A 1 402 ? 24.037 -10.636 2.776 1.00 85.81 402 ASN A CA 1
ATOM 3114 C C . ASN A 1 402 ? 24.676 -11.129 1.477 1.00 85.81 402 ASN A C 1
ATOM 3116 O O . ASN A 1 402 ? 25.897 -11.104 1.334 1.00 85.81 402 ASN A O 1
ATOM 3120 N N . VAL A 1 403 ? 23.872 -11.549 0.512 1.00 86.56 403 VAL A N 1
ATOM 3121 C CA . VAL A 1 403 ? 24.349 -11.995 -0.797 1.00 86.56 403 VAL A CA 1
ATOM 3122 C C . VAL A 1 403 ? 23.758 -11.087 -1.865 1.00 86.56 403 VAL A C 1
ATOM 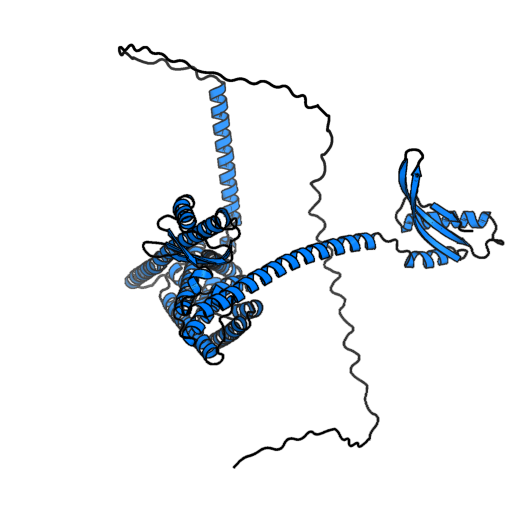3124 O O . VAL A 1 403 ? 22.562 -10.796 -1.856 1.00 86.56 403 VAL A O 1
ATOM 3127 N N . ILE A 1 404 ? 24.612 -10.608 -2.764 1.00 88.00 404 ILE A N 1
ATOM 3128 C CA . ILE A 1 404 ? 24.199 -9.921 -3.988 1.00 88.00 404 ILE A CA 1
ATOM 3129 C C . ILE A 1 404 ? 24.440 -10.899 -5.129 1.00 88.00 404 ILE A C 1
ATOM 3131 O O . ILE A 1 404 ? 25.589 -11.239 -5.412 1.00 88.00 404 ILE A O 1
ATOM 3135 N N . GLU A 1 405 ? 23.367 -11.339 -5.773 1.00 87.00 405 GLU A N 1
ATOM 3136 C CA . GLU A 1 405 ? 23.425 -12.186 -6.957 1.00 87.00 405 GLU A CA 1
ATOM 3137 C C . GLU A 1 405 ? 23.289 -11.326 -8.209 1.00 87.00 405 GLU A C 1
ATOM 3139 O O . GLU A 1 405 ? 22.316 -10.588 -8.386 1.00 87.00 405 GLU A O 1
ATOM 3144 N N . LEU A 1 406 ? 24.284 -11.409 -9.087 1.00 86.31 406 LEU A N 1
ATOM 3145 C CA . LEU A 1 406 ? 24.298 -10.712 -10.364 1.00 86.31 406 LEU A CA 1
ATOM 3146 C C . LEU A 1 406 ? 24.216 -11.707 -11.507 1.00 86.31 406 LEU A C 1
ATOM 3148 O O . LEU A 1 406 ? 25.117 -12.518 -11.708 1.00 86.31 406 LEU A O 1
ATOM 3152 N N . TYR A 1 407 ? 23.171 -11.570 -12.311 1.00 82.25 407 TYR A N 1
ATOM 3153 C CA . TYR A 1 407 ? 22.997 -12.308 -13.552 1.00 82.25 407 TYR A CA 1
ATOM 3154 C C . TYR A 1 407 ? 23.506 -11.428 -14.689 1.00 82.25 407 TYR A C 1
ATOM 3156 O O . TYR A 1 407 ? 22.942 -10.364 -14.966 1.00 82.25 407 TYR A O 1
ATOM 3164 N N . MET A 1 408 ? 24.616 -11.825 -15.310 1.00 80.44 408 MET A N 1
ATOM 3165 C CA . MET A 1 408 ? 25.359 -10.974 -16.241 1.00 80.44 408 MET A CA 1
ATOM 3166 C C . MET A 1 408 ? 25.609 -11.662 -17.585 1.00 80.44 408 MET A C 1
ATOM 3168 O O . MET A 1 408 ? 25.886 -12.856 -17.643 1.00 80.44 408 MET A O 1
ATOM 3172 N N . ILE A 1 409 ? 25.599 -10.876 -18.667 1.00 74.38 409 ILE A N 1
ATOM 3173 C CA . ILE A 1 409 ? 26.010 -11.310 -20.012 1.00 74.38 409 ILE A CA 1
ATOM 3174 C C . ILE A 1 409 ? 27.203 -10.477 -20.484 1.00 74.38 409 ILE A C 1
ATOM 3176 O O . ILE A 1 409 ? 27.281 -9.275 -20.219 1.00 74.38 409 ILE A O 1
ATOM 3180 N N . GLY A 1 410 ? 28.123 -11.106 -21.216 1.00 72.75 410 GLY A N 1
ATOM 3181 C CA . GLY A 1 410 ? 29.240 -10.440 -21.882 1.00 72.75 410 GLY A CA 1
ATOM 3182 C C . GLY A 1 410 ? 30.565 -11.143 -21.620 1.00 72.75 410 GLY A C 1
ATOM 3183 O O . GLY A 1 410 ? 30.634 -12.370 -21.576 1.00 72.75 410 GLY A O 1
ATOM 3184 N N . VAL A 1 411 ? 31.631 -10.360 -21.469 1.00 73.19 411 VAL A N 1
ATOM 3185 C CA . VAL A 1 411 ? 32.976 -10.889 -21.209 1.00 73.19 411 VAL A CA 1
ATOM 3186 C C . VAL A 1 411 ? 33.005 -11.634 -19.865 1.00 73.19 411 VAL A C 1
ATOM 3188 O O . VAL A 1 411 ? 32.449 -11.166 -18.870 1.00 73.19 411 VAL A O 1
ATOM 3191 N N . GLY A 1 412 ? 33.652 -12.805 -19.846 1.00 72.25 412 GLY A N 1
ATOM 3192 C CA . GLY A 1 412 ? 33.829 -13.602 -18.629 1.00 72.25 412 GLY A CA 1
ATOM 3193 C C . GLY A 1 412 ? 34.621 -12.834 -17.569 1.00 72.25 412 GLY A C 1
ATOM 3194 O O . GLY A 1 412 ? 35.652 -12.234 -17.879 1.00 72.25 412 GLY A O 1
ATOM 3195 N N . ILE A 1 413 ? 34.132 -12.837 -16.333 1.00 78.69 413 ILE A N 1
ATOM 3196 C CA . ILE A 1 413 ? 34.727 -12.110 -15.215 1.00 78.69 413 ILE A CA 1
ATOM 3197 C C . ILE A 1 413 ? 35.762 -13.007 -14.542 1.00 78.69 413 ILE A C 1
ATOM 3199 O O . ILE A 1 413 ? 35.441 -14.061 -14.004 1.00 78.69 413 ILE A O 1
ATOM 3203 N N . ASP A 1 414 ? 37.021 -12.574 -14.560 1.00 80.62 414 ASP A N 1
ATOM 3204 C CA . ASP A 1 414 ? 38.094 -13.276 -13.859 1.00 80.62 414 ASP A CA 1
ATOM 3205 C C . ASP A 1 414 ? 37.960 -13.147 -12.328 1.00 80.62 414 ASP A C 1
ATOM 3207 O O . ASP A 1 414 ? 37.524 -12.121 -11.792 1.00 80.62 414 ASP A O 1
ATOM 3211 N N . SER A 1 415 ? 38.424 -14.177 -11.623 1.00 79.19 415 SER A N 1
ATOM 3212 C CA . SER A 1 415 ? 38.490 -14.279 -10.162 1.00 79.19 415 SER A CA 1
ATOM 3213 C C . SER A 1 415 ? 39.152 -13.065 -9.491 1.00 79.19 415 SER A C 1
ATOM 3215 O O . SER A 1 415 ? 38.697 -12.607 -8.441 1.00 79.19 415 SER A O 1
ATOM 3217 N N . LEU A 1 416 ? 40.174 -12.469 -10.120 1.00 80.25 416 LEU A N 1
ATOM 3218 C CA . LEU A 1 416 ? 40.853 -11.270 -9.618 1.00 80.25 416 LEU A CA 1
ATOM 3219 C C . LEU A 1 416 ? 39.968 -10.015 -9.680 1.00 80.25 416 LEU A C 1
ATOM 3221 O O . LEU A 1 416 ? 40.104 -9.102 -8.862 1.00 80.25 416 LEU A O 1
ATOM 3225 N N . THR A 1 417 ? 39.085 -9.928 -10.673 1.00 82.38 417 THR A N 1
ATOM 3226 C CA . THR A 1 417 ? 38.121 -8.826 -10.799 1.00 82.38 417 THR A CA 1
ATOM 3227 C C . THR A 1 417 ? 37.012 -8.979 -9.764 1.00 82.38 417 THR A C 1
ATOM 3229 O O . THR A 1 417 ? 36.690 -8.008 -9.081 1.00 82.38 417 THR A O 1
ATOM 3232 N N . LEU A 1 418 ? 36.519 -10.204 -9.557 1.00 83.69 418 LEU A N 1
ATOM 3233 C CA . LEU A 1 418 ? 35.524 -10.507 -8.527 1.00 83.69 418 LEU A CA 1
ATOM 3234 C C . LEU A 1 418 ? 36.059 -10.228 -7.112 1.00 83.69 418 LEU A C 1
ATOM 3236 O O . LEU A 1 418 ? 35.384 -9.583 -6.314 1.00 83.69 418 LEU A O 1
ATOM 3240 N N . ALA A 1 419 ? 37.316 -10.585 -6.825 1.00 83.50 419 ALA A N 1
ATOM 3241 C CA . ALA A 1 419 ? 37.973 -10.242 -5.562 1.00 83.50 419 ALA A CA 1
ATOM 3242 C C . ALA A 1 419 ? 38.135 -8.721 -5.366 1.00 83.50 419 ALA A C 1
ATOM 3244 O O . ALA A 1 419 ? 37.995 -8.214 -4.250 1.00 83.50 419 ALA A O 1
ATOM 3245 N N . ARG A 1 420 ? 38.407 -7.961 -6.437 1.00 85.38 420 ARG A N 1
ATOM 3246 C CA . ARG A 1 420 ? 38.468 -6.489 -6.382 1.00 85.38 420 ARG A CA 1
ATOM 3247 C C . ARG A 1 420 ? 37.104 -5.876 -6.079 1.00 85.38 420 ARG A C 1
ATOM 3249 O O . ARG A 1 420 ? 37.017 -5.008 -5.214 1.00 85.38 420 ARG A O 1
ATOM 3256 N N . TRP A 1 421 ? 36.053 -6.340 -6.744 1.00 86.25 421 TRP A N 1
ATOM 3257 C CA . TRP A 1 421 ? 34.682 -5.910 -6.474 1.00 86.25 421 TRP A CA 1
ATOM 3258 C C . TRP A 1 421 ? 34.248 -6.241 -5.048 1.00 86.25 421 TRP A C 1
ATOM 3260 O O . TRP A 1 421 ? 33.733 -5.364 -4.362 1.00 86.25 421 TRP A O 1
ATOM 3270 N N . ASN A 1 422 ? 34.555 -7.446 -4.562 1.00 85.50 422 ASN A N 1
ATOM 3271 C CA . ASN A 1 422 ? 34.222 -7.856 -3.200 1.00 85.50 422 ASN A CA 1
ATOM 3272 C C . ASN A 1 422 ? 34.927 -6.991 -2.137 1.00 85.50 422 ASN A C 1
ATOM 3274 O O . ASN A 1 422 ? 34.327 -6.642 -1.127 1.00 85.50 422 ASN A O 1
ATOM 3278 N N . ASN A 1 423 ? 36.174 -6.568 -2.381 1.00 85.50 423 ASN A N 1
ATOM 3279 C CA . ASN A 1 423 ? 36.867 -5.624 -1.493 1.00 85.50 423 ASN A CA 1
ATOM 3280 C C . ASN A 1 423 ? 36.220 -4.227 -1.495 1.00 85.50 423 ASN A C 1
ATOM 3282 O O . ASN A 1 423 ? 36.111 -3.601 -0.441 1.00 85.50 423 ASN A O 1
ATOM 3286 N N . LYS A 1 424 ? 35.745 -3.759 -2.657 1.00 86.06 424 LYS A N 1
ATOM 3287 C CA . LYS A 1 424 ? 35.076 -2.456 -2.801 1.00 86.06 424 LYS A CA 1
ATOM 3288 C C . LYS A 1 424 ? 33.677 -2.396 -2.181 1.00 86.06 424 LYS A C 1
ATOM 3290 O O . LYS A 1 424 ? 33.191 -1.297 -1.935 1.00 86.06 424 LYS A O 1
ATOM 3295 N N . LEU A 1 425 ? 33.032 -3.527 -1.875 1.00 85.69 425 LEU A N 1
ATOM 3296 C CA . LEU A 1 425 ? 31.722 -3.541 -1.197 1.00 85.69 425 LEU A CA 1
ATOM 3297 C C . LEU A 1 425 ? 31.741 -2.753 0.125 1.00 85.69 425 LEU A C 1
ATOM 3299 O O . LEU A 1 425 ? 30.779 -2.057 0.463 1.00 85.69 425 LEU A O 1
ATOM 3303 N N . SER A 1 426 ? 32.869 -2.788 0.840 1.00 82.94 426 SER A N 1
ATOM 3304 C CA . SER A 1 426 ? 33.050 -2.053 2.098 1.00 82.94 426 SER A CA 1
ATOM 3305 C C . SER A 1 426 ? 32.904 -0.534 1.933 1.00 82.94 426 SER A C 1
ATOM 3307 O O . SER A 1 426 ? 32.368 0.123 2.829 1.00 82.94 426 SER A O 1
ATOM 3309 N N . ASP A 1 427 ? 33.301 0.017 0.781 1.00 85.62 427 ASP A N 1
ATOM 3310 C CA . ASP A 1 427 ? 33.237 1.457 0.489 1.00 85.62 427 ASP A CA 1
ATOM 3311 C C . ASP A 1 427 ? 31.787 1.948 0.326 1.00 85.62 427 ASP A C 1
ATOM 3313 O O . ASP A 1 427 ? 31.473 3.110 0.596 1.00 85.62 427 ASP A O 1
ATOM 3317 N N . TYR A 1 428 ? 30.875 1.045 -0.045 1.00 84.62 428 TYR A N 1
ATOM 3318 C CA . TYR A 1 428 ? 29.448 1.314 -0.249 1.00 84.62 428 TYR A CA 1
ATOM 3319 C C . TYR A 1 428 ? 28.597 0.964 0.980 1.00 84.62 428 TYR A C 1
ATOM 3321 O O . TYR A 1 428 ? 27.379 0.859 0.889 1.00 84.62 428 TYR A O 1
ATOM 3329 N N . LYS A 1 429 ? 29.218 0.797 2.159 1.00 84.12 429 LYS A N 1
ATOM 3330 C CA . LYS A 1 429 ? 28.544 0.366 3.402 1.00 84.12 429 LYS A CA 1
ATOM 3331 C C . LYS A 1 429 ? 27.879 -1.018 3.287 1.00 84.12 429 LYS A C 1
ATOM 3333 O O . LYS A 1 429 ? 27.035 -1.351 4.115 1.00 84.12 429 LYS A O 1
ATOM 3338 N N . LEU A 1 430 ? 28.292 -1.839 2.318 1.00 83.56 430 LEU A N 1
ATOM 3339 C CA . LEU A 1 430 ? 27.844 -3.222 2.123 1.00 83.56 430 LEU A CA 1
ATOM 3340 C C . LEU A 1 430 ? 28.778 -4.174 2.888 1.00 83.56 430 LEU A C 1
ATOM 3342 O O . LEU A 1 430 ? 29.423 -5.055 2.322 1.00 83.56 430 LEU A O 1
ATOM 3346 N N . GLN A 1 431 ? 28.908 -3.956 4.198 1.00 79.00 431 GLN A N 1
ATOM 3347 C CA . GLN A 1 431 ? 29.701 -4.838 5.060 1.00 79.00 431 GLN A CA 1
ATOM 3348 C C . GLN A 1 431 ? 29.008 -6.201 5.195 1.00 79.00 431 GLN A C 1
ATOM 3350 O O . GLN A 1 431 ? 27.787 -6.292 5.066 1.00 79.00 431 GLN A O 1
ATOM 3355 N N . ASN A 1 432 ? 29.782 -7.264 5.438 1.00 82.75 432 ASN A N 1
ATOM 3356 C CA . ASN A 1 432 ? 29.284 -8.646 5.516 1.00 82.75 432 ASN A CA 1
ATOM 3357 C C . ASN A 1 432 ? 28.449 -9.053 4.293 1.00 82.75 432 ASN A C 1
ATOM 3359 O O . ASN A 1 432 ? 27.411 -9.697 4.426 1.00 82.75 432 ASN A O 1
ATOM 3363 N N . THR A 1 433 ? 28.879 -8.629 3.105 1.00 85.38 433 THR A N 1
ATOM 3364 C CA . THR A 1 433 ? 28.185 -8.928 1.853 1.00 85.38 433 THR A CA 1
ATOM 3365 C C . THR A 1 433 ? 29.083 -9.752 0.944 1.00 85.38 433 THR A C 1
ATOM 3367 O O . THR A 1 433 ? 30.265 -9.443 0.802 1.00 85.38 433 THR A O 1
ATOM 3370 N N . MET A 1 434 ? 28.526 -10.803 0.352 1.00 84.75 434 MET A N 1
ATOM 3371 C CA . MET A 1 434 ? 29.192 -11.643 -0.633 1.00 84.75 434 MET A CA 1
ATOM 3372 C C . MET A 1 434 ? 28.581 -11.391 -2.009 1.00 84.75 434 MET A C 1
ATOM 3374 O O . MET A 1 434 ? 27.361 -11.378 -2.163 1.00 84.75 434 MET A O 1
ATOM 3378 N N . LEU A 1 435 ? 29.436 -11.175 -3.006 1.00 86.19 435 LEU A N 1
ATOM 3379 C CA . LEU A 1 435 ? 29.015 -11.007 -4.392 1.00 86.19 435 LEU A CA 1
ATOM 3380 C C . LEU A 1 435 ? 29.085 -12.348 -5.129 1.00 86.19 435 LEU A C 1
ATOM 3382 O O . LEU A 1 435 ? 30.175 -12.889 -5.316 1.00 86.19 435 LEU A O 1
ATOM 3386 N N . HIS A 1 436 ? 27.940 -12.854 -5.575 1.00 86.12 436 HIS A N 1
ATOM 3387 C CA . HIS A 1 436 ? 27.843 -14.003 -6.471 1.00 86.12 436 HIS A CA 1
ATOM 3388 C C . HIS A 1 436 ? 27.506 -13.520 -7.876 1.00 86.12 436 HIS A C 1
ATOM 3390 O O . HIS A 1 436 ? 26.578 -12.738 -8.072 1.00 86.12 436 HIS A O 1
ATOM 3396 N N . VAL A 1 437 ? 28.274 -13.971 -8.863 1.00 85.12 437 VAL A N 1
ATOM 3397 C CA . VAL A 1 437 ? 28.070 -13.590 -10.259 1.00 85.12 437 VAL A CA 1
ATOM 3398 C C . VAL A 1 437 ? 27.810 -14.846 -11.073 1.00 85.12 437 VAL A C 1
ATOM 3400 O O . VAL A 1 437 ? 28.649 -15.739 -11.110 1.00 85.12 437 VAL A O 1
ATOM 3403 N N . TYR A 1 438 ? 26.661 -14.887 -11.737 1.00 81.69 438 TYR A N 1
ATOM 3404 C CA . TYR A 1 438 ? 26.260 -15.956 -12.640 1.00 81.69 438 TYR A CA 1
ATOM 3405 C C . TYR A 1 438 ? 26.450 -15.493 -14.088 1.00 81.69 438 TYR A C 1
ATOM 3407 O O . TYR A 1 438 ? 25.914 -14.456 -14.497 1.00 81.69 438 TYR A O 1
ATOM 3415 N N . GLN A 1 439 ? 27.229 -16.255 -14.865 1.00 75.50 439 GLN A N 1
ATOM 3416 C CA . GLN A 1 439 ? 27.509 -15.993 -16.280 1.00 75.50 439 GLN A CA 1
ATOM 3417 C C . GLN A 1 439 ? 27.336 -17.254 -17.135 1.00 75.50 439 GLN A C 1
ATOM 3419 O O . GLN A 1 439 ? 27.543 -18.369 -16.668 1.00 75.50 439 GLN A O 1
ATOM 3424 N N . ASP A 1 440 ? 27.052 -17.050 -18.423 1.00 63.53 440 ASP A N 1
ATOM 3425 C CA . ASP A 1 440 ? 26.800 -18.068 -19.462 1.00 63.53 440 ASP A CA 1
ATOM 3426 C C . ASP A 1 440 ? 27.755 -19.290 -19.442 1.00 63.53 440 ASP A C 1
ATOM 3428 O O . ASP A 1 440 ? 27.339 -20.431 -19.641 1.00 63.53 440 ASP A O 1
ATOM 3432 N N . LYS A 1 441 ? 29.042 -19.086 -19.119 1.00 58.69 441 LYS A N 1
ATOM 3433 C CA . LYS A 1 441 ? 30.053 -20.162 -19.101 1.00 58.69 441 LYS A CA 1
ATOM 3434 C C . LYS A 1 441 ? 29.934 -21.137 -17.925 1.00 58.69 441 LYS A C 1
ATOM 3436 O O . LYS A 1 441 ? 30.243 -22.310 -18.112 1.00 58.69 441 LYS A O 1
ATOM 3441 N N . ASP A 1 442 ? 29.473 -20.691 -16.758 1.00 54.22 442 ASP A N 1
ATOM 3442 C CA . ASP A 1 442 ? 29.327 -21.545 -15.565 1.00 54.22 442 ASP A CA 1
ATOM 3443 C C . ASP A 1 442 ? 28.013 -22.355 -15.581 1.00 54.22 442 ASP A C 1
ATOM 3445 O O . ASP A 1 442 ? 27.833 -23.287 -14.799 1.00 54.22 442 ASP A O 1
ATOM 3449 N N . LEU A 1 443 ? 27.099 -22.036 -16.507 1.00 50.31 443 LEU A N 1
ATOM 3450 C CA . LEU A 1 443 ? 25.780 -22.665 -16.650 1.00 50.31 443 LEU A CA 1
ATOM 3451 C C . LEU A 1 443 ? 25.715 -23.784 -17.703 1.00 50.31 443 LEU A C 1
ATOM 3453 O O . LEU A 1 443 ? 24.689 -24.449 -17.831 1.00 50.31 443 LEU A O 1
ATOM 3457 N N . SER A 1 444 ? 26.805 -24.037 -18.433 1.00 52.19 444 SER A N 1
ATOM 3458 C CA . SER A 1 444 ? 26.873 -25.109 -19.444 1.00 52.19 444 SER A CA 1
ATOM 3459 C C . SER A 1 444 ? 26.992 -26.523 -18.842 1.00 52.19 444 SER A C 1
ATOM 3461 O O . SER A 1 444 ? 27.013 -27.507 -19.579 1.00 52.19 444 SER A O 1
ATOM 3463 N N . SER A 1 445 ? 27.088 -26.644 -17.513 1.00 54.03 445 SER A N 1
ATOM 3464 C CA . SER A 1 445 ? 27.344 -27.903 -16.796 1.00 54.03 445 SER A CA 1
ATOM 3465 C C . SER A 1 445 ? 26.189 -28.418 -15.918 1.00 54.03 445 SER A C 1
ATOM 3467 O O . SER A 1 445 ? 26.398 -29.377 -15.177 1.00 54.03 445 SER A O 1
ATOM 3469 N N . GLY A 1 446 ? 24.974 -27.856 -15.988 1.00 52.22 446 GLY A N 1
ATOM 3470 C CA . GLY A 1 446 ? 23.841 -28.363 -15.195 1.00 52.22 446 GLY A CA 1
ATOM 3471 C C . GLY A 1 446 ? 22.456 -27.833 -15.586 1.00 52.22 446 GLY A C 1
ATOM 3472 O O . GLY A 1 446 ? 22.347 -26.847 -16.305 1.00 52.22 446 GLY A O 1
ATOM 3473 N N . ASP A 1 447 ? 21.426 -28.499 -15.048 1.00 51.97 447 ASP A N 1
ATOM 3474 C CA . ASP A 1 447 ? 19.953 -28.406 -15.230 1.00 51.97 447 ASP A CA 1
ATOM 3475 C C . ASP A 1 447 ? 19.311 -26.993 -15.122 1.00 51.97 447 ASP A C 1
ATOM 3477 O O . ASP A 1 447 ? 18.097 -26.837 -15.189 1.00 51.97 447 ASP A O 1
ATOM 3481 N N . LEU A 1 448 ? 20.117 -25.938 -14.958 1.00 52.56 448 LEU A N 1
ATOM 3482 C CA . LEU A 1 448 ? 19.712 -24.539 -14.751 1.00 52.56 448 LEU A CA 1
ATOM 3483 C C . LEU A 1 448 ? 19.594 -23.720 -16.052 1.00 52.56 448 LEU A C 1
ATOM 3485 O O . LEU A 1 448 ? 19.303 -22.522 -16.017 1.00 52.56 448 LEU A O 1
ATOM 3489 N N . SER A 1 449 ? 19.847 -24.336 -17.210 1.00 56.12 449 SER A N 1
ATOM 3490 C CA . SER A 1 449 ? 19.883 -23.648 -18.508 1.00 56.12 449 SER A CA 1
ATOM 3491 C C . SER A 1 449 ? 18.509 -23.097 -18.928 1.00 56.12 449 SER A C 1
ATOM 3493 O O . SER A 1 449 ? 18.438 -22.037 -19.550 1.00 56.12 449 SER A O 1
ATOM 3495 N N . GLY A 1 450 ? 17.419 -23.784 -18.559 1.00 57.62 450 GLY A N 1
ATOM 3496 C CA . GLY A 1 450 ? 16.048 -23.397 -18.920 1.00 57.62 450 GLY A CA 1
ATOM 3497 C C . GLY A 1 450 ? 15.539 -22.153 -18.182 1.00 57.62 450 GLY A C 1
ATOM 3498 O O . GLY A 1 450 ? 14.922 -21.278 -18.794 1.00 57.62 450 GLY A O 1
ATOM 3499 N N . ASP A 1 451 ? 15.859 -22.026 -16.893 1.00 57.62 451 ASP A N 1
ATOM 3500 C CA . ASP A 1 451 ? 15.418 -20.894 -16.072 1.00 57.62 451 ASP A CA 1
ATOM 3501 C C . ASP A 1 451 ? 16.144 -19.603 -16.455 1.00 57.62 451 ASP A C 1
ATOM 3503 O O . ASP A 1 451 ? 15.518 -18.542 -16.531 1.00 57.62 451 ASP A O 1
ATOM 3507 N N . LEU A 1 452 ? 17.442 -19.674 -16.789 1.00 57.38 452 LEU A N 1
ATOM 3508 C CA . LEU A 1 452 ? 18.168 -18.492 -17.249 1.00 57.38 452 LEU A CA 1
ATOM 3509 C C . LEU A 1 452 ? 17.686 -18.039 -18.632 1.00 57.38 452 LEU A C 1
ATOM 3511 O O . LEU A 1 452 ? 17.539 -16.841 -18.835 1.00 57.38 452 LEU A O 1
ATOM 3515 N N . GLU A 1 453 ? 17.373 -18.941 -19.567 1.00 58.59 453 GLU A N 1
ATOM 3516 C CA . GLU A 1 453 ? 16.808 -18.540 -20.864 1.00 58.59 453 GLU A CA 1
ATOM 3517 C C . GLU A 1 453 ? 15.486 -17.777 -20.686 1.00 58.59 453 GLU A C 1
ATOM 3519 O O . GLU A 1 453 ? 15.272 -16.737 -21.316 1.00 58.59 453 GLU A O 1
ATOM 3524 N N . HIS A 1 454 ? 14.622 -18.246 -19.782 1.00 59.78 454 HIS A N 1
ATOM 3525 C CA . HIS A 1 454 ? 13.372 -17.570 -19.456 1.00 59.78 454 HIS A CA 1
ATOM 3526 C C . HIS A 1 454 ? 13.604 -16.218 -18.758 1.00 59.78 454 HIS A C 1
ATOM 3528 O O . HIS A 1 454 ? 12.963 -15.229 -19.115 1.00 59.78 454 HIS A O 1
ATOM 3534 N N . ILE A 1 455 ? 14.547 -16.130 -17.813 1.00 60.75 455 ILE A N 1
ATOM 3535 C CA . ILE A 1 455 ? 14.904 -14.881 -17.114 1.00 60.75 455 ILE A CA 1
ATOM 3536 C C . ILE A 1 455 ? 15.557 -13.873 -18.068 1.00 60.75 455 ILE A C 1
ATOM 3538 O O . ILE A 1 455 ? 15.236 -12.689 -18.020 1.00 60.75 455 ILE A O 1
ATOM 3542 N N . VAL A 1 456 ? 16.431 -14.326 -18.968 1.00 61.06 456 VAL A N 1
ATOM 3543 C CA . VAL A 1 456 ? 17.086 -13.503 -19.992 1.00 61.06 456 VAL A CA 1
ATOM 3544 C C . VAL A 1 456 ? 16.048 -12.992 -20.985 1.00 61.06 456 VAL A C 1
ATOM 3546 O O . VAL A 1 456 ? 16.018 -11.794 -21.259 1.00 61.06 456 VAL A O 1
ATOM 3549 N N . LYS A 1 457 ? 15.152 -13.857 -21.481 1.00 62.06 457 LYS A N 1
ATOM 3550 C CA . LYS A 1 457 ? 14.047 -13.441 -22.357 1.00 62.06 457 LYS A CA 1
ATOM 3551 C C . LYS A 1 457 ? 13.143 -12.435 -21.653 1.00 62.06 457 LYS A C 1
ATOM 3553 O O . LYS A 1 457 ? 12.907 -11.369 -22.205 1.00 62.06 457 LYS A O 1
ATOM 3558 N N . THR A 1 458 ? 12.703 -12.725 -20.432 1.00 62.25 458 THR A N 1
ATOM 3559 C CA . THR A 1 458 ? 11.792 -11.850 -19.679 1.00 62.25 458 THR A CA 1
ATOM 3560 C C . THR A 1 458 ? 12.446 -10.510 -19.342 1.00 62.25 458 THR A C 1
ATOM 3562 O O . THR A 1 458 ? 11.859 -9.470 -19.616 1.00 62.25 458 THR A O 1
ATOM 3565 N N . GLY A 1 459 ? 13.686 -10.508 -18.843 1.00 61.97 459 GLY A N 1
ATOM 3566 C CA . GLY A 1 459 ? 14.408 -9.288 -18.470 1.00 61.97 459 GLY A CA 1
ATOM 3567 C C . GLY A 1 459 ? 14.797 -8.416 -19.667 1.00 61.97 459 GLY A C 1
ATOM 3568 O O . GLY A 1 459 ? 14.691 -7.194 -19.595 1.00 61.97 459 GLY A O 1
ATOM 3569 N N . ILE A 1 460 ? 15.195 -9.013 -20.800 1.00 68.44 460 ILE A N 1
ATOM 3570 C CA . ILE A 1 460 ? 15.447 -8.258 -22.040 1.00 68.44 460 ILE A CA 1
ATOM 3571 C C . ILE A 1 460 ? 14.143 -7.670 -22.577 1.00 68.44 460 ILE A C 1
ATOM 3573 O O . ILE A 1 460 ? 14.129 -6.514 -22.996 1.00 68.44 460 ILE A O 1
ATOM 3577 N N . ILE A 1 461 ? 13.057 -8.446 -22.568 1.00 70.62 461 ILE A N 1
ATOM 3578 C CA . ILE A 1 461 ? 11.742 -7.992 -23.021 1.00 70.62 461 ILE A CA 1
ATOM 3579 C C . ILE A 1 461 ? 11.246 -6.841 -22.138 1.00 70.62 461 ILE A C 1
ATOM 3581 O O . ILE A 1 461 ? 10.815 -5.826 -22.674 1.00 70.62 461 ILE A O 1
ATOM 3585 N N . GLU A 1 462 ? 11.364 -6.943 -20.815 1.00 68.00 462 GLU A N 1
ATOM 3586 C CA . GLU A 1 462 ? 10.968 -5.890 -19.875 1.00 68.00 462 GLU A CA 1
ATOM 3587 C C . GLU A 1 462 ? 11.808 -4.611 -20.039 1.00 68.00 462 GLU A C 1
ATOM 3589 O O . GLU A 1 462 ? 11.246 -3.518 -20.127 1.00 68.00 462 GLU A O 1
ATOM 3594 N N . ASP A 1 463 ? 13.137 -4.721 -20.174 1.00 68.31 463 ASP A N 1
ATOM 3595 C CA . ASP A 1 463 ? 14.020 -3.565 -20.414 1.00 68.31 463 ASP A CA 1
ATOM 3596 C C . ASP A 1 463 ? 13.737 -2.918 -21.787 1.00 68.31 463 ASP A C 1
ATOM 3598 O O . ASP A 1 463 ? 13.745 -1.691 -21.911 1.00 68.31 463 ASP A O 1
ATOM 3602 N N . LEU A 1 464 ? 13.415 -3.717 -22.815 1.00 70.38 464 LEU A N 1
ATOM 3603 C CA . LEU A 1 464 ? 12.978 -3.226 -24.128 1.00 70.38 464 LEU A CA 1
ATOM 3604 C C . LEU A 1 464 ? 11.618 -2.529 -24.061 1.00 70.38 464 LEU A C 1
ATOM 3606 O O . LEU A 1 464 ? 11.472 -1.459 -24.649 1.00 70.38 464 LEU A O 1
ATOM 3610 N N . TYR A 1 465 ? 10.637 -3.097 -23.354 1.00 71.25 465 TYR A N 1
ATOM 3611 C CA . TYR A 1 465 ? 9.327 -2.471 -23.165 1.00 71.25 465 TYR A CA 1
ATOM 3612 C C . TYR A 1 465 ? 9.461 -1.143 -22.429 1.00 71.25 465 TYR A C 1
ATOM 3614 O O . TYR A 1 465 ? 8.946 -0.138 -22.915 1.00 71.25 465 TYR A O 1
ATOM 3622 N N . ARG A 1 466 ? 10.212 -1.106 -21.320 1.00 75.50 466 ARG A N 1
ATOM 3623 C CA . ARG A 1 466 ? 10.436 0.123 -20.550 1.00 75.50 466 ARG A CA 1
ATOM 3624 C C . ARG A 1 466 ? 11.107 1.195 -21.402 1.00 75.50 466 ARG A C 1
ATOM 3626 O O . ARG A 1 466 ? 10.624 2.318 -21.472 1.00 75.50 466 ARG A O 1
ATOM 3633 N N . LYS A 1 467 ? 12.172 0.833 -22.120 1.00 74.44 467 LYS A N 1
ATOM 3634 C CA . LYS A 1 467 ? 12.894 1.772 -22.984 1.00 74.44 467 LYS A CA 1
ATOM 3635 C C . LYS A 1 467 ? 12.039 2.274 -24.148 1.00 74.44 467 LYS A C 1
ATOM 3637 O O . LYS A 1 467 ? 12.094 3.458 -24.465 1.00 74.44 467 LYS A O 1
ATOM 3642 N N . ASN A 1 468 ? 11.238 1.403 -24.762 1.00 78.69 468 ASN A N 1
ATOM 3643 C CA . ASN A 1 468 ? 10.283 1.811 -25.791 1.00 78.69 468 ASN A CA 1
ATOM 3644 C C . ASN A 1 468 ? 9.223 2.763 -25.232 1.00 78.69 468 ASN A C 1
ATOM 3646 O O . ASN A 1 468 ? 8.840 3.699 -25.925 1.00 78.69 468 ASN A O 1
ATOM 3650 N N . GLN A 1 469 ? 8.760 2.542 -24.000 1.00 81.38 469 GLN A N 1
ATOM 3651 C CA . GLN A 1 469 ? 7.766 3.394 -23.356 1.00 81.38 469 GLN A CA 1
ATOM 3652 C C . GLN A 1 469 ? 8.339 4.776 -23.009 1.00 81.38 469 GLN A C 1
ATOM 3654 O O . GLN A 1 469 ? 7.723 5.780 -23.359 1.00 81.38 469 GLN A O 1
ATOM 3659 N N . ASP A 1 470 ? 9.555 4.835 -22.456 1.00 80.88 470 ASP A N 1
ATOM 3660 C CA . ASP A 1 470 ? 10.287 6.089 -22.216 1.00 80.88 470 ASP A CA 1
ATOM 3661 C C . ASP A 1 470 ? 10.523 6.868 -23.534 1.00 80.88 470 ASP A C 1
ATOM 3663 O O . ASP A 1 470 ? 10.392 8.098 -23.601 1.00 80.88 470 ASP A O 1
ATOM 3667 N N . GLU A 1 471 ? 10.853 6.156 -24.619 1.00 85.25 471 GLU A N 1
ATOM 3668 C CA . GLU A 1 471 ? 11.032 6.753 -25.946 1.00 85.25 471 GLU A CA 1
ATOM 3669 C C . GLU A 1 471 ? 9.705 7.263 -26.529 1.00 85.25 471 GLU A C 1
ATOM 3671 O O . GLU A 1 471 ? 9.674 8.340 -27.133 1.00 85.25 471 GLU A O 1
ATOM 3676 N N . LEU A 1 472 ? 8.604 6.530 -26.318 1.00 87.31 472 LEU A N 1
ATOM 3677 C CA . LEU A 1 472 ? 7.260 6.954 -26.710 1.00 87.31 472 LEU A CA 1
ATOM 3678 C C . LEU A 1 472 ? 6.856 8.238 -25.987 1.00 87.31 472 LEU A C 1
ATOM 3680 O O . LEU A 1 472 ? 6.423 9.185 -26.636 1.00 87.31 472 LEU A O 1
ATOM 3684 N N . GLU A 1 473 ? 7.051 8.306 -24.668 1.00 85.94 473 GLU A N 1
ATOM 3685 C CA . GLU A 1 473 ? 6.714 9.495 -23.880 1.00 85.94 473 GLU A CA 1
ATOM 3686 C C . GLU A 1 473 ? 7.500 10.724 -24.342 1.00 85.94 473 GLU A C 1
ATOM 3688 O O . GLU A 1 473 ? 6.942 11.818 -24.472 1.00 85.94 473 GLU A O 1
ATOM 3693 N N . THR A 1 474 ? 8.787 10.544 -24.643 1.00 91.12 474 THR A N 1
ATOM 3694 C CA . THR A 1 474 ? 9.643 11.612 -25.173 1.00 91.12 474 THR A CA 1
ATOM 3695 C C . THR A 1 474 ? 9.143 12.092 -26.540 1.00 91.12 474 THR A C 1
ATOM 3697 O O . THR A 1 474 ? 9.035 13.299 -26.783 1.00 91.12 474 THR A O 1
ATOM 3700 N N . LYS A 1 475 ? 8.778 11.161 -27.430 1.00 89.06 475 LYS A N 1
ATOM 3701 C CA . LYS A 1 475 ? 8.195 11.478 -28.742 1.00 89.06 475 LYS A CA 1
ATOM 3702 C C . LYS A 1 475 ? 6.846 12.183 -28.611 1.00 89.06 475 LYS A C 1
ATOM 3704 O O . LYS A 1 475 ? 6.636 13.185 -29.286 1.00 89.06 475 LYS A O 1
ATOM 3709 N N . ASP A 1 476 ? 5.977 11.749 -27.705 1.00 92.00 476 ASP A N 1
ATOM 3710 C CA . ASP A 1 476 ? 4.683 12.389 -27.442 1.00 92.00 476 ASP A CA 1
ATOM 3711 C C . ASP A 1 476 ? 4.840 13.817 -26.912 1.00 92.00 476 ASP A C 1
ATOM 3713 O O . ASP A 1 476 ? 4.088 14.719 -27.290 1.00 92.00 476 ASP A O 1
ATOM 3717 N N . GLN A 1 477 ? 5.833 14.064 -26.053 1.00 91.31 477 GLN A N 1
ATOM 3718 C CA . GLN A 1 477 ? 6.171 15.421 -25.619 1.00 91.31 477 GLN A CA 1
ATOM 3719 C C . GLN A 1 477 ? 6.606 16.295 -26.802 1.00 91.31 477 GLN A C 1
ATOM 3721 O O . GLN A 1 477 ? 6.158 17.440 -26.911 1.00 91.31 477 GLN A O 1
ATOM 3726 N N . GLN A 1 478 ? 7.423 15.756 -27.709 1.00 92.62 478 GLN A N 1
ATOM 3727 C CA . GLN A 1 478 ? 7.866 16.466 -28.907 1.00 92.62 478 GLN A CA 1
ATOM 3728 C C . GLN A 1 478 ? 6.714 16.725 -29.888 1.00 92.62 478 GLN A C 1
ATOM 3730 O O . GLN A 1 478 ? 6.616 17.826 -30.428 1.00 92.62 478 GLN A O 1
ATOM 3735 N N . ILE A 1 479 ? 5.807 15.762 -30.072 1.00 93.44 479 ILE A N 1
ATOM 3736 C CA . ILE A 1 479 ? 4.595 15.926 -30.885 1.00 93.44 479 ILE A CA 1
ATOM 3737 C C . ILE A 1 479 ? 3.731 17.046 -30.307 1.00 93.44 479 ILE A C 1
ATOM 3739 O O . ILE A 1 479 ? 3.411 17.989 -31.025 1.00 93.44 479 ILE A O 1
ATOM 3743 N N . ARG A 1 480 ? 3.442 17.026 -28.998 1.00 92.12 480 ARG A N 1
ATOM 3744 C CA . ARG A 1 480 ? 2.665 18.096 -28.345 1.00 92.12 480 ARG A CA 1
ATOM 3745 C C . ARG A 1 480 ? 3.323 19.468 -28.487 1.00 92.12 480 ARG A C 1
ATOM 3747 O O . ARG A 1 480 ? 2.626 20.472 -28.641 1.00 92.12 480 ARG A O 1
ATOM 3754 N N . PHE A 1 481 ? 4.652 19.536 -28.417 1.00 92.12 481 PHE A N 1
ATOM 3755 C CA . PHE A 1 481 ? 5.390 20.774 -28.660 1.00 92.12 481 PHE A CA 1
ATOM 3756 C C . PHE A 1 481 ? 5.198 21.264 -30.102 1.00 92.12 481 PHE A C 1
ATOM 3758 O O . PHE A 1 481 ? 4.785 22.405 -30.304 1.00 92.12 481 PHE A O 1
ATOM 3765 N N . LEU A 1 482 ? 5.409 20.393 -31.094 1.00 91.00 482 LEU A N 1
ATOM 3766 C CA . LEU A 1 482 ? 5.231 20.714 -32.512 1.00 91.00 482 LEU A CA 1
ATOM 3767 C C . LEU A 1 482 ? 3.789 21.124 -32.837 1.00 91.00 482 LEU A C 1
ATOM 3769 O O . LEU A 1 482 ? 3.580 22.098 -33.557 1.00 91.00 482 LEU A O 1
ATOM 3773 N N . GLU A 1 483 ? 2.793 20.439 -32.279 1.00 88.44 483 GLU A N 1
ATOM 3774 C CA . GLU A 1 483 ? 1.378 20.784 -32.438 1.00 88.44 483 GLU A CA 1
ATOM 3775 C C . GLU A 1 483 ? 1.070 22.181 -31.899 1.00 88.44 483 GLU A C 1
ATOM 3777 O O . GLU A 1 483 ? 0.399 22.959 -32.578 1.00 88.44 483 GLU A O 1
ATOM 3782 N N . ARG A 1 484 ? 1.599 22.544 -30.721 1.00 85.25 484 ARG A N 1
ATOM 3783 C CA . ARG A 1 484 ? 1.458 23.905 -30.176 1.00 85.25 484 ARG A CA 1
ATOM 3784 C C . ARG A 1 484 ? 2.126 24.943 -31.072 1.00 85.25 484 ARG A C 1
ATOM 3786 O O . ARG A 1 484 ? 1.533 25.991 -31.320 1.00 85.25 484 ARG A O 1
ATOM 3793 N N . THR A 1 485 ? 3.319 24.651 -31.587 1.00 83.75 485 THR A N 1
ATOM 3794 C CA . THR A 1 485 ? 4.027 25.530 -32.526 1.00 83.75 485 THR A CA 1
ATOM 3795 C C . THR A 1 485 ? 3.224 25.730 -33.816 1.00 83.75 485 THR A C 1
ATOM 3797 O O . THR A 1 485 ? 3.012 26.866 -34.237 1.00 83.75 485 THR A O 1
ATOM 3800 N N . ILE A 1 486 ? 2.700 24.654 -34.414 1.00 84.44 486 ILE A N 1
ATOM 3801 C CA . ILE A 1 486 ? 1.866 24.708 -35.626 1.00 84.44 486 ILE A CA 1
ATOM 3802 C C . ILE A 1 486 ? 0.547 25.442 -35.363 1.00 84.44 486 ILE A C 1
ATOM 3804 O O . ILE A 1 486 ? 0.124 26.247 -36.193 1.00 84.44 486 ILE A O 1
ATOM 3808 N N . ALA A 1 487 ? -0.109 25.197 -34.226 1.00 77.81 487 ALA A N 1
ATOM 3809 C CA . ALA A 1 487 ? -1.323 25.912 -33.838 1.00 77.81 487 ALA A CA 1
ATOM 3810 C C . ALA A 1 487 ? -1.058 27.420 -33.686 1.00 77.81 487 ALA A C 1
ATOM 3812 O O . ALA A 1 487 ? -1.856 28.229 -34.159 1.00 77.81 487 ALA A O 1
ATOM 3813 N N . GLY A 1 488 ? 0.098 27.792 -33.123 1.00 74.69 488 GLY A N 1
ATOM 3814 C CA . GLY A 1 488 ? 0.587 29.169 -33.085 1.00 74.69 488 GLY A CA 1
ATOM 3815 C C . GLY A 1 488 ? 0.701 29.786 -34.482 1.00 74.69 488 GLY A C 1
ATOM 3816 O O . GLY A 1 488 ? 0.083 30.818 -34.739 1.00 74.69 488 GLY A O 1
ATOM 3817 N N . TYR A 1 489 ? 1.385 29.121 -35.418 1.00 72.00 489 TYR A N 1
ATOM 3818 C CA . TYR A 1 489 ? 1.501 29.595 -36.805 1.00 72.00 489 TYR A CA 1
ATOM 3819 C C . TYR A 1 489 ? 0.151 29.688 -37.532 1.00 72.00 489 TYR A C 1
ATOM 3821 O O . TYR A 1 489 ? -0.109 30.670 -38.222 1.00 72.00 489 TYR A O 1
ATOM 3829 N N . LYS A 1 490 ? -0.748 28.710 -37.355 1.00 66.19 490 LYS A N 1
ATOM 3830 C CA . LYS A 1 490 ? -2.099 28.753 -37.944 1.00 66.19 490 LYS A CA 1
ATOM 3831 C C . LYS A 1 490 ? -2.949 29.889 -37.378 1.00 66.19 490 LYS A C 1
ATOM 3833 O O . LYS A 1 490 ? -3.713 30.483 -38.125 1.00 66.19 490 LYS A O 1
ATOM 3838 N N . SER A 1 491 ? -2.807 30.217 -36.093 1.00 61.66 491 SER A N 1
ATOM 3839 C CA . SER A 1 491 ? -3.515 31.351 -35.480 1.00 61.66 491 SER A CA 1
ATOM 3840 C C . SER A 1 491 ? -3.020 32.719 -35.970 1.00 61.66 491 SER A C 1
ATOM 3842 O O . SER A 1 491 ? -3.755 33.700 -35.889 1.00 61.66 491 SER A O 1
ATOM 3844 N N . GLN A 1 492 ? -1.795 32.778 -36.504 1.00 61.38 492 GLN A N 1
ATOM 3845 C CA . GLN A 1 492 ? -1.214 33.963 -37.144 1.00 61.38 492 GLN A CA 1
ATOM 3846 C C . GLN A 1 492 ? -1.501 34.030 -38.651 1.00 61.38 492 GLN A C 1
ATOM 3848 O O . GLN A 1 492 ? -1.259 35.064 -39.271 1.00 61.38 492 GLN A O 1
ATOM 3853 N N . ALA A 1 493 ? -2.027 32.956 -39.252 1.00 62.56 493 ALA A N 1
ATOM 3854 C CA . ALA A 1 493 ? -2.403 32.958 -40.657 1.00 62.56 493 ALA A CA 1
ATOM 3855 C C . ALA A 1 493 ? -3.552 33.951 -40.887 1.00 62.56 493 ALA A C 1
ATOM 3857 O O . ALA A 1 493 ? -4.582 33.923 -40.213 1.00 62.56 493 ALA A O 1
ATOM 3858 N N . LEU A 1 494 ? -3.362 34.847 -41.852 1.00 63.41 494 LEU A N 1
ATOM 3859 C CA . LEU A 1 494 ? -4.330 35.889 -42.181 1.00 63.41 494 LEU A CA 1
ATOM 3860 C C . LEU A 1 494 ? -5.642 35.244 -42.672 1.00 63.41 494 LEU A C 1
ATOM 3862 O O . LEU A 1 494 ? -5.579 34.344 -43.515 1.00 63.41 494 LEU A O 1
ATOM 3866 N N . PRO A 1 495 ? -6.828 35.692 -42.209 1.00 65.88 495 PRO A N 1
ATOM 3867 C CA . PRO A 1 495 ? -8.124 35.125 -42.594 1.00 65.88 495 PRO A CA 1
ATOM 3868 C C . PRO A 1 495 ? -8.529 35.568 -44.012 1.00 65.88 495 PRO A C 1
ATOM 3870 O O . PRO A 1 495 ? -9.525 36.253 -44.232 1.00 65.88 495 PRO A O 1
ATOM 3873 N N . ILE A 1 496 ? -7.720 35.195 -45.004 1.00 63.72 496 ILE A N 1
ATOM 3874 C CA . ILE A 1 496 ? -7.866 35.561 -46.421 1.00 63.72 496 ILE A CA 1
ATOM 3875 C C . ILE A 1 496 ? -9.196 35.090 -47.006 1.00 63.72 496 ILE A C 1
ATOM 3877 O O . ILE A 1 496 ? -9.771 35.774 -47.853 1.00 63.72 496 ILE A O 1
ATOM 3881 N N . VAL A 1 497 ? -9.690 33.945 -46.531 1.00 65.50 497 VAL A N 1
ATOM 3882 C CA . VAL A 1 497 ? -10.933 33.324 -47.004 1.00 65.50 497 VAL A CA 1
ATOM 3883 C C . VAL A 1 497 ? -12.151 34.203 -46.695 1.00 65.50 497 VAL A C 1
ATOM 3885 O O . VAL A 1 497 ? -13.044 34.306 -47.532 1.00 65.50 497 VAL A O 1
ATOM 3888 N N . ASP A 1 498 ? -12.144 34.910 -45.562 1.00 70.56 498 ASP A N 1
ATOM 3889 C CA . ASP A 1 498 ? -13.254 35.778 -45.151 1.00 70.56 498 ASP A CA 1
ATOM 3890 C C . ASP A 1 498 ? -13.120 37.198 -45.725 1.00 70.56 498 ASP A C 1
ATOM 3892 O O . ASP A 1 498 ? -14.109 37.831 -46.096 1.00 70.56 498 ASP A O 1
ATOM 3896 N N . ILE A 1 499 ? -11.884 37.698 -45.844 1.00 74.94 499 ILE A N 1
ATOM 3897 C CA . ILE A 1 499 ? -11.599 39.074 -46.282 1.00 74.94 499 ILE A CA 1
ATOM 3898 C C . ILE A 1 499 ? -11.960 39.293 -47.760 1.00 74.94 499 ILE A C 1
ATOM 3900 O O . ILE A 1 499 ? -12.416 40.376 -48.127 1.00 74.94 499 ILE A O 1
ATOM 3904 N N . GLY A 1 500 ? -11.767 38.287 -48.620 1.00 72.44 500 GLY A N 1
ATOM 3905 C CA . GLY A 1 500 ? -11.995 38.407 -50.066 1.00 72.44 500 GLY A CA 1
ATOM 3906 C C . GLY A 1 500 ? -13.439 38.782 -50.448 1.00 72.44 500 GLY A C 1
ATOM 3907 O O . GLY A 1 500 ? -13.640 39.803 -51.117 1.00 72.44 500 GLY A O 1
ATOM 3908 N N . PRO A 1 501 ? -14.457 38.001 -50.035 1.00 74.06 501 PRO A N 1
ATOM 3909 C CA . PRO A 1 501 ? -15.863 38.307 -50.309 1.00 74.06 501 PRO A CA 1
ATOM 3910 C C . PRO A 1 501 ? -16.336 39.624 -49.677 1.00 74.06 501 PRO A C 1
ATOM 3912 O O . PRO A 1 501 ? -17.074 40.379 -50.313 1.00 74.06 501 PRO A O 1
ATOM 3915 N N . GLU A 1 502 ? -15.882 39.934 -48.458 1.00 77.62 502 GLU A N 1
ATOM 3916 C CA . GLU A 1 502 ? -16.243 41.165 -47.743 1.00 77.62 502 GLU A CA 1
ATOM 3917 C C . GLU A 1 502 ? -15.715 42.410 -48.473 1.00 77.62 502 GLU A C 1
ATOM 3919 O O . GLU A 1 502 ? -16.468 43.345 -48.763 1.00 77.62 502 GLU A O 1
ATOM 3924 N N . ALA A 1 503 ? -14.444 42.386 -48.882 1.00 77.31 503 ALA A N 1
ATOM 3925 C CA . ALA A 1 503 ? -13.837 43.463 -49.656 1.00 77.31 503 ALA A CA 1
ATOM 3926 C C . ALA A 1 503 ? -14.548 43.683 -51.001 1.00 77.31 503 ALA A C 1
ATOM 3928 O O . ALA A 1 503 ? -14.784 44.830 -51.391 1.00 77.31 503 ALA A O 1
ATOM 3929 N N . LYS A 1 504 ? -14.949 42.601 -51.683 1.00 77.94 504 LYS A N 1
ATOM 3930 C CA . LYS A 1 504 ? -15.708 42.666 -52.942 1.00 77.94 504 LYS A CA 1
ATOM 3931 C C . LYS A 1 504 ? -17.117 43.237 -52.747 1.00 77.94 504 LYS A C 1
ATOM 3933 O O . LYS A 1 504 ? -17.607 43.951 -53.619 1.00 77.94 504 LYS A O 1
ATOM 3938 N N . SER A 1 505 ? -17.748 42.992 -51.596 1.00 75.69 505 SER A N 1
ATOM 3939 C CA . SER A 1 505 ? -19.037 43.605 -51.245 1.00 75.69 505 SER A CA 1
ATOM 3940 C C . SER A 1 505 ? -18.923 45.114 -50.997 1.00 75.69 505 SER A C 1
ATOM 3942 O O . SER A 1 505 ? -19.832 45.862 -51.351 1.00 75.69 505 SER A O 1
ATOM 3944 N N . ILE A 1 506 ? -17.831 45.578 -50.380 1.00 80.38 506 ILE A N 1
ATOM 3945 C CA . ILE A 1 506 ? -17.615 47.004 -50.069 1.00 80.38 506 ILE A CA 1
ATOM 3946 C C . ILE A 1 506 ? -17.131 47.772 -51.309 1.00 80.38 506 ILE A C 1
ATOM 3948 O O . ILE A 1 506 ? -17.436 48.962 -51.469 1.00 80.38 506 ILE A O 1
ATOM 3952 N N . ILE A 1 507 ? -16.363 47.105 -52.178 1.00 81.75 507 ILE A N 1
ATOM 3953 C CA . ILE A 1 507 ? -15.769 47.663 -53.395 1.00 81.75 507 ILE A CA 1
ATOM 3954 C C . ILE A 1 507 ? -16.014 46.688 -54.565 1.00 81.75 507 ILE A C 1
ATOM 3956 O O . ILE A 1 507 ? -15.156 45.859 -54.875 1.00 81.75 507 ILE A O 1
ATOM 3960 N N . PRO A 1 508 ? -17.151 46.822 -55.278 1.00 76.94 508 PRO A N 1
ATOM 3961 C CA . PRO A 1 508 ? -17.524 45.921 -56.378 1.00 76.94 508 PRO A CA 1
ATOM 3962 C C . PRO A 1 508 ? -16.566 45.933 -57.579 1.00 76.94 508 PRO A C 1
ATOM 3964 O O . PRO A 1 508 ? -16.619 45.044 -58.418 1.00 76.94 508 PRO A O 1
ATOM 3967 N N . LEU A 1 509 ? -15.694 46.942 -57.664 1.00 78.31 509 LEU A N 1
ATOM 3968 C CA . LEU A 1 509 ? -14.699 47.123 -58.730 1.00 78.31 509 LEU A CA 1
ATOM 3969 C C . LEU A 1 509 ? -13.538 46.116 -58.662 1.00 78.31 509 LEU A C 1
ATOM 3971 O O . LEU A 1 509 ? -12.717 46.075 -59.578 1.00 78.31 509 LEU A O 1
ATOM 3975 N N . ILE A 1 510 ? -13.430 45.348 -57.578 1.00 79.75 510 ILE A N 1
ATOM 3976 C CA . ILE A 1 510 ? -12.345 44.394 -57.364 1.00 79.75 510 ILE A CA 1
ATOM 3977 C C . ILE A 1 510 ? -12.661 43.059 -58.049 1.00 79.75 510 ILE A C 1
ATOM 3979 O O . ILE A 1 510 ? -13.702 42.445 -57.802 1.00 79.75 510 ILE A O 1
ATOM 3983 N N . ASP A 1 511 ? -11.727 42.577 -58.871 1.00 78.62 511 ASP A N 1
ATOM 3984 C CA . ASP A 1 511 ? -11.802 41.254 -59.490 1.00 78.62 511 ASP A CA 1
ATOM 3985 C C . ASP A 1 511 ? -11.142 40.183 -58.609 1.00 78.62 511 ASP A C 1
ATOM 3987 O O . ASP A 1 511 ? -11.786 39.200 -58.230 1.00 78.62 511 ASP A O 1
ATOM 3991 N N . LYS A 1 512 ? -9.880 40.415 -58.219 1.00 78.25 512 LYS A N 1
ATOM 3992 C CA . LYS A 1 512 ? -9.071 39.509 -57.387 1.00 78.25 512 LYS A CA 1
ATOM 3993 C C . LYS A 1 512 ? -8.330 40.276 -56.297 1.00 78.25 512 LYS A C 1
ATOM 3995 O O . LYS A 1 512 ? -7.902 41.409 -56.511 1.00 78.25 512 LYS A O 1
ATOM 4000 N N . ILE A 1 513 ? -8.155 39.626 -55.147 1.00 77.56 513 ILE A N 1
ATOM 4001 C CA . ILE A 1 513 ? -7.349 40.120 -54.026 1.00 77.56 513 ILE A CA 1
ATOM 4002 C C . ILE A 1 513 ? -6.384 39.014 -53.616 1.00 77.56 513 ILE A C 1
ATOM 4004 O O . ILE A 1 513 ? -6.799 37.874 -53.418 1.00 77.56 513 ILE A O 1
ATOM 4008 N N . ALA A 1 514 ? -5.117 39.368 -53.453 1.00 75.12 514 ALA A N 1
ATOM 4009 C CA . ALA A 1 514 ? -4.128 38.569 -52.751 1.00 75.12 514 ALA A CA 1
ATOM 4010 C C . ALA A 1 514 ? -3.590 39.380 -51.571 1.00 75.12 514 ALA A C 1
ATOM 4012 O O . ALA A 1 514 ? -3.460 40.602 -51.642 1.00 75.12 514 ALA A O 1
ATOM 4013 N N . LEU A 1 515 ? -3.311 38.703 -50.467 1.00 75.81 515 LEU A N 1
ATOM 4014 C CA . LEU A 1 515 ? -2.855 39.328 -49.237 1.00 75.81 515 LEU A CA 1
ATOM 4015 C C . LEU A 1 515 ? -1.707 38.493 -48.686 1.00 75.81 515 LEU A C 1
ATOM 4017 O O . LEU A 1 515 ? -1.762 37.265 -48.709 1.00 75.81 515 LEU A O 1
ATOM 4021 N N . GLY A 1 516 ? -0.651 39.154 -48.238 1.00 73.50 516 GLY A N 1
ATOM 4022 C CA . GLY A 1 516 ? 0.540 38.467 -47.768 1.00 73.50 516 GLY A CA 1
ATOM 4023 C C . GLY A 1 516 ? 1.462 39.390 -46.995 1.00 73.50 516 GLY A C 1
ATOM 4024 O O . GLY A 1 516 ? 1.421 40.615 -47.135 1.00 73.50 516 GLY A O 1
ATOM 4025 N N . GLU A 1 517 ? 2.302 38.786 -46.169 1.00 75.19 517 GLU A N 1
ATOM 4026 C CA . GLU A 1 517 ? 3.389 39.493 -45.508 1.00 75.19 517 GLU A CA 1
ATOM 4027 C C . GLU A 1 517 ? 4.503 39.734 -46.525 1.00 75.19 517 GLU A C 1
ATOM 4029 O O . GLU A 1 517 ? 4.945 38.821 -47.222 1.00 75.19 517 GLU A O 1
ATOM 4034 N N . SER A 1 518 ? 4.920 40.988 -46.645 1.00 72.38 518 SER A N 1
ATOM 4035 C CA . SER A 1 518 ? 6.054 41.389 -47.466 1.00 72.38 518 SER A CA 1
ATOM 4036 C C . SER A 1 518 ? 7.159 41.899 -46.558 1.00 72.38 518 SER A C 1
ATOM 4038 O O . SER A 1 518 ? 6.903 42.627 -45.600 1.00 72.38 518 SER A O 1
ATOM 4040 N N . TYR A 1 519 ? 8.391 41.515 -46.862 1.00 77.44 519 TYR A N 1
ATOM 4041 C CA . TYR A 1 519 ? 9.558 41.977 -46.128 1.00 77.44 519 TYR A CA 1
ATOM 4042 C C . TYR A 1 519 ? 10.210 43.106 -46.916 1.00 77.44 519 TYR A C 1
ATOM 4044 O O . TYR A 1 519 ? 10.628 42.914 -48.058 1.00 77.44 519 TYR A O 1
ATOM 4052 N N . THR A 1 520 ? 10.285 44.289 -46.320 1.00 73.69 520 THR A N 1
ATOM 4053 C CA . THR A 1 520 ? 10.983 45.435 -46.898 1.00 73.69 520 THR A CA 1
ATOM 4054 C C . THR A 1 520 ? 12.339 45.578 -46.239 1.00 73.69 520 THR A C 1
ATOM 4056 O O . THR A 1 520 ? 12.439 45.555 -45.016 1.00 73.69 520 THR A O 1
ATOM 4059 N N . VAL A 1 521 ? 13.387 45.745 -47.037 1.00 77.69 521 VAL A N 1
ATOM 4060 C CA . VAL A 1 521 ? 14.739 45.988 -46.532 1.00 77.69 521 VAL A CA 1
ATOM 4061 C C . VAL A 1 521 ? 15.088 47.441 -46.811 1.00 77.69 521 VAL A C 1
ATOM 4063 O O . VAL A 1 521 ? 15.083 47.859 -47.966 1.00 77.69 521 VAL A O 1
ATOM 4066 N N . ASN A 1 522 ? 15.371 48.215 -45.766 1.00 76.06 522 ASN A N 1
ATOM 4067 C CA . ASN A 1 522 ? 15.865 49.584 -45.931 1.00 76.06 522 ASN A CA 1
ATOM 4068 C C . ASN A 1 522 ? 17.366 49.569 -46.275 1.00 76.06 522 ASN A C 1
ATOM 4070 O O . ASN A 1 522 ? 18.055 48.611 -45.935 1.00 76.06 522 ASN A O 1
ATOM 4074 N N . ASP A 1 523 ? 17.908 50.657 -46.838 1.00 68.12 523 ASP A N 1
ATOM 4075 C CA . ASP A 1 523 ? 19.340 50.800 -47.209 1.00 68.12 523 ASP A CA 1
ATOM 4076 C C . ASP A 1 523 ? 20.339 50.526 -46.059 1.00 68.12 523 ASP A C 1
ATOM 4078 O O . ASP A 1 523 ? 21.526 50.310 -46.284 1.00 68.12 523 ASP A O 1
ATOM 4082 N N . SER A 1 524 ? 19.862 50.492 -44.811 1.00 71.31 524 SER A N 1
ATOM 4083 C CA . SER A 1 524 ? 20.624 50.110 -43.610 1.00 71.31 524 SER A CA 1
ATOM 4084 C C . SER A 1 524 ? 20.629 48.600 -43.311 1.00 71.31 524 SER A C 1
ATOM 4086 O O . SER A 1 524 ? 21.122 48.186 -42.264 1.00 71.31 524 SER A O 1
ATOM 4088 N N . GLY A 1 525 ? 20.051 47.769 -44.183 1.00 69.44 525 GLY A N 1
ATOM 4089 C CA . GLY A 1 525 ? 19.947 46.315 -44.016 1.00 69.44 525 GLY A CA 1
ATOM 4090 C C . GLY A 1 525 ? 18.904 45.855 -42.990 1.00 69.44 525 GLY A C 1
ATOM 4091 O O . GLY A 1 525 ? 18.805 44.660 -42.715 1.00 69.44 525 GLY A O 1
ATOM 4092 N N . ARG A 1 526 ? 18.112 46.768 -42.408 1.00 68.31 526 ARG A N 1
ATOM 4093 C CA . ARG A 1 526 ? 17.012 46.401 -41.501 1.00 68.31 526 ARG A CA 1
ATOM 4094 C C . ARG A 1 526 ? 15.840 45.855 -42.312 1.00 68.31 526 ARG A C 1
ATOM 4096 O O . ARG A 1 526 ? 15.313 46.561 -43.170 1.00 68.31 526 ARG A O 1
ATOM 4103 N N . VAL A 1 527 ? 15.455 44.616 -42.008 1.00 72.56 527 VAL A N 1
ATOM 4104 C CA . VAL A 1 527 ? 14.258 43.958 -42.538 1.00 72.56 527 VAL A CA 1
ATOM 4105 C C . VAL A 1 527 ? 13.062 44.376 -41.686 1.00 72.56 527 VAL A C 1
ATOM 4107 O O . VAL A 1 527 ? 13.078 44.191 -40.470 1.00 72.56 527 VAL A O 1
ATOM 4110 N N . ASP A 1 528 ? 12.045 44.938 -42.321 1.00 70.69 528 ASP A N 1
ATOM 4111 C CA . ASP A 1 528 ? 10.756 45.271 -41.721 1.00 70.69 528 ASP A CA 1
ATOM 4112 C C . ASP A 1 528 ? 9.648 44.446 -42.390 1.00 70.69 528 ASP A C 1
ATOM 4114 O O . ASP A 1 528 ? 9.757 44.095 -43.565 1.00 70.69 528 ASP A O 1
ATOM 4118 N N . THR A 1 529 ? 8.604 44.090 -41.643 1.00 73.62 529 THR A N 1
ATOM 4119 C CA . THR A 1 529 ? 7.502 43.248 -42.137 1.00 73.62 529 THR A CA 1
ATOM 4120 C C . THR A 1 529 ? 6.261 44.104 -42.324 1.00 73.62 529 THR A C 1
ATOM 4122 O O . THR A 1 529 ? 5.656 44.560 -41.355 1.00 73.62 529 THR A O 1
ATOM 4125 N N . ILE A 1 530 ? 5.854 44.299 -43.576 1.00 75.00 530 ILE A N 1
ATOM 4126 C CA . ILE A 1 530 ? 4.682 45.094 -43.940 1.00 75.00 530 ILE A CA 1
ATOM 4127 C C . ILE A 1 530 ? 3.647 44.181 -44.589 1.00 75.00 530 ILE A C 1
ATOM 4129 O O . ILE A 1 530 ? 3.959 43.373 -45.465 1.00 75.00 530 ILE A O 1
ATOM 4133 N N . TYR A 1 531 ? 2.384 44.332 -44.196 1.00 75.81 531 TYR A N 1
ATOM 4134 C CA . TYR A 1 531 ? 1.282 43.632 -44.848 1.00 75.81 531 TYR A CA 1
ATOM 4135 C C . TYR A 1 531 ? 1.011 44.267 -46.209 1.00 75.81 531 TYR A C 1
ATOM 4137 O O . TYR A 1 531 ? 0.668 45.448 -46.302 1.00 75.81 531 TYR A O 1
ATOM 4145 N N . SER A 1 532 ? 1.167 43.471 -47.263 1.00 77.44 532 SER A N 1
ATOM 4146 C CA . SER A 1 532 ? 0.921 43.886 -48.640 1.00 77.44 532 SER A CA 1
ATOM 4147 C C . SER A 1 532 ? -0.370 43.275 -49.163 1.00 77.44 532 SER A C 1
ATOM 4149 O O . SER A 1 532 ? -0.704 42.119 -48.889 1.00 77.44 532 SER A O 1
ATOM 4151 N N . ILE A 1 533 ? -1.111 44.080 -49.913 1.00 78.81 533 ILE A N 1
ATOM 4152 C CA . ILE A 1 533 ? -2.380 43.704 -50.518 1.00 78.81 533 ILE A CA 1
ATOM 4153 C C . ILE A 1 533 ? -2.281 44.004 -51.989 1.00 78.81 533 ILE A C 1
ATOM 4155 O O . ILE A 1 533 ? -2.054 45.140 -52.389 1.00 78.81 533 ILE A O 1
ATOM 4159 N N . MET A 1 534 ? -2.463 42.971 -52.782 1.00 78.94 534 MET A N 1
ATOM 4160 C CA . MET A 1 534 ? -2.406 43.014 -54.225 1.00 78.94 534 MET A CA 1
ATOM 4161 C C . MET A 1 534 ? -3.827 42.925 -54.758 1.00 78.94 534 MET A C 1
ATOM 4163 O O . MET A 1 534 ? -4.550 41.976 -54.452 1.00 78.94 534 MET A O 1
ATOM 4167 N N . VAL A 1 535 ? -4.239 43.927 -55.529 1.00 80.81 535 VAL A N 1
ATOM 4168 C CA . VAL A 1 535 ? -5.597 44.016 -56.075 1.00 80.81 535 VAL A CA 1
ATOM 4169 C C . VAL A 1 535 ? -5.538 44.059 -57.591 1.00 80.81 535 VAL A C 1
ATOM 4171 O O . VAL A 1 535 ? -4.738 44.801 -58.154 1.00 80.81 535 VAL A O 1
ATOM 4174 N N . THR A 1 536 ? -6.422 43.299 -58.233 1.00 81.06 536 THR A N 1
ATOM 4175 C CA . THR A 1 536 ? -6.700 43.391 -59.670 1.00 81.06 536 THR A CA 1
ATOM 4176 C C . THR A 1 536 ? -8.115 43.931 -59.863 1.00 81.06 536 THR A C 1
ATOM 4178 O O . THR A 1 536 ? -9.057 43.451 -59.224 1.00 81.06 536 THR A O 1
ATOM 4181 N N . TRP A 1 537 ? -8.279 44.933 -60.728 1.00 80.81 537 TRP A N 1
ATOM 4182 C CA . TRP A 1 537 ? -9.556 45.619 -60.965 1.00 80.81 537 TRP A CA 1
ATOM 4183 C C . TRP A 1 537 ? -10.321 45.034 -62.155 1.00 80.81 537 TRP A C 1
ATOM 4185 O O . TRP A 1 537 ? -9.725 44.600 -63.140 1.00 80.81 537 TRP A O 1
ATOM 4195 N N . GLN A 1 538 ? -11.652 45.082 -62.099 1.00 74.81 538 GLN A N 1
ATOM 4196 C CA . GLN A 1 538 ? -12.502 44.705 -63.230 1.00 74.81 538 GLN A CA 1
ATOM 4197 C C . GLN A 1 538 ? -12.379 45.721 -64.375 1.00 74.81 538 GLN A C 1
ATOM 4199 O O . GLN A 1 538 ? -12.571 46.913 -64.163 1.00 74.81 538 GLN A O 1
ATOM 4204 N N . ASP A 1 539 ? -12.099 45.260 -65.598 1.00 69.12 539 ASP A N 1
ATOM 4205 C CA . ASP A 1 539 ? -11.978 46.106 -66.798 1.00 69.12 539 ASP A CA 1
ATOM 4206 C C . ASP A 1 539 ? -11.024 47.309 -66.613 1.00 69.12 539 ASP A C 1
ATOM 4208 O O . ASP A 1 539 ? -11.374 48.477 -66.821 1.00 69.12 539 ASP A O 1
ATOM 4212 N N . ASP A 1 540 ? -9.767 47.003 -66.274 1.00 61.97 540 ASP A N 1
ATOM 4213 C CA . ASP A 1 540 ? -8.710 47.958 -65.909 1.00 61.97 540 ASP A CA 1
ATOM 4214 C C . ASP A 1 540 ? -8.538 49.152 -66.881 1.00 61.97 540 ASP A C 1
ATOM 4216 O O . ASP A 1 540 ? -8.175 50.260 -66.471 1.00 61.97 540 ASP A O 1
ATOM 4220 N N . LYS A 1 541 ? -8.880 48.955 -68.163 1.00 60.00 541 LYS A N 1
ATOM 4221 C CA . LYS A 1 541 ? -8.791 49.949 -69.250 1.00 60.00 541 LYS A CA 1
ATOM 4222 C C . LYS A 1 541 ? -9.947 50.961 -69.307 1.00 60.00 541 LYS A C 1
ATOM 4224 O O . LYS A 1 541 ? -9.814 51.969 -69.996 1.00 60.00 541 LYS A O 1
ATOM 4229 N N . LYS A 1 542 ? -11.074 50.724 -68.623 1.00 58.88 542 LYS A N 1
ATOM 4230 C CA . LYS A 1 542 ? -12.271 51.597 -68.659 1.00 58.88 542 LYS A CA 1
ATOM 4231 C C . LYS A 1 542 ? -12.465 52.444 -67.398 1.00 58.88 542 LYS A C 1
ATOM 4233 O O . LYS A 1 542 ? -13.246 53.395 -67.420 1.00 58.88 542 LYS A O 1
ATOM 4238 N N . ILE A 1 543 ? -11.762 52.136 -66.308 1.00 66.69 543 ILE A N 1
ATOM 4239 C CA . ILE A 1 543 ? -11.916 52.844 -65.031 1.00 66.69 543 ILE A CA 1
ATOM 4240 C C . ILE A 1 543 ? -11.035 54.101 -65.004 1.00 66.69 543 ILE A C 1
ATOM 4242 O O . ILE A 1 543 ? -9.829 54.050 -65.254 1.00 66.69 543 ILE A O 1
ATOM 4246 N N . ARG A 1 544 ? -11.617 55.251 -64.634 1.00 71.62 544 ARG A N 1
ATOM 4247 C CA . ARG A 1 544 ? -10.866 56.508 -64.472 1.00 71.62 544 ARG A CA 1
ATOM 4248 C C . ARG A 1 544 ? -9.858 56.386 -63.324 1.00 71.62 544 ARG A C 1
ATOM 4250 O O . ARG A 1 544 ? -10.213 55.969 -62.225 1.00 71.62 544 ARG A O 1
ATOM 4257 N N . LYS A 1 545 ? -8.627 56.872 -63.530 1.00 69.75 545 LYS A N 1
ATOM 4258 C CA . LYS A 1 545 ? -7.528 56.846 -62.536 1.00 69.75 545 LYS A CA 1
ATOM 4259 C C . LYS A 1 545 ? -7.927 57.408 -61.159 1.00 69.75 545 LYS A C 1
ATOM 4261 O O . LYS A 1 545 ? -7.496 56.893 -60.135 1.00 69.75 545 LYS A O 1
ATOM 4266 N N . LYS A 1 546 ? -8.815 58.410 -61.135 1.00 70.94 546 LYS A N 1
ATOM 4267 C CA . LYS A 1 546 ? -9.367 58.996 -59.902 1.00 70.94 546 LYS A CA 1
ATOM 4268 C C . LYS A 1 546 ? -10.209 58.001 -59.085 1.00 70.94 546 LYS A C 1
ATOM 4270 O O . LYS A 1 546 ? -10.039 57.924 -57.876 1.00 70.94 546 LYS A O 1
ATOM 4275 N N . GLN A 1 547 ? -11.047 57.197 -59.743 1.00 72.06 547 GLN A N 1
ATOM 4276 C CA . GLN A 1 547 ? -11.897 56.199 -59.079 1.00 72.06 547 GLN A CA 1
ATOM 4277 C C . GLN A 1 547 ? -11.079 55.034 -58.503 1.00 72.06 547 GLN A C 1
ATOM 4279 O O . GLN A 1 547 ? -11.405 54.537 -57.429 1.00 72.06 547 GLN A O 1
ATOM 4284 N N . LYS A 1 548 ? -9.978 54.640 -59.164 1.00 72.88 548 LYS A N 1
ATOM 4285 C CA . LYS A 1 548 ? -9.051 53.629 -58.623 1.00 72.88 548 LYS A CA 1
ATOM 4286 C C . LYS A 1 548 ? -8.362 54.114 -57.347 1.00 72.88 548 LYS A C 1
ATOM 4288 O O . LYS A 1 548 ? -8.265 53.360 -56.387 1.00 72.88 548 LYS A O 1
ATOM 4293 N N . ASN A 1 549 ? -7.910 55.368 -57.313 1.00 75.75 549 ASN A N 1
ATOM 4294 C CA . ASN A 1 549 ? -7.225 55.915 -56.139 1.00 75.75 549 ASN A CA 1
ATOM 4295 C C . ASN A 1 549 ? -8.159 56.028 -54.922 1.00 75.75 549 ASN A C 1
ATOM 4297 O O . ASN A 1 549 ? -7.780 55.613 -53.831 1.00 75.75 549 ASN A O 1
ATOM 4301 N N . GLU A 1 550 ? -9.399 56.488 -55.115 1.00 77.62 550 GLU A N 1
ATOM 4302 C CA . GLU A 1 550 ? -10.404 56.536 -54.041 1.00 77.62 550 GLU A CA 1
ATOM 4303 C C . GLU A 1 550 ? -10.746 55.128 -53.511 1.00 77.62 550 GLU A C 1
ATOM 4305 O O . GLU A 1 550 ? -10.854 54.921 -52.299 1.00 77.62 550 GLU A O 1
ATOM 4310 N N . ALA A 1 551 ? -10.856 54.133 -54.401 1.00 77.19 551 ALA A N 1
ATOM 4311 C CA . ALA A 1 551 ? -11.077 52.741 -54.014 1.00 77.19 551 ALA A CA 1
ATOM 4312 C C . ALA A 1 551 ? -9.880 52.147 -53.243 1.00 77.19 551 ALA A C 1
ATOM 4314 O O . ALA A 1 551 ? -10.086 51.463 -52.240 1.00 77.19 551 ALA A O 1
ATOM 4315 N N . LYS A 1 552 ? -8.638 52.452 -53.647 1.00 78.25 552 LYS A N 1
ATOM 4316 C CA . LYS A 1 552 ? -7.411 52.024 -52.948 1.00 78.25 552 LYS A CA 1
ATOM 4317 C C . LYS A 1 552 ? -7.317 52.584 -51.533 1.00 78.25 552 LYS A C 1
ATOM 4319 O O . LYS A 1 552 ? -7.055 51.831 -50.599 1.00 78.25 552 LYS A O 1
ATOM 4324 N N . GLU A 1 553 ? -7.575 53.877 -51.352 1.00 79.31 553 GLU A N 1
ATOM 4325 C CA . GLU A 1 553 ? -7.551 54.504 -50.025 1.00 79.31 553 GLU A CA 1
ATOM 4326 C C . GLU A 1 553 ? -8.649 53.965 -49.104 1.00 79.31 553 GLU A C 1
ATOM 4328 O O . GLU A 1 553 ? -8.455 53.838 -47.892 1.00 79.31 553 GLU A O 1
ATOM 4333 N N . LYS A 1 554 ? -9.825 53.652 -49.660 1.00 80.19 554 LYS A N 1
ATOM 4334 C CA . LYS A 1 554 ? -10.921 53.045 -48.900 1.00 80.19 554 LYS A CA 1
ATOM 4335 C C . LYS A 1 554 ? -10.582 51.610 -48.484 1.00 80.19 554 LYS A C 1
ATOM 4337 O O . LYS A 1 554 ? -10.820 51.251 -47.334 1.00 80.19 554 LYS A O 1
ATOM 4342 N N . LEU A 1 555 ? -9.986 50.826 -49.384 1.00 80.44 555 LEU A N 1
ATOM 4343 C CA . LEU A 1 555 ? -9.549 49.457 -49.104 1.00 80.44 555 LEU A CA 1
ATOM 4344 C C . LEU A 1 555 ? -8.434 49.418 -48.051 1.00 80.44 555 LEU A C 1
ATOM 4346 O O . LEU A 1 555 ? -8.530 48.658 -47.092 1.00 80.44 555 LEU A O 1
ATOM 4350 N N . GLY A 1 556 ? -7.418 50.274 -48.187 1.00 78.31 556 GLY A N 1
ATOM 4351 C CA . GLY A 1 556 ? -6.304 50.350 -47.239 1.00 78.31 556 GLY A CA 1
ATOM 4352 C C . GLY A 1 556 ? -6.763 50.686 -45.819 1.00 78.31 556 GLY A C 1
ATOM 4353 O O . GLY A 1 556 ? -6.362 50.015 -44.871 1.00 78.31 556 GLY A O 1
ATOM 4354 N N . ARG A 1 557 ? -7.677 51.659 -45.672 1.00 79.69 557 ARG A N 1
ATOM 4355 C CA . ARG A 1 557 ? -8.263 52.028 -44.369 1.00 79.69 557 ARG A CA 1
ATOM 4356 C C . ARG A 1 557 ? -9.133 50.935 -43.760 1.00 79.69 557 ARG A C 1
ATOM 4358 O O . ARG A 1 557 ? -9.163 50.780 -42.546 1.00 79.69 557 ARG A O 1
ATOM 4365 N N . TRP A 1 558 ? -9.880 50.203 -44.579 1.00 82.56 558 TRP A N 1
ATOM 4366 C CA . TRP A 1 558 ? -10.723 49.125 -44.074 1.00 82.56 558 TRP A CA 1
ATOM 4367 C C . TRP A 1 558 ? -9.874 47.941 -43.578 1.00 82.56 558 TRP A C 1
ATOM 4369 O O . TRP A 1 558 ? -10.126 47.405 -42.498 1.00 82.56 558 TRP A O 1
ATOM 4379 N N . ILE A 1 559 ? -8.812 47.583 -44.307 1.00 78.12 559 ILE A N 1
ATOM 4380 C CA . ILE A 1 559 ? -7.974 46.430 -43.953 1.00 78.12 559 ILE A CA 1
ATOM 4381 C C . ILE A 1 559 ? -7.041 46.722 -42.775 1.00 78.12 559 ILE A C 1
ATOM 4383 O O . ILE A 1 559 ? -6.843 45.836 -41.944 1.00 78.12 559 ILE A O 1
ATOM 4387 N N . SER A 1 560 ? -6.541 47.954 -42.627 1.00 77.62 560 SER A N 1
ATOM 4388 C CA . SER A 1 560 ? -5.780 48.342 -41.429 1.00 77.62 560 SER A CA 1
ATOM 4389 C C . SER A 1 560 ? -6.601 48.160 -40.146 1.00 77.62 560 SER A C 1
ATOM 4391 O O . SER A 1 560 ? -6.099 47.620 -39.159 1.00 77.62 560 SER A O 1
ATOM 4393 N N . VAL A 1 561 ? -7.897 48.498 -40.186 1.00 79.25 561 VAL A N 1
ATOM 4394 C CA . VAL A 1 561 ? -8.832 48.284 -39.069 1.00 79.25 561 VAL A CA 1
ATOM 4395 C C . VAL A 1 561 ? -9.111 46.795 -38.843 1.00 79.25 561 VAL A C 1
ATOM 4397 O O . VAL A 1 561 ? -9.084 46.335 -37.701 1.00 79.25 561 VAL A O 1
ATOM 4400 N N . ARG A 1 562 ? -9.347 46.015 -39.908 1.00 77.44 562 ARG A N 1
ATOM 4401 C CA . ARG A 1 562 ? -9.679 44.582 -39.800 1.00 77.44 562 ARG A CA 1
ATOM 4402 C C . ARG A 1 562 ? -8.512 43.737 -39.287 1.00 77.44 562 ARG A C 1
ATOM 4404 O O . ARG A 1 562 ? -8.733 42.840 -38.477 1.00 77.44 562 ARG A O 1
ATOM 4411 N N . LEU A 1 563 ? -7.289 44.033 -39.730 1.00 74.12 563 LEU A N 1
ATOM 4412 C CA . LEU A 1 563 ? -6.072 43.327 -39.315 1.00 74.12 563 LEU A CA 1
ATOM 4413 C C . LEU A 1 563 ? -5.422 43.919 -38.056 1.00 74.12 563 LEU A C 1
ATOM 4415 O O . LEU A 1 563 ? -4.487 43.317 -37.531 1.00 74.12 563 LEU A O 1
ATOM 4419 N N . LYS A 1 564 ? -5.918 45.061 -37.551 1.00 74.19 564 LYS A N 1
ATOM 4420 C CA . LYS A 1 564 ? -5.345 45.810 -36.416 1.00 74.19 564 LYS A CA 1
ATOM 4421 C C . LYS A 1 564 ? -3.855 46.124 -36.625 1.00 74.19 564 LYS A C 1
ATOM 4423 O O . LYS A 1 564 ? -3.030 45.865 -35.750 1.00 74.19 564 LYS A O 1
ATOM 4428 N N . LYS A 1 565 ? -3.503 46.627 -37.813 1.00 73.31 565 LYS A N 1
ATOM 4429 C CA . LYS A 1 565 ? -2.124 46.976 -38.198 1.00 73.31 565 LYS A CA 1
ATOM 4430 C C . LYS A 1 565 ? -2.059 48.422 -38.671 1.00 73.31 565 LYS A C 1
ATOM 4432 O O . LYS A 1 565 ? -2.917 48.855 -39.436 1.00 73.31 565 LYS A O 1
ATOM 4437 N N . ASP A 1 566 ? -1.014 49.133 -38.261 1.00 63.28 566 ASP A N 1
ATOM 4438 C CA . ASP A 1 566 ? -0.880 50.574 -38.511 1.00 63.28 566 ASP A CA 1
ATOM 4439 C C . ASP A 1 566 ? -0.465 50.903 -39.952 1.00 63.28 566 ASP A C 1
ATOM 4441 O O . ASP A 1 566 ? -0.810 51.962 -40.470 1.00 63.28 566 ASP A O 1
ATOM 4445 N N . THR A 1 567 ? 0.248 49.989 -40.622 1.00 67.44 567 THR A N 1
ATOM 4446 C CA . THR A 1 567 ? 0.743 50.185 -41.993 1.00 67.44 567 THR A CA 1
ATOM 4447 C C . THR A 1 567 ? 0.360 49.003 -42.878 1.00 67.44 567 THR A C 1
ATOM 4449 O O . THR A 1 567 ? 0.723 47.859 -42.603 1.00 67.44 567 THR A O 1
ATOM 4452 N N . VAL A 1 568 ? -0.379 49.288 -43.950 1.00 74.81 568 VAL A N 1
ATOM 4453 C CA . VAL A 1 568 ? -0.804 48.315 -44.964 1.00 74.81 568 VAL A CA 1
ATOM 4454 C C . VAL A 1 568 ? -0.523 48.911 -46.338 1.00 74.81 568 VAL A C 1
ATOM 4456 O O . VAL A 1 568 ? -0.965 50.022 -46.636 1.00 74.81 568 VAL A O 1
ATOM 4459 N N . LEU A 1 569 ? 0.204 48.180 -47.179 1.00 77.56 569 LEU A N 1
ATOM 4460 C CA . LEU A 1 569 ? 0.559 48.620 -48.524 1.00 77.56 569 LEU A CA 1
ATOM 4461 C C . LEU A 1 569 ? -0.418 48.031 -49.546 1.00 77.56 569 LEU A C 1
ATOM 4463 O O . LEU A 1 569 ? -0.502 46.814 -49.689 1.00 77.56 569 LEU A O 1
ATOM 4467 N N . VAL A 1 570 ? -1.140 48.883 -50.278 1.00 77.12 570 VAL A N 1
ATOM 4468 C CA . VAL A 1 570 ? -2.051 48.453 -51.353 1.00 77.12 570 VAL A CA 1
ATOM 4469 C C . VAL A 1 570 ? -1.362 48.629 -52.705 1.00 77.12 570 VAL A C 1
ATOM 4471 O O . VAL A 1 570 ? -1.139 49.752 -53.161 1.00 77.12 570 VAL A O 1
ATOM 4474 N N . LEU A 1 571 ? -1.033 47.512 -53.346 1.00 76.44 571 LEU A N 1
ATOM 4475 C CA . LEU A 1 571 ? -0.377 47.427 -54.644 1.00 76.44 571 LEU A CA 1
ATOM 4476 C C . LEU A 1 571 ? -1.382 47.065 -55.738 1.00 76.44 571 LEU A C 1
ATOM 4478 O O . LEU A 1 571 ? -2.293 46.259 -55.542 1.00 76.44 571 LEU A O 1
ATOM 4482 N N . ASP A 1 572 ? -1.193 47.679 -56.902 1.00 73.69 572 ASP A N 1
ATOM 4483 C CA . ASP A 1 572 ? -1.934 47.328 -58.109 1.00 73.69 572 ASP A CA 1
ATOM 4484 C C . ASP A 1 572 ? -1.216 46.190 -58.824 1.00 73.69 572 ASP A C 1
ATOM 4486 O O . ASP A 1 572 ? -0.014 46.300 -59.079 1.00 73.69 572 ASP A O 1
ATOM 4490 N N . VAL A 1 573 ? -1.940 45.124 -59.152 1.00 68.50 573 VAL A N 1
ATOM 4491 C CA . VAL A 1 573 ? -1.427 44.060 -60.017 1.00 68.50 573 VAL A CA 1
ATOM 4492 C C . VAL A 1 573 ? -2.110 44.219 -61.362 1.00 68.50 573 VAL A C 1
ATOM 4494 O O . VAL A 1 573 ? -3.231 43.742 -61.557 1.00 68.50 573 VAL A O 1
ATOM 4497 N N . ASN A 1 574 ? -1.428 44.951 -62.241 1.00 57.28 574 ASN A N 1
ATOM 4498 C CA . ASN A 1 574 ? -1.826 45.169 -63.628 1.00 57.28 574 ASN A CA 1
ATOM 4499 C C . ASN A 1 574 ? -1.266 44.106 -64.563 1.00 57.28 574 ASN A C 1
ATOM 4501 O O . ASN A 1 574 ? -0.075 43.755 -64.395 1.00 57.28 574 ASN A O 1
#

pLDDT: mean 72.2, std 21.67, range [23.7, 97.06]